Protein AF-0000000066313277 (afdb_homodimer)

Foldseek 3Di:
DPPVPDPPVVDDDDDDPDDQAKFFWWWKWFADPVLAIDTAIDGAWDDDDQKIKGKFWPQAPRVVRCVVFFKIKTFFAALVLVQLSVLCNQETCDPDHDPVSVVVRHDYDNPSCVSSVWDWAPDDPGSTTYTPNGQKMWIWGWDDWAQDPVDRGIIITMIGTDDIHGHPQQDPDPPDGNPVRDWTFMQRVNDTDTDDDDDDDDPPDPD/DPPVPDPPVVDDDDDDPDDQAKFFWWWKWFADPVLAIDTAIDGAWDDDDQKIKGKFWPQAPRVVRCVVFFKIKTFFAALVLVQLSVLCNQETCDPDHDPVSVVVRHYYDNPSCVSSVWDWAPDDPGSTTYTPNGQKMWIWGWDDWAQDPVDRGIIITMIGTDDIHGDPQQDPDDPDGNPVRDWTFMQHPNDTDTDDDDDDDDPPDPD

Radius of gyration: 20.66 Å; Cα contacts (8 Å, |Δi|>4): 1061; chains: 2; bounding box: 46×63×42 Å

Organism: Bacillus subtilis (strain 168) (NCBI:txid224308)

pLDDT: mean 95.47, std 8.84, range [40.12, 99.0]

Nearest PDB structures (foldseek):
  3fge-assembly1_A-2  TM=8.305E-01  e=4.692E-11  Shewanella frigidimarina NCIMB 400
  2ptf-assembly1_B  TM=7.060E-01  e=1.222E-06  Methanothermobacter thermautotrophicus str. Delta H
  2ptf-assembly1_A  TM=6.626E-01  e=2.671E-06  Methanothermobacter thermautotrophicus str. Delta H
  8qyt-assembly1_A-2  TM=3.561E-01  e=7.447E-03  Homo sapiens
  1nrg-assembly1_A-2  TM=3.003E-01  e=7.042E-03  Homo sapiens

Sequence (414 aa):
MDIKKQDTRRFKEIKPKIMYYGTSTFLLTTLNEDGTTNISPMSSSWALGHYIILGVGLGGKAIDNLERHKECVINLPGPDLWENVERISSYSGKKSIPPLKKQIGFTYKKEKYEAAGLTPLQSKTVSPTRIKECPIQIEAEVKHIRLPEYESSFAIVETQALHFHAEESIILDENHINPSKWSPLIYNFRHYFGLGREVGKTFRSETMDIKKQDTRRFKEIKPKIMYYGTSTFLLTTLNEDGTTNISPMSSSWALGHYIILGVGLGGKAIDNLERHKECVINLPGPDLWENVERISSYSGKKSIPPLKKQIGFTYKKEKYEAAGLTPLQSKTVSPTRIKECPIQIEAEVKHIRLPEYESSFAIVETQALHFHAEESIILDENHINPSKWSPLIYNFRHYFGLGREVGKTFRSET

Structure (mmCIF, N/CA/C/O backbone):
data_AF-0000000066313277-model_v1
#
loop_
_entity.id
_entity.type
_entity.pdbx_description
1 polymer 'Uncharacterized protein YdfE'
#
loop_
_atom_site.group_PDB
_atom_site.id
_atom_site.type_symbol
_atom_site.label_atom_id
_atom_site.label_alt_id
_atom_site.label_comp_id
_atom_site.label_asym_id
_atom_site.label_entity_id
_atom_site.label_seq_id
_atom_site.pdbx_PDB_ins_code
_atom_site.Cartn_x
_atom_site.Cartn_y
_atom_site.Cartn_z
_atom_site.occupancy
_atom_site.B_iso_or_equiv
_atom_site.auth_seq_id
_atom_site.auth_comp_id
_atom_site.auth_asym_id
_atom_site.auth_atom_id
_atom_site.pdbx_PDB_model_num
ATOM 1 N N . MET A 1 1 ? -8.742 31.562 9.281 1 40.12 1 MET A N 1
ATOM 2 C CA . MET A 1 1 ? -9.883 31.484 8.367 1 40.12 1 MET A CA 1
ATOM 3 C C . MET A 1 1 ? -10.969 30.578 8.914 1 40.12 1 MET A C 1
ATOM 5 O O . MET A 1 1 ? -10.672 29.547 9.523 1 40.12 1 MET A O 1
ATOM 9 N N . ASP A 1 2 ? -12.141 30.969 9.195 1 48.38 2 ASP A N 1
ATOM 10 C CA . ASP A 1 2 ? -13.297 30.25 9.734 1 48.38 2 ASP A CA 1
ATOM 11 C C . ASP A 1 2 ? -13.516 28.938 9 1 48.38 2 ASP A C 1
ATOM 13 O O . ASP A 1 2 ? -13.914 28.938 7.832 1 48.38 2 ASP A O 1
ATOM 17 N N . ILE A 1 3 ? -12.828 27.891 9.367 1 54.59 3 ILE A N 1
ATOM 18 C CA . ILE A 1 3 ? -12.859 26.562 8.75 1 54.59 3 ILE A CA 1
ATOM 19 C C . ILE A 1 3 ? -14.305 26.156 8.461 1 54.59 3 ILE A C 1
ATOM 21 O O . ILE A 1 3 ? -14.586 25.5 7.465 1 54.59 3 ILE A O 1
ATOM 25 N N . LYS A 1 4 ? -15.297 26.531 9.305 1 51.84 4 LYS A N 1
ATOM 26 C CA . LYS A 1 4 ? -16.703 26.125 9.227 1 51.84 4 LYS A CA 1
ATOM 27 C C . LYS A 1 4 ? -17.359 26.672 7.961 1 51.84 4 LYS A C 1
ATOM 29 O O . LYS A 1 4 ? -18.438 26.234 7.574 1 51.84 4 LYS A O 1
ATOM 34 N N . LYS A 1 5 ? -16.875 27.75 7.375 1 54.09 5 LYS A N 1
ATOM 35 C CA . LYS A 1 5 ? -17.562 28.438 6.285 1 54.09 5 LYS A CA 1
ATOM 36 C C . LYS A 1 5 ? -16.969 28.047 4.93 1 54.09 5 LYS A C 1
ATOM 38 O O . LYS A 1 5 ? -17.219 28.719 3.926 1 54.09 5 LYS A O 1
ATOM 43 N N . GLN A 1 6 ? -16.062 26.953 4.961 1 61.44 6 GLN A N 1
ATOM 44 C CA . GLN A 1 6 ? -15.367 26.703 3.703 1 61.44 6 GLN A CA 1
ATOM 45 C C . GLN A 1 6 ? -16.219 25.891 2.742 1 61.44 6 GLN A C 1
ATOM 47 O O . GLN A 1 6 ? -17.047 25.078 3.174 1 61.44 6 GLN A O 1
ATOM 52 N N . ASP A 1 7 ? -16.188 26.344 1.505 1 59.69 7 ASP A N 1
ATOM 53 C CA . ASP A 1 7 ? -16.891 25.766 0.357 1 59.69 7 ASP A CA 1
ATOM 54 C C . ASP A 1 7 ? -16.516 24.297 0.166 1 59.69 7 ASP A C 1
ATOM 56 O O . ASP A 1 7 ? -15.438 23.984 -0.349 1 59.69 7 ASP A O 1
ATOM 60 N N . THR A 1 8 ? -17.203 23.406 0.904 1 69.31 8 THR A N 1
ATOM 61 C CA . THR A 1 8 ? -17.031 21.953 0.754 1 69.31 8 THR A CA 1
ATOM 62 C C . THR A 1 8 ? -17.797 21.453 -0.471 1 69.31 8 THR A C 1
ATOM 64 O O . THR A 1 8 ? -17.906 20.234 -0.673 1 69.31 8 THR A O 1
ATOM 67 N N . ARG A 1 9 ? -18.312 22.453 -1.232 1 70.25 9 ARG A N 1
ATOM 68 C CA . ARG A 1 9 ? -19.188 22.109 -2.342 1 70.25 9 ARG A CA 1
ATOM 69 C C . ARG A 1 9 ? -18.438 21.344 -3.426 1 70.25 9 ARG A C 1
ATOM 71 O O . ARG A 1 9 ? -19.047 20.625 -4.223 1 70.25 9 ARG A O 1
ATOM 78 N N . ARG A 1 10 ? -17.125 21.375 -3.311 1 90.75 10 ARG A N 1
ATOM 79 C CA . ARG A 1 10 ? -16.312 20.719 -4.32 1 90.75 10 ARG A CA 1
ATOM 80 C C . ARG A 1 10 ? -16.203 19.219 -4.059 1 90.75 10 ARG A C 1
ATOM 82 O O . ARG A 1 10 ? -15.859 18.453 -4.953 1 90.75 10 ARG A O 1
ATOM 89 N N . PHE A 1 11 ? -16.703 18.766 -2.881 1 96.75 11 PHE A N 1
ATOM 90 C CA . PHE A 1 11 ? -16.562 17.359 -2.512 1 96.75 11 PHE A CA 1
ATOM 91 C C . PHE A 1 11 ? -17.922 16.719 -2.311 1 96.75 11 PHE A C 1
ATOM 93 O O . PHE A 1 11 ? -18.859 17.359 -1.863 1 96.75 11 PHE A O 1
ATOM 100 N N . LYS A 1 12 ? -18.062 15.531 -2.646 1 97.06 12 LYS A N 1
ATOM 101 C CA . LYS A 1 12 ? -19.203 14.68 -2.322 1 97.06 12 LYS A CA 1
ATOM 102 C C . LYS A 1 12 ? -18.766 13.469 -1.496 1 97.06 12 LYS A C 1
ATOM 104 O O . LYS A 1 12 ? -17.672 12.945 -1.688 1 97.06 12 LYS A O 1
ATOM 109 N N . GLU A 1 13 ? -19.594 13.125 -0.545 1 96.94 13 GLU A N 1
ATOM 110 C CA . GLU A 1 13 ? -19.391 11.859 0.154 1 96.94 13 GLU A CA 1
ATOM 111 C C . GLU A 1 13 ? -19.938 10.688 -0.656 1 96.94 13 GLU A C 1
ATOM 113 O O . GLU A 1 13 ? -21.078 10.719 -1.107 1 96.94 13 GLU A O 1
ATOM 118 N N . ILE A 1 14 ? -19.109 9.742 -0.894 1 97.12 14 ILE A N 1
ATOM 119 C CA . ILE A 1 14 ? -19.562 8.539 -1.579 1 97.12 14 ILE A CA 1
ATOM 120 C C . ILE A 1 14 ? -19.219 7.309 -0.74 1 97.12 14 ILE A C 1
ATOM 122 O O . ILE A 1 14 ? -18.547 7.414 0.289 1 97.12 14 ILE A O 1
ATOM 126 N N . LYS A 1 15 ? -19.812 6.145 -1.142 1 95.56 15 LYS A N 1
ATOM 127 C CA . LYS A 1 15 ? -19.609 4.883 -0.437 1 95.56 15 LYS A CA 1
ATOM 128 C C . LYS A 1 15 ? -19.031 3.82 -1.366 1 95.56 15 LYS A C 1
ATOM 130 O O . LYS A 1 15 ? -19.719 2.859 -1.724 1 95.56 15 LYS A O 1
ATOM 135 N N . PRO A 1 16 ? -17.734 4.035 -1.618 1 95.5 16 PRO A N 1
ATOM 136 C CA . PRO A 1 16 ? -17.156 3.045 -2.525 1 95.5 16 PRO A CA 1
ATOM 137 C C . PRO A 1 16 ? -17.141 1.635 -1.938 1 95.5 16 PRO A C 1
ATOM 139 O O . PRO A 1 16 ? -16.922 1.465 -0.735 1 95.5 16 PRO A O 1
ATOM 142 N N . LYS A 1 17 ? -17.328 0.607 -2.838 1 89.19 17 LYS A N 1
ATOM 143 C CA . LYS A 1 17 ? -17.281 -0.791 -2.422 1 89.19 17 LYS A CA 1
ATOM 144 C C . LYS A 1 17 ? -15.844 -1.213 -2.104 1 89.19 17 LYS A C 1
ATOM 146 O O . LYS A 1 17 ? -15.625 -2.152 -1.335 1 89.19 17 LYS A O 1
ATOM 151 N N . ILE A 1 18 ? -14.953 -0.555 -2.77 1 90.69 18 ILE A N 1
ATOM 152 C CA . ILE A 1 18 ? -13.523 -0.822 -2.584 1 90.69 18 ILE A CA 1
ATOM 153 C C . ILE A 1 18 ? -12.758 0.497 -2.508 1 90.69 18 ILE A C 1
ATOM 155 O O . ILE A 1 18 ? -13.234 1.526 -2.996 1 90.69 18 ILE A O 1
ATOM 159 N N . MET A 1 19 ? -11.57 0.51 -1.877 1 96.44 19 MET A N 1
ATOM 160 C CA . MET A 1 19 ? -10.75 1.707 -1.74 1 96.44 19 MET A CA 1
ATOM 161 C C . MET A 1 19 ? -9.344 1.465 -2.283 1 96.44 19 MET A C 1
ATOM 163 O O . MET A 1 19 ? -8.359 1.784 -1.623 1 96.44 19 MET A O 1
ATOM 167 N N . TYR A 1 20 ? -9.281 0.792 -3.502 1 97.31 20 TYR A N 1
ATOM 168 C CA . TYR A 1 20 ? -8.008 0.559 -4.168 1 97.31 20 TYR A CA 1
ATOM 169 C C . TYR A 1 20 ? -7.496 1.832 -4.836 1 97.31 20 TYR A C 1
ATOM 171 O O . TYR A 1 20 ? -7.508 1.944 -6.062 1 97.31 20 TYR A O 1
ATOM 179 N N . TYR A 1 21 ? -6.977 2.74 -4.07 1 98.5 21 TYR A N 1
ATOM 180 C CA . TYR A 1 21 ? -6.691 4.086 -4.555 1 98.5 21 TYR A CA 1
ATOM 181 C C . TYR A 1 21 ? -5.266 4.188 -5.082 1 98.5 21 TYR A C 1
ATOM 183 O O . TYR A 1 21 ? -4.676 5.27 -5.094 1 98.5 21 TYR A O 1
ATOM 191 N N . GLY A 1 22 ? -4.602 3.094 -5.465 1 97.88 22 GLY A N 1
ATOM 192 C CA . GLY A 1 22 ? -3.307 3.115 -6.125 1 97.88 22 GLY A CA 1
ATOM 193 C C . GLY A 1 22 ? -2.236 2.359 -5.359 1 97.88 22 GLY A C 1
ATOM 194 O O . GLY A 1 22 ? -1.544 2.934 -4.52 1 97.88 22 GLY A O 1
ATOM 195 N N . THR A 1 23 ? -2.059 1.084 -5.625 1 98.31 23 THR A N 1
ATOM 196 C CA . THR A 1 23 ? -1.042 0.239 -5.008 1 98.31 23 THR A CA 1
ATOM 197 C C . THR A 1 23 ? -0.37 -0.649 -6.051 1 98.31 23 THR A C 1
ATOM 199 O O . THR A 1 23 ? -0.937 -0.902 -7.117 1 98.31 23 THR A O 1
ATOM 202 N N . SER A 1 24 ? 0.824 -1.087 -5.758 1 98.81 24 SER A N 1
ATOM 203 C CA . SER A 1 24 ? 1.496 -2.045 -6.629 1 98.81 24 SER A CA 1
ATOM 204 C C . SER A 1 24 ? 0.797 -3.398 -6.609 1 98.81 24 SER A C 1
ATOM 206 O O . SER A 1 24 ? 0.445 -3.904 -5.539 1 98.81 24 SER A O 1
ATOM 208 N N . THR A 1 25 ? 0.586 -3.932 -7.812 1 98.88 25 THR A N 1
ATOM 209 C CA . THR A 1 25 ? 0.182 -5.328 -7.945 1 98.88 25 THR A CA 1
ATOM 210 C C . THR A 1 25 ? 1.358 -6.258 -7.676 1 98.88 25 THR A C 1
ATOM 212 O O . THR A 1 25 ? 2.496 -5.953 -8.039 1 98.88 25 THR A O 1
ATOM 215 N N . PHE A 1 26 ? 1.075 -7.359 -7.051 1 98.94 26 PHE A N 1
ATOM 216 C CA . PHE A 1 26 ? 2.104 -8.383 -6.895 1 98.94 26 PHE A CA 1
ATOM 217 C C . PHE A 1 26 ? 1.505 -9.773 -7.023 1 98.94 26 PHE A C 1
ATOM 219 O O . PHE A 1 26 ? 0.297 -9.953 -6.855 1 98.94 26 PHE A O 1
ATOM 226 N N . LEU A 1 27 ? 2.316 -10.688 -7.453 1 98.94 27 LEU A N 1
ATOM 227 C CA . LEU A 1 27 ? 2 -12.117 -7.473 1 98.94 27 LEU A CA 1
ATOM 228 C C . LEU A 1 27 ? 2.645 -12.828 -6.289 1 98.94 27 LEU A C 1
ATOM 230 O O . LEU A 1 27 ? 3.871 -12.945 -6.223 1 98.94 27 LEU A O 1
ATOM 234 N N . LEU A 1 28 ? 1.786 -13.242 -5.363 1 99 28 LEU A N 1
ATOM 235 C CA . LEU A 1 28 ? 2.273 -13.953 -4.188 1 99 28 LEU A CA 1
ATOM 236 C C . LEU A 1 28 ? 2.395 -15.445 -4.465 1 99 28 LEU A C 1
ATOM 238 O O . LEU A 1 28 ? 1.399 -16.109 -4.77 1 99 28 LEU A O 1
ATOM 242 N N . THR A 1 29 ? 3.607 -15.945 -4.395 1 98.94 29 THR A N 1
ATOM 243 C CA . THR A 1 29 ? 3.783 -17.391 -4.523 1 98.94 29 THR A CA 1
ATOM 244 C C . THR A 1 29 ? 3.904 -18.047 -3.15 1 98.94 29 THR A C 1
ATOM 246 O O . THR A 1 29 ? 4.602 -17.531 -2.271 1 98.94 29 THR A O 1
ATOM 249 N N . THR A 1 30 ? 3.205 -19.047 -2.914 1 98.94 30 THR A N 1
ATOM 250 C CA . THR A 1 30 ? 3.162 -19.812 -1.672 1 98.94 30 THR A CA 1
ATOM 251 C C . THR A 1 30 ? 3.219 -21.312 -1.957 1 98.94 30 THR A C 1
ATOM 253 O O . THR A 1 30 ? 3.041 -21.734 -3.1 1 98.94 30 THR A O 1
ATOM 256 N N . LEU A 1 31 ? 3.496 -22.109 -0.929 1 98.81 31 LEU A N 1
ATOM 257 C CA . LEU A 1 31 ? 3.742 -23.547 -1.119 1 98.81 31 LEU A CA 1
ATOM 258 C C . LEU A 1 31 ? 2.477 -24.344 -0.865 1 98.81 31 LEU A C 1
ATOM 260 O O . LEU A 1 31 ? 1.87 -24.25 0.204 1 98.81 31 LEU A O 1
ATOM 264 N N . ASN A 1 32 ? 2.111 -25.188 -1.86 1 98.25 32 ASN A N 1
ATOM 265 C CA . ASN A 1 32 ? 1.007 -26.125 -1.701 1 98.25 32 ASN A CA 1
ATOM 266 C C . ASN A 1 32 ? 1.418 -27.344 -0.869 1 98.25 32 ASN A C 1
ATOM 268 O O . ASN A 1 32 ? 2.609 -27.594 -0.673 1 98.25 32 ASN A O 1
ATOM 272 N N . GLU A 1 33 ? 0.415 -28.109 -0.455 1 97.56 33 GLU A N 1
ATOM 273 C CA . GLU A 1 33 ? 0.639 -29.297 0.368 1 97.56 33 GLU A CA 1
ATOM 274 C C . GLU A 1 33 ? 1.508 -30.312 -0.36 1 97.56 33 GLU A C 1
ATOM 276 O O . GLU A 1 33 ? 2.281 -31.031 0.268 1 97.56 33 GLU A O 1
ATOM 281 N N . ASP A 1 34 ? 1.431 -30.344 -1.672 1 97.56 34 ASP A N 1
ATOM 282 C CA . ASP A 1 34 ? 2.141 -31.344 -2.447 1 97.56 34 ASP A CA 1
ATOM 283 C C . ASP A 1 34 ? 3.512 -30.844 -2.889 1 97.56 34 ASP A C 1
ATOM 285 O O . ASP A 1 34 ? 4.176 -31.469 -3.717 1 97.56 34 ASP A O 1
ATOM 289 N N . GLY A 1 35 ? 3.875 -29.656 -2.443 1 97.62 35 GLY A N 1
ATOM 290 C CA . GLY A 1 35 ? 5.199 -29.141 -2.736 1 97.62 35 GLY A CA 1
ATOM 291 C C . GLY A 1 35 ? 5.223 -28.234 -3.953 1 97.62 35 GLY A C 1
ATOM 292 O O . GLY A 1 35 ? 6.242 -27.609 -4.246 1 97.62 35 GLY A O 1
ATOM 293 N N . THR A 1 36 ? 4.121 -28.172 -4.656 1 97.88 36 THR A N 1
ATOM 294 C CA . THR A 1 36 ? 4.062 -27.25 -5.781 1 97.88 36 THR A CA 1
ATOM 295 C C . THR A 1 36 ? 3.766 -25.828 -5.301 1 97.88 36 THR A C 1
ATOM 297 O O . THR A 1 36 ? 3.445 -25.609 -4.129 1 97.88 36 THR A O 1
ATOM 300 N N . THR A 1 37 ? 3.943 -24.859 -6.199 1 98.5 37 THR A N 1
ATOM 301 C CA . THR A 1 37 ? 3.768 -23.453 -5.867 1 98.5 37 THR A CA 1
ATOM 302 C C . THR A 1 37 ? 2.41 -22.953 -6.348 1 98.5 37 THR A C 1
ATOM 304 O O . THR A 1 37 ? 1.981 -23.281 -7.457 1 98.5 37 THR A O 1
ATOM 307 N N . ASN A 1 38 ? 1.656 -22.281 -5.496 1 98.75 38 ASN A N 1
ATOM 308 C CA . ASN A 1 38 ? 0.465 -21.516 -5.848 1 98.75 38 ASN A CA 1
ATOM 309 C C . ASN A 1 38 ? 0.803 -20.062 -6.137 1 98.75 38 ASN A C 1
ATOM 311 O O . ASN A 1 38 ? 1.728 -19.5 -5.543 1 98.75 38 ASN A O 1
ATOM 315 N N . ILE A 1 39 ? 0.091 -19.406 -7.113 1 98.94 39 ILE A N 1
ATOM 316 C CA . ILE A 1 39 ? 0.236 -17.984 -7.398 1 98.94 39 ILE A CA 1
ATOM 317 C C . ILE A 1 39 ? -1.061 -17.266 -7.055 1 98.94 39 ILE A C 1
ATOM 319 O O . ILE A 1 39 ? -2.143 -17.672 -7.48 1 98.94 39 ILE A O 1
ATOM 323 N N . SER A 1 40 ? -1.01 -16.219 -6.297 1 98.81 40 SER A N 1
ATOM 324 C CA . SER A 1 40 ? -2.158 -15.383 -5.965 1 98.81 40 SER A CA 1
ATOM 325 C C . SER A 1 40 ? -1.923 -13.93 -6.379 1 98.81 40 SER A C 1
ATOM 327 O O . SER A 1 40 ? -1.056 -13.258 -5.82 1 98.81 40 SER A O 1
ATOM 329 N N . PRO A 1 41 ? -2.629 -13.414 -7.402 1 98.62 41 PRO A N 1
ATOM 330 C CA . PRO A 1 41 ? -2.568 -11.977 -7.695 1 98.62 41 PRO A CA 1
ATOM 331 C C . PRO A 1 41 ? -3.164 -11.125 -6.578 1 98.62 41 PRO A C 1
ATOM 333 O O . PRO A 1 41 ? -4.273 -11.398 -6.109 1 98.62 41 PRO A O 1
ATOM 336 N N . MET A 1 42 ? -2.412 -10.078 -6.125 1 98.44 42 MET A N 1
ATOM 337 C CA . MET A 1 42 ? -2.803 -9.227 -5.008 1 98.44 42 MET A CA 1
ATOM 338 C C . MET A 1 42 ? -2.295 -7.801 -5.203 1 98.44 42 MET A C 1
ATOM 340 O O . MET A 1 42 ? -1.5 -7.539 -6.109 1 98.44 42 MET A O 1
ATOM 344 N N . SER A 1 43 ? -2.775 -6.852 -4.336 1 98.69 43 SER A N 1
ATOM 345 C CA . SER A 1 43 ? -2.289 -5.477 -4.434 1 98.69 43 SER A CA 1
ATOM 346 C C . SER A 1 43 ? -2.223 -4.816 -3.061 1 98.69 43 SER A C 1
ATOM 348 O O . SER A 1 43 ? -2.049 -3.602 -2.959 1 98.69 43 SER A O 1
ATOM 350 N N . SER A 1 44 ? -2.447 -5.555 -1.981 1 98.81 44 SER A N 1
ATOM 351 C CA . SER A 1 44 ? -2.447 -5.008 -0.628 1 98.81 44 SER A CA 1
ATOM 352 C C . SER A 1 44 ? -1.116 -5.262 0.07 1 98.81 44 SER A C 1
ATOM 354 O O . SER A 1 44 ? -0.978 -6.227 0.823 1 98.81 44 SER A O 1
ATOM 356 N N . SER A 1 45 ? -0.215 -4.332 -0.165 1 98.88 45 SER A N 1
ATOM 357 C CA . SER A 1 45 ? 1.098 -4.461 0.46 1 98.88 45 SER A CA 1
ATOM 358 C C . SER A 1 45 ? 1.724 -3.094 0.714 1 98.88 45 SER A C 1
ATOM 360 O O . SER A 1 45 ? 1.487 -2.148 -0.039 1 98.88 45 SER A O 1
ATOM 362 N N . TRP A 1 46 ? 2.438 -2.936 1.762 1 98.81 46 TRP A N 1
ATOM 363 C CA . TRP A 1 46 ? 3.404 -1.859 1.948 1 98.81 46 TRP A CA 1
ATOM 364 C C . TRP A 1 46 ? 4.637 -2.357 2.697 1 98.81 46 TRP A C 1
ATOM 366 O O . TRP A 1 46 ? 4.598 -3.412 3.336 1 98.81 46 TRP A O 1
ATOM 376 N N . ALA A 1 47 ? 5.73 -1.61 2.553 1 98.44 47 ALA A N 1
ATOM 377 C CA . ALA A 1 47 ? 6.996 -1.999 3.168 1 98.44 47 ALA A CA 1
ATOM 378 C C . ALA A 1 47 ? 7.535 -0.886 4.062 1 98.44 47 ALA A C 1
ATOM 380 O O . ALA A 1 47 ? 7.43 0.295 3.725 1 98.44 47 ALA A O 1
ATOM 381 N N . LEU A 1 48 ? 8.062 -1.225 5.191 1 97.31 48 LEU A N 1
ATOM 382 C CA . LEU A 1 48 ? 8.914 -0.414 6.062 1 97.31 48 LEU A CA 1
ATOM 383 C C . LEU A 1 48 ? 10.156 -1.186 6.48 1 97.31 48 LEU A C 1
ATOM 385 O O . LEU A 1 48 ? 10.055 -2.291 7.016 1 97.31 48 LEU A O 1
ATOM 389 N N . GLY A 1 49 ? 11.32 -0.623 6.156 1 93.38 49 GLY A N 1
ATOM 390 C CA . GLY A 1 49 ? 12.539 -1.388 6.348 1 93.38 49 GLY A CA 1
ATOM 391 C C . GLY A 1 49 ? 12.578 -2.666 5.531 1 93.38 49 GLY A C 1
ATOM 392 O O . GLY A 1 49 ? 12.367 -2.641 4.32 1 93.38 49 GLY A O 1
ATOM 393 N N . HIS A 1 50 ? 12.805 -3.791 6.23 1 95.94 50 HIS A N 1
ATOM 394 C CA . HIS A 1 50 ? 12.883 -5.086 5.562 1 95.94 50 HIS A CA 1
ATOM 395 C C . HIS A 1 50 ? 11.602 -5.891 5.773 1 95.94 50 HIS A C 1
ATOM 397 O O . HIS A 1 50 ? 11.602 -7.113 5.598 1 95.94 50 HIS A O 1
ATOM 403 N N . TYR A 1 51 ? 10.602 -5.184 6.184 1 98.5 51 TYR A N 1
ATOM 404 C CA . TYR A 1 51 ? 9.352 -5.879 6.457 1 98.5 51 TYR A CA 1
ATOM 405 C C . TYR A 1 51 ? 8.258 -5.453 5.48 1 98.5 51 TYR A C 1
ATOM 407 O O . TYR A 1 51 ? 8.172 -4.277 5.113 1 98.5 51 TYR A O 1
ATOM 415 N N . ILE A 1 52 ? 7.543 -6.41 5.008 1 98.88 52 ILE A N 1
ATOM 416 C CA . ILE A 1 52 ? 6.418 -6.184 4.105 1 98.88 52 ILE A CA 1
ATOM 417 C C . ILE A 1 52 ? 5.129 -6.691 4.75 1 98.88 52 ILE A C 1
ATOM 419 O O . ILE A 1 52 ? 5.031 -7.863 5.121 1 98.88 52 ILE A O 1
ATOM 423 N N . ILE A 1 53 ? 4.16 -5.781 4.941 1 98.94 53 ILE A N 1
ATOM 424 C CA . ILE A 1 53 ? 2.865 -6.105 5.531 1 98.94 53 ILE A CA 1
ATOM 425 C C . ILE A 1 53 ? 1.826 -6.293 4.43 1 98.94 53 ILE A C 1
ATOM 427 O O . ILE A 1 53 ? 1.644 -5.41 3.584 1 98.94 53 ILE A O 1
ATOM 431 N N . LEU A 1 54 ? 1.228 -7.496 4.434 1 98.94 54 LEU A N 1
ATOM 432 C CA . LEU A 1 54 ? 0.319 -7.902 3.367 1 98.94 54 LEU A CA 1
ATOM 433 C C . LEU A 1 54 ? -1.116 -7.98 3.875 1 98.94 54 LEU A C 1
ATOM 435 O O . LEU A 1 54 ? -1.353 -8.344 5.027 1 98.94 54 LEU A O 1
ATOM 439 N N . GLY A 1 55 ? -2.064 -7.574 3.055 1 98.88 55 GLY A N 1
ATOM 440 C CA . GLY A 1 55 ? -3.461 -7.938 3.227 1 98.88 55 GLY A CA 1
ATOM 441 C C . GLY A 1 55 ? -3.867 -9.148 2.41 1 98.88 55 GLY A C 1
ATOM 442 O O . GLY A 1 55 ? -3.748 -9.148 1.184 1 98.88 55 GLY A O 1
ATOM 443 N N . VAL A 1 56 ? -4.301 -10.18 3.08 1 98.75 56 VAL A N 1
ATOM 444 C CA . VAL A 1 56 ? -4.617 -11.43 2.398 1 98.75 56 VAL A CA 1
ATOM 445 C C . VAL A 1 56 ? -6.062 -11.828 2.699 1 98.75 56 VAL A C 1
ATOM 447 O O . VAL A 1 56 ? -6.441 -11.984 3.861 1 98.75 56 VAL A O 1
ATOM 450 N N . GLY A 1 57 ? -6.848 -11.945 1.632 1 95.75 57 GLY A N 1
ATOM 451 C CA . GLY A 1 57 ? -8.219 -12.391 1.823 1 95.75 57 GLY A CA 1
ATOM 452 C C . GLY A 1 57 ? -8.32 -13.773 2.445 1 95.75 57 GLY A C 1
ATOM 453 O O . GLY A 1 57 ? -7.555 -14.672 2.098 1 95.75 57 GLY A O 1
ATOM 454 N N . LEU A 1 58 ? -9.266 -13.875 3.375 1 94.88 58 LEU A N 1
ATOM 455 C CA . LEU A 1 58 ? -9.531 -15.188 3.953 1 94.88 58 LEU A CA 1
ATOM 456 C C . LEU A 1 58 ? -10.359 -16.047 3 1 94.88 58 LEU A C 1
ATOM 458 O O . LEU A 1 58 ? -11.07 -15.516 2.141 1 94.88 58 LEU A O 1
ATOM 462 N N . GLY A 1 59 ? -10.242 -17.297 3.078 1 91.75 59 GLY A N 1
ATOM 463 C CA . GLY A 1 59 ? -10.977 -18.203 2.209 1 91.75 59 GLY A CA 1
ATOM 464 C C . GLY A 1 59 ? -10.234 -18.547 0.934 1 91.75 59 GLY A C 1
ATOM 465 O O . GLY A 1 59 ? -10.727 -19.312 0.106 1 91.75 59 GLY A O 1
ATOM 466 N N . GLY A 1 60 ? -9.023 -17.984 0.726 1 94.25 60 GLY A N 1
ATOM 467 C CA . GLY A 1 60 ? -8.219 -18.297 -0.445 1 94.25 60 GLY A CA 1
ATOM 468 C C . GLY A 1 60 ? -7.09 -19.266 -0.147 1 94.25 60 GLY A C 1
ATOM 469 O O . GLY A 1 60 ? -6.809 -19.562 1.016 1 94.25 60 GLY A O 1
ATOM 470 N N . LYS A 1 61 ? -6.484 -19.719 -1.185 1 97.56 61 LYS A N 1
ATOM 471 C CA . LYS A 1 61 ? -5.414 -20.703 -1.067 1 97.56 61 LYS A CA 1
ATOM 472 C C . LYS A 1 61 ? -4.176 -20.094 -0.419 1 97.56 61 LYS A C 1
ATOM 474 O O . LYS A 1 61 ? -3.463 -20.766 0.327 1 97.56 61 LYS A O 1
ATOM 479 N N . ALA A 1 62 ? -3.938 -18.812 -0.686 1 98.38 62 ALA A N 1
ATOM 480 C CA . ALA A 1 62 ? -2.736 -18.141 -0.18 1 98.38 62 ALA A CA 1
ATOM 481 C C . ALA A 1 62 ? -2.682 -18.203 1.344 1 98.38 62 ALA A C 1
ATOM 483 O O . ALA A 1 62 ? -1.659 -18.578 1.922 1 98.38 62 ALA A O 1
ATOM 484 N N . ILE A 1 63 ? -3.812 -17.828 2.002 1 98.31 63 ILE A N 1
ATOM 485 C CA . ILE A 1 63 ? -3.801 -17.781 3.459 1 98.31 63 ILE A CA 1
ATOM 486 C C . ILE A 1 63 ? -3.678 -19.188 4.023 1 98.31 63 ILE A C 1
ATOM 488 O O . ILE A 1 63 ? -2.975 -19.406 5.012 1 98.31 63 ILE A O 1
ATOM 492 N N . ASP A 1 64 ? -4.336 -20.188 3.43 1 97.94 64 ASP A N 1
ATOM 493 C CA . ASP A 1 64 ? -4.18 -21.578 3.85 1 97.94 64 ASP A CA 1
ATOM 494 C C . ASP A 1 64 ? -2.713 -22 3.799 1 97.94 64 ASP A C 1
ATOM 496 O O . ASP A 1 64 ? -2.203 -22.594 4.75 1 97.94 64 ASP A O 1
ATOM 500 N N . ASN A 1 65 ? -2.098 -21.688 2.68 1 98.81 65 ASN A N 1
ATOM 501 C CA . ASN A 1 65 ? -0.698 -22.047 2.488 1 98.81 65 ASN A CA 1
ATOM 502 C C . ASN A 1 65 ? 0.208 -21.359 3.496 1 98.81 65 ASN A C 1
ATOM 504 O O . ASN A 1 65 ? 1.086 -21.984 4.09 1 98.81 65 ASN A O 1
ATOM 508 N N . LEU A 1 66 ? 0.004 -20.062 3.711 1 98.94 66 LEU A N 1
ATOM 509 C CA . LEU A 1 66 ? 0.863 -19.266 4.59 1 98.94 66 LEU A CA 1
ATOM 510 C C . LEU A 1 66 ? 0.737 -19.75 6.035 1 98.94 66 LEU A C 1
ATOM 512 O O . LEU A 1 66 ? 1.71 -19.703 6.793 1 98.94 66 LEU A O 1
ATOM 516 N N . GLU A 1 67 ? -0.474 -20.109 6.41 1 98.56 67 GLU A N 1
ATOM 517 C CA . GLU A 1 67 ? -0.674 -20.656 7.754 1 98.56 67 GLU A CA 1
ATOM 518 C C . GLU A 1 67 ? 0.07 -21.969 7.941 1 98.56 67 GLU A C 1
ATOM 520 O O . GLU A 1 67 ? 0.619 -22.234 9.016 1 98.56 67 GLU A O 1
ATOM 525 N N . ARG A 1 68 ? 0.086 -22.781 6.898 1 98.56 68 ARG A N 1
ATOM 526 C CA . ARG A 1 68 ? 0.714 -24.094 6.969 1 98.56 68 ARG A CA 1
ATOM 527 C C . ARG A 1 68 ? 2.225 -23.984 6.789 1 98.56 68 ARG A C 1
ATOM 529 O O . ARG A 1 68 ? 2.986 -24.641 7.504 1 98.56 68 ARG A O 1
ATOM 536 N N . HIS A 1 69 ? 2.645 -23.266 5.797 1 98.81 69 HIS A N 1
ATOM 537 C CA . HIS A 1 69 ? 4.047 -23.078 5.441 1 98.81 69 HIS A CA 1
ATOM 538 C C . HIS A 1 69 ? 4.406 -21.594 5.379 1 98.81 69 HIS A C 1
ATOM 540 O O . HIS A 1 69 ? 4.074 -20.906 4.406 1 98.81 69 HIS A O 1
ATOM 546 N N . LYS A 1 70 ? 5.145 -21.031 6.27 1 98.81 70 LYS A N 1
ATOM 547 C CA . LYS A 1 70 ? 5.309 -19.609 6.562 1 98.81 70 LYS A CA 1
ATOM 548 C C . LYS A 1 70 ? 6.406 -19 5.699 1 98.81 70 LYS A C 1
ATOM 550 O O . LYS A 1 70 ? 7.273 -18.281 6.207 1 98.81 70 LYS A O 1
ATOM 555 N N . GLU A 1 71 ? 6.41 -19.359 4.426 1 98.94 71 GLU A N 1
ATOM 556 C CA . GLU A 1 71 ? 7.301 -18.812 3.41 1 98.94 71 GLU A CA 1
ATOM 557 C C . GLU A 1 71 ? 6.516 -18.328 2.188 1 98.94 71 GLU A C 1
ATOM 559 O O . GLU A 1 71 ? 5.477 -18.906 1.851 1 98.94 71 GLU A O 1
ATOM 564 N N . CYS A 1 72 ? 7.023 -17.328 1.521 1 99 72 CYS A N 1
ATOM 565 C CA . CYS A 1 72 ? 6.418 -16.844 0.281 1 99 72 CYS A CA 1
ATOM 566 C C . CYS A 1 72 ? 7.426 -16.062 -0.547 1 99 72 CYS A C 1
ATOM 568 O O . CYS A 1 72 ? 8.547 -15.805 -0.098 1 99 72 CYS A O 1
ATOM 570 N N . VAL A 1 73 ? 7.113 -15.828 -1.729 1 99 73 VAL A N 1
ATOM 571 C CA . VAL A 1 73 ? 7.82 -14.867 -2.57 1 99 73 VAL A CA 1
ATOM 572 C C . VAL A 1 73 ? 6.844 -13.805 -3.066 1 99 73 VAL A C 1
ATOM 574 O O . VAL A 1 73 ? 5.746 -14.125 -3.529 1 99 73 VAL A O 1
ATOM 577 N N . ILE A 1 74 ? 7.203 -12.555 -2.873 1 98.94 74 ILE A N 1
ATOM 578 C CA . ILE A 1 74 ? 6.477 -11.406 -3.412 1 98.94 74 ILE A CA 1
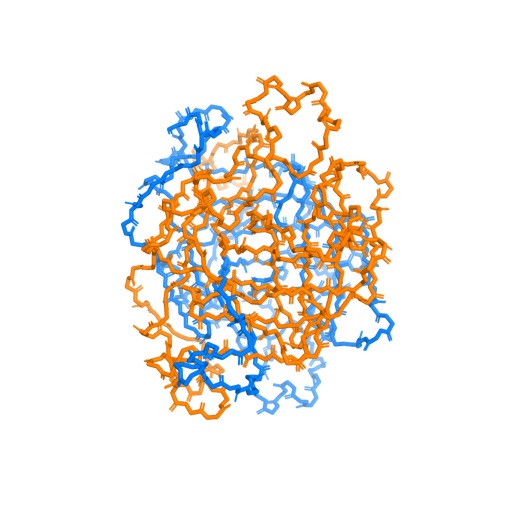ATOM 579 C C . ILE A 1 74 ? 7.09 -10.992 -4.75 1 98.94 74 ILE A C 1
ATOM 581 O O . ILE A 1 74 ? 8.164 -10.391 -4.785 1 98.94 74 ILE A O 1
ATOM 585 N N . ASN A 1 75 ? 6.402 -11.367 -5.879 1 98.94 75 ASN A N 1
ATOM 586 C CA . ASN A 1 75 ? 6.863 -11.055 -7.23 1 98.94 75 ASN A CA 1
ATOM 587 C C . ASN A 1 75 ? 6.176 -9.805 -7.781 1 98.94 75 ASN A C 1
ATOM 589 O O . ASN A 1 75 ? 4.945 -9.75 -7.84 1 98.94 75 ASN A O 1
ATOM 593 N N . LEU A 1 76 ? 6.969 -8.797 -8.141 1 98.94 76 LEU A N 1
ATOM 594 C CA . LEU A 1 76 ? 6.406 -7.535 -8.602 1 98.94 76 LEU A CA 1
ATOM 595 C C . LEU A 1 76 ? 6.445 -7.445 -10.125 1 98.94 76 LEU A C 1
ATOM 597 O O . LEU A 1 76 ? 7.52 -7.277 -10.711 1 98.94 76 LEU A O 1
ATOM 601 N N . PRO A 1 77 ? 5.27 -7.516 -10.766 1 98.94 77 PRO A N 1
ATOM 602 C CA . PRO A 1 77 ? 5.223 -7.391 -12.219 1 98.94 77 PRO A CA 1
ATOM 603 C C . PRO A 1 77 ? 5.266 -5.938 -12.688 1 98.94 77 PRO A C 1
ATOM 605 O O . PRO A 1 77 ? 4.832 -5.039 -11.969 1 98.94 77 PRO A O 1
ATOM 608 N N . GLY A 1 78 ? 5.832 -5.715 -13.883 1 98.62 78 GLY A N 1
ATOM 609 C CA . GLY A 1 78 ? 5.645 -4.457 -14.586 1 98.62 78 GLY A CA 1
ATOM 610 C C . GLY A 1 78 ? 4.344 -4.402 -15.367 1 98.62 78 GLY A C 1
ATOM 611 O O . GLY A 1 78 ? 3.611 -5.395 -15.438 1 98.62 78 GLY A O 1
ATOM 612 N N . PRO A 1 79 ? 4.082 -3.225 -15.93 1 98.69 79 PRO A N 1
ATOM 613 C CA . PRO A 1 79 ? 2.811 -3.029 -16.625 1 98.69 79 PRO A CA 1
ATOM 614 C C . PRO A 1 79 ? 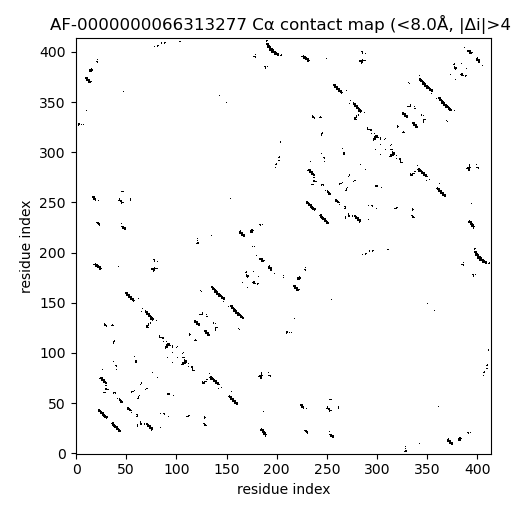2.637 -3.98 -17.812 1 98.69 79 PRO A C 1
ATOM 616 O O . PRO A 1 79 ? 1.506 -4.309 -18.188 1 98.69 79 PRO A O 1
ATOM 619 N N . ASP A 1 80 ? 3.672 -4.473 -18.391 1 98.25 80 ASP A N 1
ATOM 620 C CA . ASP A 1 80 ? 3.605 -5.352 -19.562 1 98.25 80 ASP A CA 1
ATOM 621 C C . ASP A 1 80 ? 3.066 -6.727 -19.172 1 98.25 80 ASP A C 1
ATOM 623 O O . ASP A 1 80 ? 2.695 -7.52 -20.047 1 98.25 80 ASP A O 1
ATOM 627 N N . LEU A 1 81 ? 2.953 -6.98 -17.906 1 98.81 81 LEU A N 1
ATOM 628 C CA . LEU A 1 81 ? 2.535 -8.305 -17.453 1 98.81 81 LEU A CA 1
ATOM 629 C C . LEU A 1 81 ? 1.075 -8.289 -17.016 1 98.81 81 LEU A C 1
ATOM 631 O O . LEU A 1 81 ? 0.582 -9.273 -16.453 1 98.81 81 LEU A O 1
ATOM 635 N N . TRP A 1 82 ? 0.348 -7.195 -17.312 1 98.81 82 TRP A N 1
ATOM 636 C CA . TRP A 1 82 ? -1.016 -7.074 -16.812 1 98.81 82 TRP A CA 1
ATOM 637 C C . TRP A 1 82 ? -1.888 -8.219 -17.312 1 98.81 82 TRP A C 1
ATOM 639 O O . TRP A 1 82 ? -2.729 -8.742 -16.578 1 98.81 82 TRP A O 1
ATOM 649 N N . GLU A 1 83 ? -1.67 -8.664 -18.531 1 98.81 83 GLU A N 1
ATOM 650 C CA . GLU A 1 83 ? -2.494 -9.742 -19.078 1 98.81 83 GLU A CA 1
ATOM 651 C C . GLU A 1 83 ? -2.174 -11.07 -18.406 1 98.81 83 GLU A C 1
ATOM 653 O O . GLU A 1 83 ? -3.068 -11.883 -18.172 1 98.81 83 GLU A O 1
ATOM 658 N N . ASN A 1 84 ? -0.892 -11.305 -18.156 1 98.94 84 ASN A N 1
ATOM 659 C CA . ASN A 1 84 ? -0.504 -12.5 -17.422 1 98.94 84 ASN A CA 1
ATOM 660 C C . ASN A 1 84 ? -1.181 -12.562 -16.062 1 98.94 84 ASN A C 1
ATOM 662 O O . ASN A 1 84 ? -1.683 -13.609 -15.648 1 98.94 84 ASN A O 1
ATOM 666 N N . VAL A 1 85 ? -1.195 -11.406 -15.367 1 98.88 85 VAL A N 1
ATOM 667 C CA . VAL A 1 85 ? -1.843 -11.297 -14.062 1 98.88 85 VAL A CA 1
ATOM 668 C C . VAL A 1 85 ? -3.334 -11.594 -14.203 1 98.88 85 VAL A C 1
ATOM 670 O O . VAL A 1 85 ? -3.887 -12.406 -13.453 1 98.88 85 VAL A O 1
ATOM 673 N N . GLU A 1 86 ? -3.945 -11.016 -15.211 1 98.56 86 GLU A N 1
ATOM 674 C CA . GLU A 1 86 ? -5.395 -11.125 -15.367 1 98.56 86 GLU A CA 1
ATOM 675 C C . GLU A 1 86 ? -5.801 -12.539 -15.773 1 98.56 86 GLU A C 1
ATOM 677 O O . GLU A 1 86 ? -6.891 -13 -15.43 1 98.56 86 GLU A O 1
ATOM 682 N N . ARG A 1 87 ? -4.914 -13.258 -16.422 1 98.56 87 ARG A N 1
ATOM 683 C CA . ARG A 1 87 ? -5.195 -14.625 -16.859 1 98.56 87 ARG A CA 1
ATOM 684 C C . ARG A 1 87 ? -5.5 -15.523 -15.664 1 98.56 87 ARG A C 1
ATOM 686 O O . ARG A 1 87 ? -6.219 -16.516 -15.797 1 98.56 87 ARG A O 1
ATOM 693 N N . ILE A 1 88 ? -5.074 -15.141 -14.492 1 98.5 88 ILE A N 1
ATOM 694 C CA . ILE A 1 88 ? -5.281 -16.031 -13.359 1 98.5 88 ILE A CA 1
ATOM 695 C C . ILE A 1 88 ? -6.02 -15.305 -12.242 1 98.5 88 ILE A C 1
ATOM 697 O O . ILE A 1 88 ? -6.145 -15.812 -11.133 1 98.5 88 ILE A O 1
ATOM 701 N N . SER A 1 89 ? -6.492 -14.102 -12.5 1 97.69 89 SER A N 1
ATOM 702 C CA . SER A 1 89 ? -7.145 -13.297 -11.469 1 97.69 89 SER A CA 1
ATOM 703 C C . SER A 1 89 ? -8.469 -13.922 -11.039 1 97.69 89 SER A C 1
ATOM 705 O O . SER A 1 89 ? -8.93 -13.688 -9.922 1 97.69 89 SER A O 1
ATOM 707 N N . SER A 1 90 ? -9.07 -14.75 -11.852 1 97.31 90 SER A N 1
ATOM 708 C CA . SER A 1 90 ? -10.344 -15.383 -11.523 1 97.31 90 SER A CA 1
ATOM 709 C C . SER A 1 90 ? -10.148 -16.844 -11.109 1 97.31 90 SER A C 1
ATOM 711 O O . SER A 1 90 ? -11.117 -17.578 -10.977 1 97.31 90 SER A O 1
ATOM 713 N N . TYR A 1 91 ? -8.938 -17.266 -10.938 1 97.62 91 TYR A N 1
ATOM 714 C CA . TYR A 1 91 ? -8.664 -18.641 -10.555 1 97.62 91 TYR A CA 1
ATOM 715 C C . TYR A 1 91 ? -8.391 -18.75 -9.062 1 97.62 91 TYR A C 1
ATOM 717 O O . TYR A 1 91 ? -7.77 -17.859 -8.469 1 97.62 91 TYR A O 1
ATOM 725 N N . SER A 1 92 ? -8.844 -19.828 -8.484 1 96.69 92 SER A N 1
ATOM 726 C CA . SER A 1 92 ? -8.523 -20.203 -7.113 1 96.69 92 SER A CA 1
ATOM 727 C C . SER A 1 92 ? -7.766 -21.531 -7.07 1 96.69 92 SER A C 1
ATOM 729 O O . SER A 1 92 ? -8.055 -22.453 -7.848 1 96.69 92 SER A O 1
ATOM 731 N N . GLY A 1 93 ? -6.762 -21.578 -6.188 1 96.69 93 GLY A N 1
ATOM 732 C CA . GLY A 1 93 ? -6.082 -22.844 -5.949 1 96.69 93 GLY A CA 1
ATOM 733 C C . GLY A 1 93 ? -6.836 -23.766 -5.008 1 96.69 93 GLY A C 1
ATOM 734 O O . GLY A 1 93 ? -6.387 -24.875 -4.723 1 96.69 93 GLY A O 1
ATOM 735 N N . LYS A 1 94 ? -7.98 -23.344 -4.555 1 95 94 LYS A N 1
ATOM 736 C CA . LYS A 1 94 ? -8.82 -24.156 -3.676 1 95 94 LYS A CA 1
ATOM 737 C C . LYS A 1 94 ? -9.836 -24.953 -4.477 1 95 94 LYS A C 1
ATOM 739 O O . LYS A 1 94 ? -10.578 -24.391 -5.289 1 95 94 LYS A O 1
ATOM 744 N N . LYS A 1 95 ? -9.867 -26.172 -4.125 1 92.44 95 LYS A N 1
ATOM 745 C CA . LYS A 1 95 ? -10.844 -27.016 -4.801 1 92.44 95 LYS A CA 1
ATOM 746 C C . LYS A 1 95 ? -12.266 -26.672 -4.379 1 92.44 95 LYS A C 1
ATOM 748 O O . LYS A 1 95 ? -13.172 -26.625 -5.211 1 92.44 95 LYS A O 1
ATOM 753 N N . SER A 1 96 ? -12.406 -26.453 -3.1 1 92.69 96 SER A N 1
ATOM 754 C CA . SER A 1 96 ? -13.703 -26.031 -2.574 1 92.69 96 SER A CA 1
ATOM 755 C C . SER A 1 96 ? -13.805 -24.516 -2.518 1 92.69 96 SER A C 1
ATOM 757 O O . SER A 1 96 ? -13.492 -23.906 -1.494 1 92.69 96 SER A O 1
ATOM 759 N N . ILE A 1 97 ? -14.32 -23.938 -3.582 1 89.81 97 ILE A N 1
ATOM 760 C CA . ILE A 1 97 ? -14.422 -22.5 -3.682 1 89.81 97 ILE A CA 1
ATOM 761 C C . ILE A 1 97 ? -15.672 -22.016 -2.943 1 89.81 97 ILE A C 1
ATOM 763 O O . ILE A 1 97 ? -16.766 -22.531 -3.15 1 89.81 97 ILE A O 1
ATOM 767 N N . PRO A 1 98 ? -15.531 -21.031 -2.125 1 86.69 98 PRO A N 1
ATOM 768 C CA . PRO A 1 98 ? -16.703 -20.453 -1.454 1 86.69 98 PRO A CA 1
ATOM 769 C C . PRO A 1 98 ? -17.766 -19.969 -2.438 1 86.69 98 PRO A C 1
ATOM 771 O O . PRO A 1 98 ? -17.438 -19.438 -3.498 1 86.69 98 PRO A O 1
ATOM 774 N N . PRO A 1 99 ? -19.078 -20.156 -2.082 1 87.81 99 PRO A N 1
ATOM 775 C CA . PRO A 1 99 ? -20.172 -19.844 -2.998 1 87.81 99 PRO A CA 1
ATOM 776 C C . PRO A 1 99 ? -20.109 -18.406 -3.521 1 87.81 99 PRO A C 1
ATOM 778 O O . PRO A 1 99 ? -20.297 -18.172 -4.719 1 87.81 99 PRO A O 1
ATOM 781 N N . LEU A 1 100 ? -19.781 -17.469 -2.66 1 84.75 100 LEU A N 1
ATOM 782 C CA . LEU A 1 100 ? -19.734 -16.078 -3.062 1 84.75 100 LEU A CA 1
ATOM 783 C C . LEU A 1 100 ? -18.656 -15.852 -4.117 1 84.75 100 LEU A C 1
ATOM 785 O O . LEU A 1 100 ? -18.859 -15.094 -5.07 1 84.75 100 LEU A O 1
ATOM 789 N N . LYS A 1 101 ? -17.547 -16.469 -4 1 87.56 101 LYS A N 1
ATOM 790 C CA . LYS A 1 101 ? -16.453 -16.359 -4.965 1 87.56 101 LYS A CA 1
ATOM 791 C C . LYS A 1 101 ? -16.844 -17 -6.301 1 87.56 101 LYS A C 1
ATOM 793 O O . LYS A 1 101 ? -16.5 -16.484 -7.363 1 87.56 101 LYS A O 1
ATOM 798 N N . LYS A 1 102 ? -17.547 -18.094 -6.168 1 90.56 102 LYS A N 1
ATOM 799 C CA . LYS A 1 102 ? -18.031 -18.75 -7.387 1 90.56 102 LYS A CA 1
ATOM 800 C C . LYS A 1 102 ? -18.969 -17.828 -8.164 1 90.56 102 LYS A C 1
ATOM 802 O O . LYS A 1 102 ? -18.891 -17.734 -9.391 1 90.56 102 LYS A O 1
ATOM 807 N N . GLN A 1 103 ? -19.766 -17.203 -7.426 1 92.06 103 GLN A N 1
ATOM 808 C CA . GLN A 1 103 ? -20.766 -16.312 -8.031 1 92.06 103 GLN A CA 1
ATOM 809 C C . GLN A 1 103 ? -20.094 -15.141 -8.742 1 92.06 103 GLN A C 1
ATOM 811 O O . GLN A 1 103 ? -20.594 -14.656 -9.758 1 92.06 103 GLN A O 1
ATOM 816 N N . ILE A 1 104 ? -18.938 -14.805 -8.25 1 91.5 104 ILE A N 1
ATOM 817 C CA . ILE A 1 104 ? -18.266 -13.641 -8.82 1 91.5 104 ILE A CA 1
ATOM 818 C C . ILE A 1 104 ? -17.406 -14.078 -10 1 91.5 104 ILE A C 1
ATOM 820 O O . ILE A 1 104 ? -16.875 -13.234 -10.734 1 91.5 104 ILE A O 1
ATOM 824 N N . GLY A 1 105 ? -17.203 -15.438 -10.117 1 93.06 105 GLY A N 1
ATOM 825 C CA . GLY A 1 105 ? -16.547 -15.883 -11.336 1 93.06 105 GLY A CA 1
ATOM 826 C C . GLY A 1 105 ? -15.281 -16.672 -11.086 1 93.06 105 GLY A C 1
ATOM 827 O O . GLY A 1 105 ? -14.555 -17 -12.023 1 93.06 105 GLY A O 1
ATOM 828 N N . PHE A 1 106 ? -15.039 -17 -9.844 1 95.94 106 PHE A N 1
ATOM 829 C CA . PHE A 1 106 ? -13.836 -17.766 -9.539 1 95.94 106 PHE A CA 1
ATOM 830 C C . PHE A 1 106 ? -14.023 -19.219 -9.914 1 95.94 106 PHE A C 1
ATOM 832 O O . PHE A 1 106 ? -15.094 -19.797 -9.711 1 95.94 106 PHE A O 1
ATOM 839 N N . THR A 1 107 ? -13 -19.828 -10.516 1 96.94 107 THR A N 1
ATOM 840 C CA . THR A 1 107 ? -12.938 -21.25 -10.844 1 96.94 107 THR A CA 1
ATOM 841 C C . THR A 1 107 ? -11.617 -21.844 -10.391 1 96.94 107 THR A C 1
ATOM 843 O O . THR A 1 107 ? -10.633 -21.141 -10.195 1 96.94 107 THR A O 1
ATOM 846 N N . TYR A 1 108 ? -11.719 -23.125 -10.195 1 97.44 108 TYR A N 1
ATOM 847 C CA . TYR A 1 108 ? -10.547 -23.812 -9.688 1 97.44 108 TYR A CA 1
ATOM 848 C C . TYR A 1 108 ? -9.477 -23.953 -10.766 1 97.44 108 TYR A C 1
ATOM 850 O O . TYR A 1 108 ? -9.781 -24.297 -11.914 1 97.44 108 TYR A O 1
ATOM 858 N N . LYS A 1 109 ? -8.227 -23.625 -10.422 1 97.62 109 LYS A N 1
ATOM 859 C CA . LYS A 1 109 ? -7.043 -23.875 -11.234 1 97.62 109 LYS A CA 1
ATOM 860 C C . LYS A 1 109 ? -5.805 -24.062 -10.359 1 97.62 109 LYS A C 1
ATOM 862 O O . LYS A 1 109 ? -5.383 -23.125 -9.672 1 97.62 109 LYS A O 1
ATOM 867 N N . LYS A 1 110 ? -5.219 -25.172 -10.469 1 96.44 110 LYS A N 1
ATOM 868 C CA . LYS A 1 110 ? -4.02 -25.453 -9.68 1 96.44 110 LYS A CA 1
ATOM 869 C C . LYS A 1 110 ? -2.764 -24.984 -10.406 1 96.44 110 LYS A C 1
ATOM 871 O O . LYS A 1 110 ? -1.891 -24.359 -9.797 1 96.44 110 LYS A O 1
ATOM 876 N N . GLU A 1 111 ? -2.688 -25.266 -11.766 1 96.94 111 GLU A N 1
ATOM 877 C CA . GLU A 1 111 ? -1.5 -24.984 -12.57 1 96.94 111 GLU A CA 1
ATOM 878 C C . GLU A 1 111 ? -1.482 -23.531 -13.039 1 96.94 111 GLU A C 1
ATOM 880 O O . GLU A 1 111 ? -1.539 -23.266 -14.242 1 96.94 111 GLU A O 1
ATOM 885 N N . LYS A 1 112 ? -1.204 -22.641 -12.148 1 98.31 112 LYS A N 1
ATOM 886 C CA . LYS A 1 112 ? -1.373 -21.219 -12.453 1 98.31 112 LYS A CA 1
ATOM 887 C C . LYS A 1 112 ? -0.173 -20.688 -13.227 1 98.31 112 LYS A C 1
ATOM 889 O O . LYS A 1 112 ? -0.293 -19.688 -13.953 1 98.31 112 LYS A O 1
ATOM 894 N N . TYR A 1 113 ? 1 -21.328 -13.102 1 98.56 113 TYR A N 1
ATOM 895 C CA . TYR A 1 113 ? 2.109 -20.938 -13.969 1 98.56 113 TYR A CA 1
ATOM 896 C C . TYR A 1 113 ? 1.743 -21.094 -15.438 1 98.56 113 TYR A C 1
ATOM 898 O O . TYR A 1 113 ? 1.911 -20.172 -16.234 1 98.56 113 TYR A O 1
ATOM 906 N N . GLU A 1 114 ? 1.256 -22.266 -15.719 1 98.31 114 GLU A N 1
ATOM 907 C CA . GLU A 1 114 ? 0.85 -22.547 -17.094 1 98.31 114 GLU A CA 1
ATOM 908 C C . GLU A 1 114 ? -0.259 -21.594 -17.547 1 98.31 114 GLU A C 1
ATOM 910 O O . GLU A 1 114 ? -0.18 -21 -18.625 1 98.31 114 GLU A O 1
ATOM 915 N N . ALA A 1 115 ? -1.266 -21.422 -16.734 1 98.62 115 ALA A N 1
ATOM 916 C CA . ALA A 1 115 ? -2.418 -20.594 -17.078 1 98.62 115 ALA A CA 1
ATOM 917 C C . ALA A 1 115 ? -2.002 -19.141 -17.297 1 98.62 115 ALA A C 1
ATOM 919 O O . ALA A 1 115 ? -2.541 -18.469 -18.188 1 98.62 115 ALA A O 1
ATOM 920 N N . ALA A 1 116 ? -1.043 -18.672 -16.516 1 98.81 116 ALA A N 1
ATOM 921 C CA . ALA A 1 116 ? -0.62 -17.281 -16.578 1 98.81 116 ALA A CA 1
ATOM 922 C C . ALA A 1 116 ? 0.421 -17.062 -17.672 1 98.81 116 ALA A C 1
ATOM 924 O O . ALA A 1 116 ? 0.684 -15.922 -18.062 1 98.81 116 ALA A O 1
ATOM 925 N N . GLY A 1 117 ? 1.001 -18.094 -18.172 1 98.69 117 GLY A N 1
ATOM 926 C CA . GLY A 1 117 ? 2.127 -17.953 -19.094 1 98.69 117 GLY A CA 1
ATOM 927 C C . GLY A 1 117 ? 3.379 -17.438 -18.406 1 98.69 117 GLY A C 1
ATOM 928 O O . GLY A 1 117 ? 4.078 -16.578 -18.953 1 98.69 117 GLY A O 1
ATOM 929 N N . LEU A 1 118 ? 3.59 -17.891 -17.234 1 98.69 118 LEU A N 1
ATOM 930 C CA . LEU A 1 118 ? 4.746 -17.469 -16.438 1 98.69 118 LEU A CA 1
ATOM 931 C C . LEU A 1 118 ? 5.688 -18.656 -16.188 1 98.69 118 LEU A C 1
ATOM 933 O O . LEU A 1 118 ? 5.312 -19.812 -16.391 1 98.69 118 LEU A O 1
ATOM 937 N N . THR A 1 119 ? 6.949 -18.328 -15.805 1 98.31 119 THR A N 1
ATOM 938 C CA . THR A 1 119 ? 7.98 -19.344 -15.648 1 98.31 119 THR A CA 1
ATOM 939 C C . THR A 1 119 ? 8.523 -19.359 -14.227 1 98.31 119 THR A C 1
ATOM 941 O O . THR A 1 119 ? 8.945 -18.312 -13.711 1 98.31 119 THR A O 1
ATOM 944 N N . PRO A 1 120 ? 8.523 -20.531 -13.625 1 98.25 120 PRO A N 1
ATOM 945 C CA . PRO A 1 120 ? 9.086 -20.594 -12.273 1 98.25 120 PRO A CA 1
ATOM 946 C C . PRO A 1 120 ? 10.609 -20.547 -12.266 1 98.25 120 PRO A C 1
ATOM 948 O O . PRO A 1 120 ? 11.258 -21.094 -13.164 1 98.25 120 PRO A O 1
ATOM 951 N N . LEU A 1 121 ? 11.156 -19.859 -11.289 1 97.88 121 LEU A N 1
ATOM 952 C CA . LEU A 1 121 ? 12.57 -19.875 -10.922 1 97.88 121 LEU A CA 1
ATOM 953 C C . LEU A 1 121 ? 12.758 -20.391 -9.5 1 97.88 121 LEU A C 1
ATOM 955 O O . LEU A 1 121 ? 11.992 -20.031 -8.602 1 97.88 121 LEU A O 1
ATOM 959 N N . GLN A 1 122 ? 13.75 -21.203 -9.312 1 97.31 122 GLN A N 1
ATOM 960 C CA . GLN A 1 122 ? 14.047 -21.641 -7.953 1 97.31 122 GLN A CA 1
ATOM 961 C C . GLN A 1 122 ? 14.43 -20.469 -7.055 1 97.31 122 GLN A C 1
ATOM 963 O O . GLN A 1 122 ? 15.172 -19.578 -7.473 1 97.31 122 GLN A O 1
ATOM 968 N N . SER A 1 123 ? 13.898 -20.453 -5.828 1 98 123 SER A N 1
ATOM 969 C CA . SER A 1 123 ? 14.281 -19.469 -4.828 1 98 123 SER A CA 1
ATOM 970 C C . SER A 1 123 ? 15.609 -19.828 -4.168 1 98 123 SER A C 1
ATOM 972 O O . SER A 1 123 ? 16.062 -20.969 -4.262 1 98 123 SER A O 1
ATOM 974 N N . LYS A 1 124 ? 16.219 -18.812 -3.619 1 97.88 124 LYS A N 1
ATOM 975 C CA . LYS A 1 124 ? 17.5 -19.047 -2.945 1 97.88 124 LYS A CA 1
ATOM 976 C C . LYS A 1 124 ? 17.297 -19.797 -1.63 1 97.88 124 LYS A C 1
ATOM 978 O O . LYS A 1 124 ? 18.047 -20.719 -1.319 1 97.88 124 LYS A O 1
ATOM 983 N N . THR A 1 125 ? 16.266 -19.359 -0.745 1 98.44 125 THR A N 1
ATOM 984 C CA . THR A 1 125 ? 16.156 -19.922 0.591 1 98.44 125 THR A CA 1
ATOM 985 C C . THR A 1 125 ? 14.758 -20.5 0.811 1 98.44 125 THR A C 1
ATOM 987 O O . THR A 1 125 ? 14.609 -21.562 1.433 1 98.44 125 THR A O 1
ATOM 990 N N . VAL A 1 126 ? 13.727 -19.875 0.343 1 98.81 126 VAL A N 1
ATOM 991 C CA . VAL A 1 126 ? 12.367 -20.328 0.625 1 98.81 126 VAL A CA 1
ATOM 992 C C . VAL A 1 126 ? 11.953 -21.391 -0.391 1 98.81 126 VAL A C 1
ATOM 994 O O . VAL A 1 126 ? 12.555 -21.5 -1.462 1 98.81 126 VAL A O 1
ATOM 997 N N . SER A 1 127 ? 10.914 -22.125 -0.089 1 98.81 127 SER A N 1
ATOM 998 C CA . SER A 1 127 ? 10.461 -23.234 -0.917 1 98.81 127 SER A CA 1
ATOM 999 C C . SER A 1 127 ? 9.648 -22.734 -2.109 1 98.81 127 SER A C 1
ATOM 1001 O O . SER A 1 127 ? 9.82 -23.234 -3.229 1 98.81 127 SER A O 1
ATOM 1003 N N . PRO A 1 128 ? 8.695 -21.781 -1.926 1 98.88 128 PRO A N 1
ATOM 1004 C CA . PRO A 1 128 ? 7.969 -21.312 -3.104 1 98.88 128 PRO A CA 1
ATOM 1005 C C . PRO A 1 128 ? 8.898 -20.719 -4.168 1 98.88 128 PRO A C 1
ATOM 1007 O O . PRO A 1 128 ? 9.898 -20.078 -3.832 1 98.88 128 PRO A O 1
ATOM 1010 N N . THR A 1 129 ? 8.555 -20.875 -5.418 1 98.75 129 THR A N 1
ATOM 1011 C CA . THR A 1 129 ? 9.391 -20.438 -6.531 1 98.75 129 THR A CA 1
ATOM 1012 C C . THR A 1 129 ? 9.18 -18.953 -6.816 1 98.75 129 THR A C 1
ATOM 1014 O O . THR A 1 129 ? 8.141 -18.391 -6.457 1 98.75 129 THR A O 1
ATOM 1017 N N . ARG A 1 130 ? 10.211 -18.328 -7.41 1 98.75 130 ARG A N 1
ATOM 1018 C CA . ARG A 1 130 ? 10.117 -16.984 -7.961 1 98.75 130 ARG A CA 1
ATOM 1019 C C . ARG A 1 130 ? 9.547 -17.016 -9.375 1 98.75 130 ARG A C 1
ATOM 1021 O O . ARG A 1 130 ? 9.406 -18.078 -9.977 1 98.75 130 ARG A O 1
ATOM 1028 N N . ILE A 1 131 ? 9.133 -15.883 -9.836 1 98.81 131 ILE A N 1
ATOM 1029 C CA . ILE A 1 131 ? 8.562 -15.781 -11.172 1 98.81 131 ILE A CA 1
ATOM 1030 C C . ILE A 1 131 ? 9.531 -15.047 -12.094 1 98.81 131 ILE A C 1
ATOM 1032 O O . ILE A 1 131 ? 9.797 -13.859 -11.914 1 98.81 131 ILE A O 1
ATOM 1036 N N . LYS A 1 132 ? 9.938 -15.633 -13.141 1 98.44 132 LYS A N 1
ATOM 1037 C CA . LYS A 1 132 ? 11 -15.18 -14.031 1 98.44 132 LYS A CA 1
ATOM 1038 C C . LYS A 1 132 ? 10.648 -13.852 -14.688 1 98.44 132 LYS A C 1
ATOM 1040 O O . LYS A 1 132 ? 11.516 -12.992 -14.867 1 98.44 132 LYS A O 1
ATOM 1045 N N . GLU A 1 133 ? 9.406 -13.672 -15.094 1 98.5 133 GLU A N 1
ATOM 1046 C CA . GLU A 1 133 ? 8.992 -12.516 -15.883 1 98.5 133 GLU A CA 1
ATOM 1047 C C . GLU A 1 133 ? 8.875 -11.266 -15.016 1 98.5 133 GLU A C 1
ATOM 1049 O O . GLU A 1 133 ? 8.797 -10.148 -15.523 1 98.5 133 GLU A O 1
ATOM 1054 N N . CYS A 1 134 ? 8.828 -11.43 -13.664 1 98.75 134 CYS A N 1
ATOM 1055 C CA . CYS A 1 134 ? 8.719 -10.281 -12.773 1 98.75 134 CYS A CA 1
ATOM 1056 C C . CYS A 1 134 ? 10.086 -9.672 -12.492 1 98.75 134 CYS A C 1
ATOM 1058 O O . CYS A 1 134 ? 10.977 -10.344 -11.977 1 98.75 134 CYS A O 1
ATOM 1060 N N . PRO A 1 135 ? 10.258 -8.414 -12.711 1 98.62 135 PRO A N 1
ATOM 1061 C CA . PRO A 1 135 ? 11.562 -7.777 -12.578 1 98.62 135 PRO A CA 1
ATOM 1062 C C . PRO A 1 135 ? 12.07 -7.77 -11.133 1 98.62 135 PRO A C 1
ATOM 1064 O O . PRO A 1 135 ? 13.281 -7.703 -10.898 1 98.62 135 PRO A O 1
ATOM 1067 N N . ILE A 1 136 ? 11.195 -7.738 -10.195 1 98.81 136 ILE A N 1
ATOM 1068 C CA . ILE A 1 136 ? 11.562 -7.77 -8.789 1 98.81 136 ILE A CA 1
ATOM 1069 C C . ILE A 1 136 ? 10.898 -8.969 -8.109 1 98.81 136 ILE A C 1
ATOM 1071 O O . ILE A 1 136 ? 9.711 -9.219 -8.297 1 98.81 136 ILE A O 1
ATOM 1075 N N . GLN A 1 137 ? 11.656 -9.727 -7.402 1 98.88 137 GLN A N 1
ATOM 1076 C CA . GLN A 1 137 ? 11.227 -10.914 -6.668 1 98.88 137 GLN A CA 1
ATOM 1077 C C . GLN A 1 137 ? 11.773 -10.906 -5.242 1 98.88 137 GLN A C 1
ATOM 1079 O O . GLN A 1 137 ? 12.992 -10.945 -5.043 1 98.88 137 GLN A O 1
ATOM 1084 N N . ILE A 1 138 ? 10.922 -10.93 -4.238 1 98.94 138 ILE A N 1
ATOM 1085 C CA . ILE A 1 138 ? 11.344 -10.812 -2.85 1 98.94 138 ILE A CA 1
ATOM 1086 C C . ILE A 1 138 ? 10.992 -12.094 -2.092 1 98.94 138 ILE A C 1
ATOM 1088 O O . ILE A 1 138 ? 9.812 -12.391 -1.878 1 98.94 138 ILE A O 1
ATOM 1092 N N . GLU A 1 139 ? 11.992 -12.875 -1.739 1 98.94 139 GLU A N 1
ATOM 1093 C CA . GLU A 1 139 ? 11.773 -14.008 -0.849 1 98.94 139 GLU A CA 1
ATOM 1094 C C . GLU A 1 139 ? 11.492 -13.539 0.578 1 98.94 139 GLU A C 1
ATOM 1096 O O . GLU A 1 139 ? 12.188 -12.664 1.099 1 98.94 139 GLU A O 1
ATOM 1101 N N . ALA A 1 140 ? 10.5 -14.18 1.213 1 98.94 140 ALA A N 1
ATOM 1102 C CA . ALA A 1 140 ? 10.141 -13.672 2.533 1 98.94 140 ALA A CA 1
ATOM 1103 C C . ALA A 1 140 ? 9.672 -14.797 3.445 1 98.94 140 ALA A C 1
ATOM 1105 O O . ALA A 1 140 ? 9.211 -15.836 2.971 1 98.94 140 ALA A O 1
ATOM 1106 N N . GLU A 1 141 ? 9.844 -14.57 4.695 1 98.88 141 GLU A N 1
ATOM 1107 C CA . GLU A 1 141 ? 9.281 -15.422 5.738 1 98.88 141 GLU A CA 1
ATOM 1108 C C . GLU A 1 141 ? 8.172 -14.703 6.496 1 98.88 141 GLU A C 1
ATOM 1110 O O . GLU A 1 141 ? 8.258 -13.5 6.75 1 98.88 141 GLU A O 1
ATOM 1115 N N . VAL A 1 142 ? 7.141 -15.461 6.863 1 98.88 142 VAL A N 1
ATOM 1116 C CA . VAL A 1 142 ? 6.031 -14.906 7.637 1 98.88 142 VAL A CA 1
ATOM 1117 C C . VAL A 1 142 ? 6.418 -14.828 9.109 1 98.88 142 VAL A C 1
ATOM 1119 O O . VAL A 1 142 ? 6.801 -15.836 9.711 1 98.88 142 VAL A O 1
ATOM 1122 N N . LYS A 1 143 ? 6.262 -13.602 9.672 1 98.88 143 LYS A N 1
ATOM 1123 C CA . LYS A 1 143 ? 6.586 -13.383 11.078 1 98.88 143 LYS A CA 1
ATOM 1124 C C . LYS A 1 143 ? 5.344 -13.492 11.953 1 98.88 143 LYS A C 1
ATOM 1126 O O . LYS A 1 143 ? 5.426 -13.898 13.117 1 98.88 143 LYS A O 1
ATOM 1131 N N . HIS A 1 144 ? 4.262 -13.07 11.383 1 98.75 144 HIS A N 1
ATOM 1132 C CA . HIS A 1 144 ? 3.018 -13.023 12.141 1 98.75 144 HIS A CA 1
ATOM 1133 C C . HIS A 1 144 ? 1.808 -12.961 11.211 1 98.75 144 HIS A C 1
ATOM 1135 O O . HIS A 1 144 ? 1.861 -12.32 10.156 1 98.75 144 HIS A O 1
ATOM 1141 N N . ILE A 1 145 ? 0.792 -13.695 11.516 1 98.75 145 ILE A N 1
ATOM 1142 C CA . ILE A 1 145 ? -0.505 -13.586 10.859 1 98.75 145 ILE A CA 1
ATOM 1143 C C . ILE A 1 145 ? -1.559 -13.125 11.859 1 98.75 145 ILE A C 1
ATOM 1145 O O . ILE A 1 145 ? -1.823 -13.805 12.852 1 98.75 145 ILE A O 1
ATOM 1149 N N . ARG A 1 146 ? -2.137 -11.961 11.555 1 98.5 146 ARG A N 1
ATOM 1150 C CA . ARG A 1 146 ? -3.16 -11.375 12.414 1 98.5 146 ARG A CA 1
ATOM 1151 C C . ARG A 1 146 ? -4.531 -11.438 11.75 1 98.5 146 ARG A C 1
ATOM 1153 O O . ARG A 1 146 ? -4.699 -11.016 10.609 1 98.5 146 ARG A O 1
ATOM 1160 N N . LEU A 1 147 ? -5.441 -12.062 12.531 1 98.06 147 LEU A N 1
ATOM 1161 C CA . LEU A 1 147 ? -6.848 -12.016 12.156 1 98.06 147 LEU A CA 1
ATOM 1162 C C . LEU A 1 147 ? -7.578 -10.93 12.938 1 98.06 147 LEU A C 1
ATOM 1164 O O . LEU A 1 147 ? -7.828 -11.086 14.141 1 98.06 147 LEU A O 1
ATOM 1168 N N . PRO A 1 148 ? -7.902 -9.805 12.227 1 98.12 148 PRO A N 1
ATOM 1169 C CA . PRO A 1 148 ? -8.578 -8.742 12.984 1 98.12 148 PRO A CA 1
ATOM 1170 C C . PRO A 1 148 ? -9.898 -9.211 13.602 1 98.12 148 PRO A C 1
ATOM 1172 O O . PRO A 1 148 ? -10.656 -9.945 12.961 1 98.12 148 PRO A O 1
ATOM 1175 N N . GLU A 1 149 ? -10.211 -8.805 14.844 1 97.5 149 GLU A N 1
ATOM 1176 C CA . GLU A 1 149 ? -11.445 -9.18 15.523 1 97.5 149 GLU A CA 1
ATOM 1177 C C . GLU A 1 149 ? -12.648 -8.461 14.914 1 97.5 149 GLU A C 1
ATOM 1179 O O . GLU A 1 149 ? -13.773 -8.953 14.977 1 97.5 149 GLU A O 1
ATOM 1184 N N . TYR A 1 150 ? -12.406 -7.359 14.281 1 97.12 150 TYR A N 1
ATOM 1185 C CA . TYR A 1 150 ? -13.484 -6.5 13.797 1 97.12 150 TYR A CA 1
ATOM 1186 C C . TYR A 1 150 ? -13.898 -6.891 12.383 1 97.12 150 TYR A C 1
ATOM 1188 O O . TYR A 1 150 ? -14.906 -6.398 11.867 1 97.12 150 TYR A O 1
ATOM 1196 N N . GLU A 1 151 ? -13.141 -7.734 11.727 1 95.19 151 GLU A N 1
ATOM 1197 C CA . GLU A 1 151 ? -13.391 -8.133 10.344 1 95.19 151 GLU A CA 1
ATOM 1198 C C . GLU A 1 151 ? -12.875 -9.539 10.07 1 95.19 151 GLU A C 1
ATOM 1200 O O . GLU A 1 151 ? -11.758 -9.883 1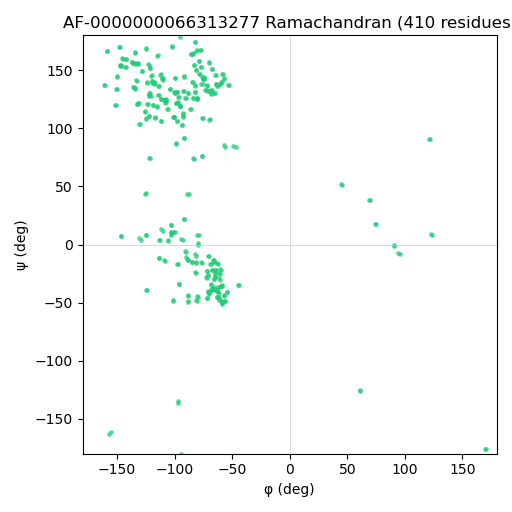0.461 1 95.19 151 GLU A O 1
ATOM 1205 N N . SER A 1 152 ? -13.672 -10.383 9.406 1 95.31 152 SER A N 1
ATOM 1206 C CA . SER A 1 152 ? -13.32 -11.781 9.227 1 95.31 152 SER A CA 1
ATOM 1207 C C . SER A 1 152 ? -13.008 -12.094 7.762 1 95.31 152 SER A C 1
ATOM 1209 O O . SER A 1 152 ? -12.906 -13.258 7.375 1 95.31 152 SER A O 1
ATOM 1211 N N . SER A 1 153 ? -12.844 -11.062 6.977 1 94.81 153 SER A N 1
ATOM 1212 C CA . SER A 1 153 ? -12.703 -11.32 5.547 1 94.81 153 SER A CA 1
ATOM 1213 C C . SER A 1 153 ? -11.234 -11.336 5.133 1 94.81 153 SER A C 1
ATOM 1215 O O . SER A 1 153 ? -10.898 -11.773 4.035 1 94.81 153 SER A O 1
ATOM 1217 N N . PHE A 1 154 ? -10.383 -10.773 6.02 1 97.81 154 PHE A N 1
ATOM 1218 C CA . PHE A 1 154 ? -8.977 -1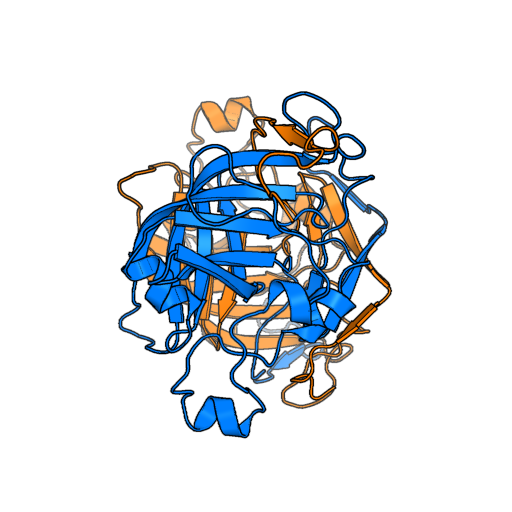0.734 5.613 1 97.81 154 PHE A CA 1
ATOM 1219 C C . PHE A 1 154 ? -8.062 -10.922 6.816 1 97.81 154 PHE A C 1
ATOM 1221 O O . PHE A 1 154 ? -8.5 -10.812 7.965 1 97.81 154 PHE A O 1
ATOM 1228 N N . ALA A 1 155 ? -6.816 -11.32 6.516 1 98.69 155 ALA A N 1
ATOM 1229 C CA . ALA A 1 155 ? -5.727 -11.375 7.48 1 98.69 155 ALA A CA 1
ATOM 1230 C C . ALA A 1 155 ? -4.66 -10.328 7.172 1 98.69 155 ALA A C 1
ATOM 1232 O O . ALA A 1 155 ? -4.512 -9.906 6.023 1 98.69 155 ALA A O 1
ATOM 1233 N N . ILE A 1 156 ? -4.055 -9.812 8.195 1 98.94 156 ILE A N 1
ATOM 1234 C CA . ILE A 1 156 ? -2.83 -9.023 8.086 1 98.94 156 ILE A CA 1
ATOM 1235 C C . ILE A 1 156 ? -1.615 -9.93 8.266 1 98.94 156 ILE A C 1
ATOM 1237 O O . ILE A 1 156 ? -1.405 -10.492 9.344 1 98.94 156 ILE A O 1
ATOM 1241 N N . VAL A 1 157 ? -0.826 -10.109 7.18 1 98.94 157 VAL A N 1
ATOM 1242 C CA . VAL A 1 157 ? 0.324 -11.008 7.188 1 98.94 157 VAL A CA 1
ATOM 1243 C C . VAL A 1 157 ? 1.616 -10.195 7.215 1 98.94 157 VAL A C 1
ATOM 1245 O O . VAL A 1 157 ? 1.885 -9.414 6.297 1 98.94 157 VAL A O 1
ATOM 1248 N N . GLU A 1 158 ? 2.355 -10.344 8.266 1 98.94 158 GLU A N 1
ATOM 1249 C CA . GLU A 1 158 ? 3.617 -9.641 8.469 1 98.94 158 GLU A CA 1
ATOM 1250 C C . GLU A 1 158 ? 4.805 -10.492 8.023 1 98.94 158 GLU A C 1
ATOM 1252 O O . GLU A 1 158 ? 5.004 -11.594 8.531 1 98.94 158 GLU A O 1
ATOM 1257 N N . THR A 1 159 ? 5.543 -9.961 7.027 1 98.94 159 THR A N 1
ATOM 1258 C CA . THR A 1 159 ? 6.633 -10.766 6.492 1 98.94 159 THR A CA 1
ATOM 1259 C C . THR A 1 159 ? 7.965 -10.031 6.613 1 98.94 159 THR A C 1
ATOM 1261 O O . THR A 1 159 ? 7.988 -8.797 6.711 1 98.94 159 THR A O 1
ATOM 1264 N N . GLN A 1 160 ? 9.039 -10.781 6.664 1 98.75 160 GLN A N 1
ATOM 1265 C CA . GLN A 1 160 ? 10.406 -10.258 6.605 1 98.75 160 GLN A CA 1
ATOM 1266 C C . GLN A 1 160 ? 11.094 -10.672 5.305 1 98.75 160 GLN A C 1
ATOM 1268 O O . GLN A 1 160 ? 11.133 -11.859 4.965 1 98.75 160 GLN A O 1
ATOM 1273 N N . ALA A 1 161 ? 11.594 -9.68 4.59 1 98.81 161 ALA A N 1
ATOM 1274 C CA . ALA A 1 161 ? 12.344 -9.953 3.371 1 98.81 161 ALA A CA 1
ATOM 1275 C C . ALA A 1 161 ? 13.672 -10.633 3.691 1 98.81 161 ALA A C 1
ATOM 1277 O O . ALA A 1 161 ? 14.414 -10.188 4.566 1 98.81 161 ALA A O 1
ATOM 1278 N N . LEU A 1 162 ? 13.914 -11.695 3.002 1 98.69 162 LEU A N 1
ATOM 1279 C CA . LEU A 1 162 ? 15.164 -12.422 3.15 1 98.69 162 LEU A CA 1
ATOM 1280 C C . LEU A 1 162 ? 16.125 -12.109 2 1 98.69 162 LEU A C 1
ATOM 1282 O O . LEU A 1 162 ? 17.312 -11.898 2.219 1 98.69 162 LEU A O 1
ATOM 1286 N N . HIS A 1 163 ? 15.625 -12.172 0.804 1 98.56 163 HIS A N 1
ATOM 1287 C CA . HIS A 1 163 ? 16.375 -11.891 -0.417 1 98.56 163 HIS A CA 1
ATOM 1288 C C . HIS A 1 163 ? 15.57 -10.992 -1.354 1 98.56 163 HIS A C 1
ATOM 1290 O O . HIS A 1 163 ? 14.359 -11.18 -1.521 1 98.56 163 HIS A O 1
ATOM 1296 N N . PHE A 1 164 ? 16.234 -10.016 -1.856 1 98.75 164 PHE A N 1
ATOM 1297 C CA . PHE A 1 164 ? 15.695 -9.117 -2.861 1 98.75 164 PHE A CA 1
ATOM 1298 C C . PHE A 1 164 ? 16.391 -9.305 -4.199 1 98.75 164 PHE A C 1
ATOM 1300 O O . PHE A 1 164 ? 17.547 -8.891 -4.371 1 98.75 164 PHE A O 1
ATOM 1307 N N . HIS A 1 165 ? 15.68 -9.945 -5.16 1 98.5 165 HIS A N 1
ATOM 1308 C CA . HIS A 1 165 ? 16.203 -10.164 -6.508 1 98.5 165 HIS A CA 1
ATOM 1309 C C . HIS A 1 165 ? 15.641 -9.125 -7.484 1 98.5 165 HIS A C 1
ATOM 1311 O O . HIS A 1 165 ? 14.438 -8.867 -7.504 1 98.5 165 HIS A O 1
ATOM 1317 N N . ALA A 1 166 ? 16.5 -8.516 -8.258 1 98.56 166 ALA A N 1
ATOM 1318 C CA . ALA A 1 166 ? 16.062 -7.555 -9.266 1 98.56 166 ALA A CA 1
ATOM 1319 C C . ALA A 1 166 ? 16.75 -7.82 -10.602 1 98.56 166 ALA A C 1
ATOM 1321 O O . ALA A 1 166 ? 17.906 -8.242 -10.641 1 98.56 166 ALA A O 1
ATOM 1322 N N . GLU A 1 167 ? 15.961 -7.645 -11.672 1 97.88 167 GLU A N 1
ATOM 1323 C CA . GLU A 1 167 ? 16.594 -7.652 -12.992 1 97.88 167 GLU A CA 1
ATOM 1324 C C . GLU A 1 167 ? 17.734 -6.652 -13.062 1 97.88 167 GLU A C 1
ATOM 1326 O O . GLU A 1 167 ? 17.609 -5.512 -12.609 1 97.88 167 GLU A O 1
ATOM 1331 N N . GLU A 1 168 ? 18.797 -7.035 -13.641 1 97.12 168 GLU A N 1
ATOM 1332 C CA . GLU A 1 168 ? 19.984 -6.203 -13.688 1 97.12 168 GLU A CA 1
ATOM 1333 C C . GLU A 1 168 ? 19.703 -4.859 -14.359 1 97.12 168 GLU A C 1
ATOM 1335 O O . GLU A 1 168 ? 20.266 -3.834 -13.969 1 97.12 168 GLU A O 1
ATOM 1340 N N . SER A 1 169 ? 18.875 -4.801 -15.312 1 97.06 169 SER A N 1
ATOM 1341 C CA . SER A 1 169 ? 18.609 -3.627 -16.141 1 97.06 169 SER A CA 1
ATOM 1342 C C . SER A 1 169 ? 17.969 -2.508 -15.32 1 97.06 169 SER A C 1
ATOM 1344 O O . SER A 1 169 ? 17.953 -1.354 -15.758 1 97.06 169 SER A O 1
ATOM 1346 N N . ILE A 1 170 ? 17.453 -2.783 -14.102 1 97.94 170 ILE A N 1
ATOM 1347 C CA . ILE A 1 170 ? 16.766 -1.743 -13.344 1 97.94 170 ILE A CA 1
ATOM 1348 C C . ILE A 1 170 ? 17.562 -1.399 -12.094 1 97.94 170 ILE A C 1
ATOM 1350 O O . ILE A 1 170 ? 17.109 -0.612 -11.258 1 97.94 170 ILE A O 1
ATOM 1354 N N . ILE A 1 171 ? 18.688 -1.986 -11.945 1 97.69 171 ILE A N 1
ATOM 1355 C CA . ILE A 1 171 ? 19.531 -1.771 -10.773 1 97.69 171 ILE A CA 1
ATOM 1356 C C . ILE A 1 171 ? 20.453 -0.579 -11.008 1 97.69 171 ILE A C 1
ATOM 1358 O O . I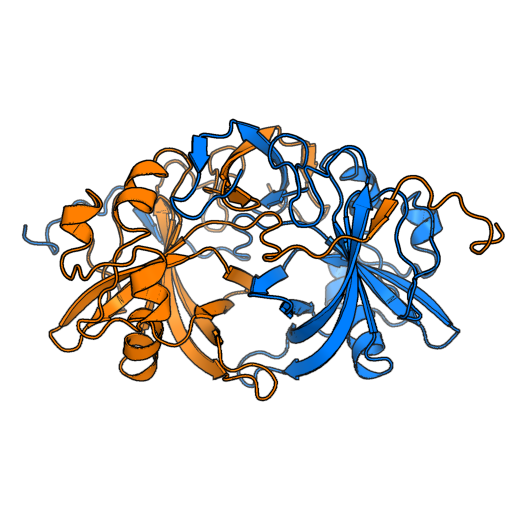LE A 1 171 ? 21.047 -0.452 -12.07 1 97.69 171 ILE A O 1
ATOM 1362 N N . LEU A 1 172 ? 20.516 0.354 -10.078 1 96.81 172 LEU A N 1
ATOM 1363 C CA . LEU A 1 172 ? 21.438 1.481 -10.125 1 96.81 172 LEU A CA 1
ATOM 1364 C C . LEU A 1 172 ? 22.766 1.125 -9.469 1 96.81 172 LEU A C 1
ATOM 1366 O O . LEU A 1 172 ? 23.828 1.434 -10.008 1 96.81 172 LEU A O 1
ATOM 1370 N N . ASP A 1 173 ? 22.734 0.545 -8.25 1 94.75 173 ASP A N 1
ATOM 1371 C CA . ASP A 1 173 ? 23.891 0.08 -7.496 1 94.75 173 ASP A CA 1
ATOM 1372 C C . ASP A 1 173 ? 23.484 -0.983 -6.477 1 94.75 173 ASP A C 1
ATOM 1374 O O . ASP A 1 173 ? 22.422 -1.597 -6.598 1 94.75 173 ASP A O 1
ATOM 1378 N N . GLU A 1 174 ? 24.266 -1.265 -5.523 1 92.81 174 GLU A N 1
ATOM 1379 C CA . GLU A 1 174 ? 24.078 -2.391 -4.617 1 92.81 174 GLU A CA 1
ATOM 1380 C C . GLU A 1 174 ? 22.859 -2.172 -3.715 1 92.81 174 GLU A C 1
ATOM 1382 O O . GLU A 1 174 ? 22.297 -3.129 -3.182 1 92.81 174 GLU A O 1
ATOM 1387 N N . ASN A 1 175 ? 22.391 -0.943 -3.635 1 93.81 175 ASN A N 1
ATOM 1388 C CA . ASN A 1 175 ? 21.359 -0.651 -2.652 1 93.81 175 ASN A CA 1
ATOM 1389 C C . ASN A 1 175 ? 20.172 0.078 -3.287 1 93.81 175 ASN A C 1
ATOM 1391 O O . ASN A 1 175 ? 19.219 0.458 -2.594 1 93.81 175 ASN A O 1
ATOM 1395 N N . HIS A 1 176 ? 20.266 0.232 -4.66 1 97 176 HIS A N 1
ATOM 1396 C CA . HIS A 1 176 ? 19.234 1.089 -5.23 1 97 176 HIS A CA 1
ATOM 1397 C C . HIS A 1 176 ? 18.656 0.484 -6.508 1 97 176 HIS A C 1
ATOM 1399 O O . HIS A 1 176 ? 19.406 -0.065 -7.328 1 97 176 HIS A O 1
ATOM 1405 N N . ILE A 1 177 ? 17.391 0.524 -6.617 1 97.88 177 ILE A N 1
ATOM 1406 C CA . ILE A 1 177 ? 16.672 0.364 -7.879 1 97.88 177 ILE A CA 1
ATOM 1407 C C . ILE A 1 177 ? 16.594 1.707 -8.602 1 97.88 177 ILE A C 1
ATOM 1409 O O . ILE A 1 177 ? 16.406 2.748 -7.965 1 97.88 177 ILE A O 1
ATOM 1413 N N . ASN A 1 178 ? 16.766 1.704 -9.922 1 96.88 178 ASN A N 1
ATOM 1414 C CA . ASN A 1 178 ? 16.594 2.906 -10.734 1 96.88 178 ASN A CA 1
ATOM 1415 C C . ASN A 1 178 ? 15.133 3.26 -10.938 1 96.88 178 ASN A C 1
ATOM 1417 O O . ASN A 1 178 ? 14.414 2.576 -11.672 1 96.88 178 ASN A O 1
ATOM 1421 N N . PRO A 1 179 ? 14.625 4.34 -10.305 1 95.56 179 PRO A N 1
ATOM 1422 C CA . PRO A 1 179 ? 13.203 4.656 -10.383 1 95.56 179 PRO A CA 1
ATOM 1423 C C . PRO A 1 179 ? 12.75 5.004 -11.797 1 95.56 179 PRO A C 1
ATOM 1425 O O . PRO A 1 179 ? 11.555 4.926 -12.109 1 95.56 179 PRO A O 1
ATOM 1428 N N . SER A 1 180 ? 13.641 5.395 -12.609 1 94.94 180 SER A N 1
ATOM 1429 C CA . SER A 1 180 ? 13.305 5.738 -13.984 1 94.94 180 SER A CA 1
ATOM 1430 C C . SER A 1 180 ? 13.195 4.492 -14.859 1 94.94 180 SER A C 1
ATOM 1432 O O . SER A 1 180 ? 12.648 4.547 -15.961 1 94.94 180 SER A O 1
ATOM 1434 N N . LYS A 1 181 ? 13.719 3.363 -14.344 1 96.69 181 LYS A N 1
ATOM 1435 C CA . LYS A 1 181 ? 13.727 2.141 -15.141 1 96.69 181 LYS A CA 1
ATOM 1436 C C . LYS A 1 181 ? 12.734 1.119 -14.594 1 96.69 181 LYS A C 1
ATOM 1438 O O . LYS A 1 181 ? 12.414 0.139 -15.266 1 96.69 181 LYS A O 1
ATOM 1443 N N . TRP A 1 182 ? 12.25 1.332 -13.422 1 97.25 182 TRP A N 1
ATOM 1444 C CA . TRP A 1 182 ? 11.266 0.442 -12.805 1 97.25 182 TRP A CA 1
ATOM 1445 C C . TRP A 1 182 ? 9.883 1.094 -12.773 1 97.25 182 TRP A C 1
ATOM 1447 O O . TRP A 1 182 ? 9.734 2.203 -12.258 1 97.25 182 TRP A O 1
ATOM 1457 N N . SER A 1 183 ? 8.93 0.454 -13.312 1 98.12 183 SER A N 1
ATOM 1458 C CA . SER A 1 183 ? 7.523 0.813 -13.172 1 98.12 183 SER A CA 1
ATOM 1459 C C . SER A 1 183 ? 6.699 -0.366 -12.664 1 98.12 183 SER A C 1
ATOM 1461 O O . SER A 1 183 ? 6.609 -1.4 -13.328 1 98.12 183 SER A O 1
ATOM 1463 N N . PRO A 1 184 ? 6.148 -0.24 -11.445 1 98.69 184 PRO A N 1
ATOM 1464 C CA . PRO A 1 184 ? 5.219 -1.276 -10.992 1 98.69 184 PRO A CA 1
ATOM 1465 C C . PRO A 1 184 ? 3.92 -1.294 -11.789 1 98.69 184 PRO A C 1
ATOM 1467 O O . PRO A 1 184 ? 3.562 -0.292 -12.414 1 98.69 184 PRO A O 1
ATOM 1470 N N . LEU A 1 185 ? 3.303 -2.459 -11.906 1 98.88 185 LEU A N 1
ATOM 1471 C CA . LEU A 1 185 ? 1.897 -2.537 -12.289 1 98.88 185 LEU A CA 1
ATOM 1472 C C . LEU A 1 185 ? 0.998 -2.004 -11.18 1 98.88 185 LEU A C 1
ATOM 1474 O O . LEU A 1 185 ? 0.842 -2.648 -10.141 1 98.88 185 LEU A O 1
ATOM 1478 N N . ILE A 1 186 ? 0.421 -0.815 -11.406 1 98.81 186 ILE A N 1
ATOM 1479 C CA . ILE A 1 186 ? -0.365 -0.156 -10.375 1 98.81 186 ILE A CA 1
ATOM 1480 C C . ILE A 1 186 ? -1.832 -0.562 -10.5 1 98.81 186 ILE A C 1
ATOM 1482 O O . ILE A 1 186 ? -2.396 -0.537 -11.594 1 98.81 186 ILE A O 1
ATOM 1486 N N . TYR A 1 187 ? -2.393 -1.048 -9.445 1 98.75 187 TYR A N 1
ATOM 1487 C CA . TYR A 1 187 ? -3.816 -1.34 -9.336 1 98.75 187 TYR A CA 1
ATOM 1488 C C . TYR A 1 187 ? -4.574 -0.152 -8.75 1 98.75 187 TYR A C 1
ATOM 1490 O O . TYR A 1 187 ? -4.336 0.245 -7.609 1 98.75 187 TYR A O 1
ATOM 1498 N N . ASN A 1 188 ? -5.383 0.5 -9.531 1 98.31 188 ASN A N 1
ATOM 1499 C CA . ASN A 1 188 ? -6.094 1.739 -9.234 1 98.31 188 ASN A CA 1
ATOM 1500 C C . ASN A 1 188 ? -7.578 1.634 -9.586 1 98.31 188 ASN A C 1
ATOM 1502 O O . ASN A 1 188 ? -7.949 1.71 -10.758 1 98.31 188 ASN A O 1
ATOM 1506 N N . PHE A 1 189 ? -8.398 1.461 -8.477 1 97.44 189 PHE A N 1
ATOM 1507 C CA . PHE A 1 189 ? -9.836 1.254 -8.609 1 97.44 189 PHE A CA 1
ATOM 1508 C C . PHE A 1 189 ? -10.141 0.236 -9.703 1 97.44 189 PHE A C 1
ATOM 1510 O O . PHE A 1 189 ? -10.922 0.509 -10.609 1 97.44 189 PHE A O 1
ATOM 1517 N N . ARG A 1 190 ? -9.547 -0.89 -9.688 1 97.5 190 ARG A N 1
ATOM 1518 C CA . ARG A 1 190 ? -9.773 -2.123 -10.43 1 97.5 190 ARG A CA 1
ATOM 1519 C C . ARG A 1 190 ? -9.289 -1.984 -11.875 1 97.5 190 ARG A C 1
ATOM 1521 O O . ARG A 1 190 ? -9.688 -2.764 -12.742 1 97.5 190 ARG A O 1
ATOM 1528 N N . HIS A 1 191 ? -8.469 -0.995 -12.062 1 98.5 191 HIS A N 1
ATOM 1529 C CA . HIS A 1 191 ? -7.793 -0.812 -13.336 1 98.5 191 HIS A CA 1
ATOM 1530 C C . HIS A 1 191 ? -6.277 -0.827 -13.164 1 98.5 191 HIS A C 1
ATOM 1532 O O . HIS A 1 191 ? -5.77 -0.52 -12.086 1 98.5 191 HIS A O 1
ATOM 1538 N N . TYR A 1 192 ? -5.613 -1.245 -14.242 1 98.75 192 TYR A N 1
ATOM 1539 C CA . TYR A 1 192 ? -4.16 -1.371 -14.219 1 98.75 192 TYR A CA 1
ATOM 1540 C C . TYR A 1 192 ? -3.498 -0.222 -14.969 1 98.75 192 TYR A C 1
ATOM 1542 O O . TYR A 1 192 ? -3.939 0.151 -16.062 1 98.75 192 TYR A O 1
ATOM 1550 N N . PHE A 1 193 ? -2.498 0.325 -14.344 1 98.81 193 PHE A N 1
ATOM 1551 C CA . PHE A 1 193 ? -1.73 1.423 -14.922 1 98.81 193 PHE A CA 1
ATOM 1552 C C . PHE A 1 193 ? -0.235 1.182 -14.766 1 98.81 193 PHE A C 1
ATOM 1554 O O . PHE A 1 193 ? 0.184 0.404 -13.898 1 98.81 193 PHE A O 1
ATOM 1561 N N . GLY A 1 194 ? 0.549 1.778 -15.609 1 98.38 194 GLY A N 1
ATOM 1562 C CA . GLY A 1 194 ? 1.954 2.02 -15.32 1 98.38 194 GLY A CA 1
ATOM 1563 C C . GLY A 1 194 ? 2.219 3.402 -14.758 1 98.38 194 GLY A C 1
ATOM 1564 O O . GLY A 1 194 ? 1.288 4.188 -14.555 1 98.38 194 GLY A O 1
ATOM 1565 N N . LEU A 1 195 ? 3.469 3.621 -14.469 1 98.25 195 LEU A N 1
ATOM 1566 C CA . LEU A 1 195 ? 3.848 4.957 -14.023 1 98.25 195 LEU A CA 1
ATOM 1567 C C . LEU A 1 195 ? 3.941 5.918 -15.203 1 98.25 195 LEU A C 1
ATOM 1569 O O . LEU A 1 195 ? 4.266 5.504 -16.328 1 98.25 195 LEU A O 1
ATOM 1573 N N . GLY A 1 196 ? 3.592 7.145 -14.922 1 97.19 196 GLY A N 1
ATOM 1574 C CA . GLY A 1 196 ? 3.83 8.227 -15.867 1 97.19 196 GLY A CA 1
ATOM 1575 C C . GLY A 1 196 ? 5.102 9 -15.578 1 97.19 196 GLY A C 1
ATOM 1576 O O . GLY A 1 196 ? 6.148 8.406 -15.297 1 97.19 196 GLY A O 1
ATOM 1577 N N . ARG A 1 197 ? 5.008 10.258 -15.656 1 93.75 197 ARG A N 1
ATOM 1578 C CA . ARG A 1 197 ? 6.168 11.133 -15.477 1 93.75 197 ARG A CA 1
ATOM 1579 C C . ARG A 1 197 ? 6.566 11.219 -14.008 1 93.75 197 ARG A C 1
ATOM 1581 O O . ARG A 1 197 ? 5.703 11.281 -13.133 1 93.75 197 ARG A O 1
ATOM 1588 N N . GLU A 1 198 ? 7.875 11.297 -13.836 1 97.88 198 GLU A N 1
ATOM 1589 C CA . GLU A 1 198 ? 8.391 11.68 -12.531 1 97.88 198 GLU A CA 1
ATOM 1590 C C . GLU A 1 198 ? 8.133 13.156 -12.242 1 97.88 198 GLU A C 1
ATOM 1592 O O . GLU A 1 198 ? 8.391 14.008 -13.094 1 97.88 198 GLU A O 1
ATOM 1597 N N . VAL A 1 199 ? 7.625 13.438 -11.07 1 98.56 199 VAL A N 1
ATOM 1598 C CA . VAL A 1 199 ? 7.285 14.836 -10.82 1 98.56 199 VAL A CA 1
ATOM 1599 C C . VAL A 1 199 ? 8.195 15.398 -9.734 1 98.56 199 VAL A C 1
ATOM 1601 O O . VAL A 1 199 ? 8.25 16.609 -9.523 1 98.56 199 VAL A O 1
ATOM 1604 N N . GLY A 1 200 ? 8.922 14.547 -9.062 1 98.19 200 GLY A N 1
ATOM 1605 C CA . GLY A 1 200 ? 9.828 14.984 -8.008 1 98.19 200 GLY A CA 1
ATOM 1606 C C . GLY A 1 200 ? 10.398 13.844 -7.195 1 98.19 200 GLY A C 1
ATOM 1607 O O . GLY A 1 200 ? 10.258 12.672 -7.57 1 98.19 200 GLY A O 1
ATOM 1608 N N . LYS A 1 201 ? 11.141 14.172 -6.188 1 97.69 201 LYS A N 1
ATOM 1609 C CA . LYS A 1 201 ? 11.703 13.18 -5.277 1 97.69 201 LYS A CA 1
ATOM 1610 C C . LYS A 1 201 ? 11.812 13.734 -3.861 1 97.69 201 LYS A C 1
ATOM 1612 O O . LYS A 1 201 ? 11.797 14.945 -3.66 1 97.69 201 LYS A O 1
ATOM 1617 N N . THR A 1 202 ? 11.789 12.875 -2.896 1 97.12 202 THR A N 1
ATOM 1618 C CA . THR A 1 202 ? 11.891 13.297 -1.502 1 97.12 202 THR A CA 1
ATOM 1619 C C . THR A 1 202 ? 13.289 13.797 -1.187 1 97.12 202 THR A C 1
ATOM 1621 O O . THR A 1 202 ? 14.258 13.406 -1.838 1 97.12 202 THR A O 1
ATOM 1624 N N . PHE A 1 203 ? 13.453 14.656 -0.138 1 95.12 203 PHE A N 1
ATOM 1625 C CA . PHE A 1 203 ? 14.734 15.211 0.28 1 95.12 203 PHE A CA 1
ATOM 1626 C C . PHE A 1 203 ? 15.688 14.109 0.72 1 95.12 203 PHE A C 1
ATOM 1628 O O . PHE A 1 203 ? 16.906 14.305 0.753 1 95.12 203 PHE A O 1
ATOM 1635 N N . ARG A 1 204 ? 15.133 12.906 0.985 1 92.62 204 ARG A N 1
ATOM 1636 C CA . ARG A 1 204 ? 15.922 11.789 1.488 1 92.62 204 ARG A CA 1
ATOM 1637 C C . ARG A 1 204 ? 16.469 10.945 0.341 1 92.62 204 ARG A C 1
ATOM 1639 O O . ARG A 1 204 ? 17.203 9.977 0.569 1 92.62 204 ARG A O 1
ATOM 1646 N N . SER A 1 205 ? 16.062 11.258 -0.899 1 94.38 205 SER A N 1
ATOM 1647 C CA . SER A 1 205 ? 16.484 10.438 -2.033 1 94.38 205 SER A CA 1
ATOM 1648 C C . SER A 1 205 ? 18 10.492 -2.227 1 94.38 205 SER A C 1
ATOM 1650 O O . SER A 1 205 ? 18.594 11.562 -2.129 1 94.38 205 SER A O 1
ATOM 1652 N N . GLU A 1 206 ? 18.578 9.352 -2.508 1 92.06 206 GLU A N 1
ATOM 1653 C CA . GLU A 1 206 ? 20 9.258 -2.766 1 92.06 206 GLU A CA 1
ATOM 1654 C C . GLU A 1 206 ? 20.281 9.062 -4.25 1 92.06 206 GLU A C 1
ATOM 1656 O O . GLU A 1 206 ? 21.422 8.797 -4.645 1 92.06 206 GLU A O 1
ATOM 1661 N N . THR A 1 207 ? 19.203 9.094 -5 1 91.75 207 THR A N 1
ATOM 1662 C CA . THR A 1 207 ? 19.328 8.844 -6.43 1 91.75 207 THR A CA 1
ATOM 1663 C C . THR A 1 207 ? 18.656 9.961 -7.234 1 91.75 207 THR A C 1
ATOM 1665 O O . THR A 1 207 ? 17.781 10.656 -6.727 1 91.75 207 THR A O 1
ATOM 1668 N N . MET B 1 1 ? 10.172 -28.5 -17.109 1 40.53 1 MET B N 1
ATOM 1669 C CA . MET B 1 1 ? 11.453 -27.859 -17.375 1 40.53 1 MET B CA 1
ATOM 1670 C C . MET B 1 1 ? 12.312 -27.812 -16.109 1 40.53 1 MET B C 1
ATOM 1672 O O . MET B 1 1 ? 11.789 -27.594 -15.016 1 40.53 1 MET B O 1
ATOM 1676 N N . ASP B 1 2 ? 13.438 -28.359 -16.016 1 48.59 2 ASP B N 1
ATOM 1677 C CA . ASP B 1 2 ? 14.375 -28.438 -14.898 1 48.59 2 ASP B CA 1
ATOM 1678 C C . ASP B 1 2 ? 14.617 -27.062 -14.281 1 48.59 2 ASP B C 1
ATOM 1680 O O . ASP B 1 2 ? 15.242 -26.203 -14.898 1 48.59 2 ASP B O 1
ATOM 1684 N N . ILE B 1 3 ? 13.781 -26.625 -13.383 1 54.34 3 ILE B N 1
ATOM 1685 C CA . ILE B 1 3 ? 13.812 -25.312 -12.727 1 54.34 3 ILE B CA 1
ATOM 1686 C C . ILE B 1 3 ? 15.242 -24.984 -12.305 1 54.34 3 ILE B C 1
ATOM 1688 O O . ILE B 1 3 ? 15.648 -23.828 -12.336 1 54.34 3 ILE B O 1
ATOM 1692 N N . LYS B 1 4 ? 16.062 -25.953 -11.891 1 51.72 4 LYS B N 1
ATOM 1693 C CA . LYS B 1 4 ? 17.406 -25.797 -11.344 1 51.72 4 LYS B CA 1
ATOM 1694 C C . LYS B 1 4 ? 18.344 -25.234 -12.398 1 51.72 4 LYS B C 1
ATOM 1696 O O . LYS B 1 4 ? 19.453 -24.766 -12.07 1 51.72 4 LYS B O 1
ATOM 1701 N N . LYS B 1 5 ? 18.109 -25.406 -13.672 1 54.5 5 LYS B N 1
ATOM 1702 C CA . LYS B 1 5 ? 19.062 -25.062 -14.719 1 54.5 5 LYS B CA 1
ATOM 1703 C C . LYS B 1 5 ? 18.719 -23.719 -15.375 1 54.5 5 LYS B C 1
ATOM 1705 O O . LYS B 1 5 ? 19.234 -23.391 -16.438 1 54.5 5 LYS B O 1
ATOM 1710 N N . GLN B 1 6 ? 17.719 -22.969 -14.695 1 61.72 6 GLN B N 1
ATOM 1711 C CA . GLN B 1 6 ? 17.25 -21.781 -15.414 1 61.72 6 GLN B CA 1
ATOM 1712 C C . GLN B 1 6 ? 18.203 -20.609 -15.195 1 61.72 6 GLN B C 1
ATOM 1714 O O . GLN B 1 6 ? 18.844 -20.5 -14.156 1 61.72 6 GLN B O 1
ATOM 1719 N N . ASP B 1 7 ? 18.438 -19.938 -16.297 1 59.47 7 ASP B N 1
ATOM 1720 C CA . ASP B 1 7 ? 19.281 -18.75 -16.422 1 59.47 7 ASP B CA 1
ATOM 1721 C C . ASP B 1 7 ? 18.812 -17.641 -15.484 1 59.47 7 ASP B C 1
ATOM 1723 O O . ASP B 1 7 ? 17.828 -16.969 -15.766 1 59.47 7 ASP B O 1
ATOM 1727 N N . THR B 1 8 ? 19.297 -17.703 -14.219 1 69.88 8 THR B N 1
ATOM 1728 C CA . THR B 1 8 ? 19.016 -16.656 -13.234 1 69.88 8 THR B CA 1
ATOM 1729 C C . THR B 1 8 ? 19.953 -15.469 -13.445 1 69.88 8 THR B C 1
ATOM 1731 O O . THR B 1 8 ? 20 -14.562 -12.609 1 69.88 8 THR B O 1
ATOM 1734 N N . ARG B 1 9 ? 20.703 -15.57 -14.578 1 70.81 9 ARG B N 1
ATOM 1735 C CA . ARG B 1 9 ? 21.75 -14.578 -14.812 1 70.81 9 ARG B CA 1
ATOM 1736 C C . ARG B 1 9 ? 21.141 -13.195 -15.039 1 70.81 9 ARG B C 1
ATOM 1738 O O . ARG B 1 9 ? 21.828 -12.18 -14.844 1 70.81 9 ARG B O 1
ATOM 1745 N N . ARG B 1 10 ? 19.859 -13.172 -15.258 1 90.94 10 ARG B N 1
ATOM 1746 C CA . ARG B 1 10 ? 19.188 -11.906 -15.531 1 90.94 10 ARG B CA 1
ATOM 1747 C C . ARG B 1 10 ? 18.891 -11.148 -14.242 1 90.94 10 ARG B C 1
ATOM 1749 O O . ARG B 1 10 ? 18.656 -9.945 -14.266 1 90.94 10 ARG B O 1
ATOM 1756 N N . PHE B 1 11 ? 19.094 -11.82 -13.094 1 96.88 11 PHE B N 1
ATOM 1757 C CA . PHE B 1 11 ? 18.75 -11.195 -11.82 1 96.88 11 PHE B CA 1
ATOM 1758 C C . PHE B 1 11 ? 19.984 -11.062 -10.93 1 96.88 11 PHE B C 1
ATOM 1760 O O . PHE B 1 11 ? 20.875 -11.906 -10.969 1 96.88 11 PHE B O 1
ATOM 1767 N N . LYS B 1 12 ? 20.062 -10.07 -10.195 1 97.25 12 LYS B N 1
ATOM 1768 C CA . LYS B 1 12 ? 21.031 -9.883 -9.117 1 97.25 12 LYS B CA 1
ATOM 1769 C C . LYS B 1 12 ? 20.328 -9.711 -7.773 1 97.25 12 LYS B C 1
ATOM 1771 O O . LYS B 1 12 ? 19.25 -9.133 -7.703 1 97.25 12 LYS B O 1
ATOM 1776 N N . GLU B 1 13 ? 20.922 -10.305 -6.773 1 97.19 13 GLU B N 1
ATOM 1777 C CA . GLU B 1 13 ? 20.469 -10.016 -5.418 1 97.19 13 GLU B CA 1
ATOM 1778 C C . GLU B 1 13 ? 21.047 -8.695 -4.906 1 97.19 13 GLU B C 1
ATOM 1780 O O . GLU B 1 13 ? 22.266 -8.477 -4.977 1 97.19 13 GLU B O 1
ATOM 1785 N N . ILE B 1 14 ? 20.203 -7.828 -4.488 1 97.38 14 ILE B N 1
ATOM 1786 C CA . ILE B 1 14 ? 20.688 -6.582 -3.896 1 97.38 14 ILE B CA 1
ATOM 1787 C C . ILE B 1 14 ? 20.078 -6.414 -2.504 1 97.38 14 ILE B C 1
ATOM 1789 O O . ILE B 1 14 ? 19.234 -7.215 -2.082 1 97.38 14 ILE B O 1
ATOM 1793 N N . LYS B 1 15 ? 20.625 -5.422 -1.744 1 96.12 15 LYS B N 1
ATOM 1794 C CA . LYS B 1 15 ? 20.172 -5.145 -0.382 1 96.12 15 LYS B CA 1
ATOM 1795 C C . LYS B 1 15 ? 19.688 -3.709 -0.247 1 96.12 15 LYS B C 1
ATOM 1797 O O . LYS B 1 15 ? 20.328 -2.885 0.407 1 96.12 15 LYS B O 1
ATOM 1802 N N . PRO B 1 16 ? 18.469 -3.521 -0.822 1 95.69 16 PRO B N 1
ATOM 1803 C CA . PRO B 1 16 ? 17.984 -2.146 -0.727 1 95.69 16 PRO B CA 1
ATOM 1804 C C . PRO B 1 16 ? 17.734 -1.708 0.714 1 95.69 16 PRO B C 1
ATOM 1806 O O . PRO B 1 16 ? 17.281 -2.508 1.536 1 95.69 16 PRO B O 1
ATOM 1809 N N . LYS B 1 17 ? 17.984 -0.392 1.006 1 89.44 17 LYS B N 1
ATOM 1810 C CA . LYS B 1 17 ? 17.719 0.172 2.326 1 89.44 17 LYS B CA 1
ATOM 1811 C C . LYS B 1 17 ? 16.219 0.338 2.561 1 89.44 17 LYS B C 1
ATOM 1813 O O . LYS B 1 17 ? 15.766 0.364 3.705 1 89.44 17 LYS B O 1
ATOM 1818 N N . ILE B 1 18 ? 15.547 0.516 1.475 1 90.94 18 ILE B N 1
ATOM 1819 C CA . ILE B 1 18 ? 14.102 0.679 1.507 1 90.94 18 ILE B CA 1
ATOM 1820 C C . ILE B 1 18 ? 13.461 -0.147 0.392 1 90.94 18 ILE B C 1
ATOM 1822 O O . ILE B 1 18 ? 14.117 -0.47 -0.602 1 90.94 18 ILE B O 1
ATOM 1826 N N . MET B 1 19 ? 12.172 -0.524 0.523 1 96.5 19 MET B N 1
ATOM 1827 C CA . MET B 1 19 ? 11.461 -1.316 -0.473 1 96.5 19 MET B CA 1
ATOM 1828 C C . MET B 1 19 ? 10.172 -0.618 -0.9 1 96.5 19 MET B C 1
ATOM 1830 O O . MET B 1 19 ? 9.109 -1.239 -0.944 1 96.5 19 MET B O 1
ATOM 1834 N N . TYR B 1 20 ? 10.273 0.748 -1.131 1 97.31 20 TYR B N 1
ATOM 1835 C CA . TYR B 1 20 ? 9.141 1.526 -1.608 1 97.31 20 TYR B CA 1
ATOM 1836 C C . TYR B 1 20 ? 8.898 1.282 -3.092 1 97.31 20 TYR B C 1
ATOM 1838 O O . TYR B 1 20 ? 9.156 2.156 -3.922 1 97.31 20 TYR B O 1
ATOM 1846 N N . TYR B 1 21 ? 8.328 0.176 -3.43 1 98.44 21 TYR B N 1
ATOM 1847 C CA . TYR B 1 21 ? 8.266 -0.272 -4.816 1 98.44 21 TYR B CA 1
ATOM 1848 C C . TYR B 1 21 ? 6.984 0.197 -5.492 1 98.44 21 TYR B C 1
ATOM 1850 O O . TYR B 1 21 ? 6.504 -0.435 -6.434 1 98.44 21 TYR B O 1
ATOM 1858 N N . GLY B 1 22 ? 6.305 1.243 -5.012 1 97.88 22 GLY B N 1
ATOM 1859 C CA . GLY B 1 22 ? 5.168 1.852 -5.684 1 97.88 22 GLY B CA 1
ATOM 1860 C C . GLY B 1 22 ? 3.906 1.846 -4.84 1 97.88 22 GLY B C 1
ATOM 1861 O O . GLY B 1 22 ? 3.121 0.897 -4.895 1 97.88 22 GLY B O 1
ATOM 1862 N N . THR B 1 23 ? 3.666 2.873 -4.059 1 98.31 23 THR B N 1
ATOM 1863 C CA . THR B 1 23 ? 2.477 3.033 -3.229 1 98.31 23 THR B CA 1
ATOM 1864 C C . THR B 1 23 ? 1.944 4.461 -3.318 1 98.31 23 THR B C 1
ATOM 1866 O O . THR B 1 23 ? 2.682 5.383 -3.67 1 98.31 23 THR B O 1
ATOM 1869 N N . SER B 1 24 ? 0.688 4.637 -3.033 1 98.81 24 SER B N 1
ATOM 1870 C CA . SER B 1 24 ? 0.113 5.977 -2.967 1 98.81 24 SER B CA 1
ATOM 1871 C C . SER B 1 24 ? 0.667 6.758 -1.779 1 98.81 24 SER B C 1
ATOM 1873 O O . SER B 1 24 ? 0.756 6.23 -0.669 1 98.81 24 SER B O 1
ATOM 1875 N N . THR B 1 25 ? 1.059 7.988 -2.072 1 98.88 25 THR B N 1
ATOM 1876 C CA . THR B 1 25 ? 1.353 8.938 -1.008 1 98.88 25 THR B CA 1
ATOM 1877 C C . THR B 1 25 ? 0.065 9.438 -0.356 1 98.88 25 THR B C 1
ATOM 1879 O O . THR B 1 25 ? -0.944 9.633 -1.035 1 98.88 25 THR B O 1
ATOM 1882 N N . PHE B 1 26 ? 0.118 9.625 0.93 1 98.94 26 PHE B N 1
ATOM 1883 C CA . PHE B 1 26 ? -1.011 10.25 1.609 1 98.94 26 PHE B CA 1
ATOM 1884 C C . PHE B 1 26 ? -0.531 11.18 2.719 1 98.94 26 PHE B C 1
ATOM 1886 O O . PHE B 1 26 ? 0.601 11.055 3.193 1 98.94 26 PHE B O 1
ATOM 1893 N N . LEU B 1 27 ? -1.33 12.156 2.994 1 98.94 27 LEU B N 1
ATOM 1894 C CA . LEU B 1 27 ? -1.15 13.047 4.137 1 98.94 27 LEU B CA 1
ATOM 1895 C C . LEU B 1 27 ? -2.078 12.656 5.281 1 98.94 27 LEU B C 1
ATOM 1897 O O . LEU B 1 27 ? -3.299 12.789 5.168 1 98.94 27 LEU B O 1
ATOM 1901 N N . LEU B 1 28 ? -1.455 12.125 6.328 1 99 28 LEU B N 1
ATOM 1902 C CA . LEU B 1 28 ? -2.229 11.727 7.496 1 99 28 LEU B CA 1
ATOM 1903 C C . LEU B 1 28 ? -2.436 12.898 8.445 1 99 28 LEU B C 1
ATOM 1905 O O . LEU B 1 28 ? -1.467 13.461 8.961 1 99 28 LEU B O 1
ATOM 1909 N N . THR B 1 29 ? -3.68 13.281 8.633 1 98.94 29 THR B N 1
ATOM 1910 C CA . THR B 1 29 ? -3.963 14.305 9.633 1 98.94 29 THR B CA 1
ATOM 1911 C C . THR B 1 29 ? -4.41 13.68 10.945 1 98.94 29 THR B C 1
ATOM 1913 O O . THR B 1 29 ? -5.215 12.742 10.953 1 98.94 29 THR B O 1
ATOM 1916 N N . THR B 1 30 ? -3.867 14.07 12.008 1 98.94 30 THR B N 1
A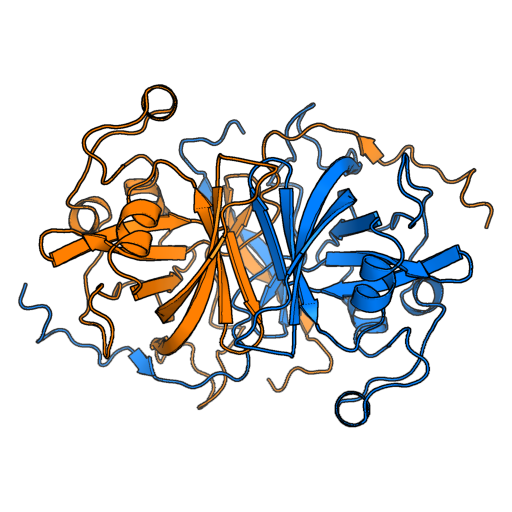TOM 1917 C CA . THR B 1 30 ? -4.141 13.602 13.359 1 98.94 30 THR B CA 1
ATOM 1918 C C . THR B 1 30 ? -4.281 14.773 14.32 1 98.94 30 THR B C 1
ATOM 1920 O O . THR B 1 30 ? -3.941 15.906 13.984 1 98.94 30 THR B O 1
ATOM 1923 N N . LEU B 1 31 ? -4.82 14.508 15.508 1 98.81 31 LEU B N 1
ATOM 1924 C CA . LEU B 1 31 ? -5.16 15.586 16.438 1 98.81 31 LEU B CA 1
ATOM 1925 C C . LEU B 1 31 ? -4.051 15.781 17.469 1 98.81 31 LEU B C 1
ATOM 1927 O O . LEU B 1 31 ? -3.66 14.844 18.156 1 98.81 31 LEU B O 1
ATOM 1931 N N . ASN B 1 32 ? -3.58 17.047 17.578 1 98.19 32 ASN B N 1
ATOM 1932 C CA . ASN B 1 32 ? -2.625 17.422 18.609 1 98.19 32 ASN B CA 1
ATOM 1933 C C . ASN B 1 32 ? -3.303 17.578 19.969 1 98.19 32 ASN B C 1
ATOM 1935 O O . ASN B 1 32 ? -4.527 17.703 20.047 1 98.19 32 ASN B O 1
ATOM 1939 N N . GLU B 1 33 ? -2.475 17.656 21.016 1 97.5 33 GLU B N 1
ATOM 1940 C CA . GLU B 1 33 ? -2.967 17.797 22.375 1 97.5 33 GLU B CA 1
ATOM 1941 C C . GLU B 1 33 ? -3.768 19.094 22.547 1 97.5 33 GLU B C 1
ATOM 1943 O O . GLU B 1 33 ? -4.715 19.141 23.328 1 97.5 33 GLU B O 1
ATOM 1948 N N . ASP B 1 34 ? -3.436 20.094 21.766 1 97.5 34 ASP B N 1
ATOM 1949 C CA . ASP B 1 34 ? -4.07 21.406 21.938 1 97.5 34 ASP B CA 1
ATOM 1950 C C . ASP B 1 34 ? -5.273 21.547 21 1 97.5 34 ASP B C 1
ATOM 1952 O O . ASP B 1 34 ? -5.816 22.641 20.844 1 97.5 34 ASP B O 1
ATOM 1956 N N . GLY B 1 35 ? -5.605 20.484 20.297 1 97.56 35 GLY B N 1
ATOM 1957 C CA . GLY B 1 35 ? -6.793 20.5 19.453 1 97.56 35 GLY B CA 1
ATOM 1958 C C . GLY B 1 35 ? -6.5 20.875 18.016 1 97.56 35 GLY B C 1
ATOM 1959 O O . GLY B 1 35 ? -7.383 20.797 17.156 1 97.56 35 GLY B O 1
ATOM 1960 N N . THR B 1 36 ? -5.285 21.266 17.75 1 97.81 36 THR B N 1
ATOM 1961 C CA . THR B 1 36 ? -4.922 21.547 16.375 1 97.81 36 THR B CA 1
ATOM 1962 C C . THR B 1 36 ? -4.59 20.25 15.633 1 97.81 36 THR B C 1
ATOM 1964 O O . THR B 1 36 ? -4.48 19.188 16.25 1 97.81 36 THR B O 1
ATOM 1967 N N . THR B 1 37 ? -4.508 20.344 14.312 1 98.5 37 THR B N 1
ATOM 1968 C CA . THR B 1 37 ? -4.262 19.188 13.469 1 98.5 37 THR B CA 1
ATOM 1969 C C . THR B 1 37 ? -2.795 19.109 13.055 1 98.5 37 THR B C 1
ATOM 1971 O O . THR B 1 37 ? -2.191 20.141 12.711 1 98.5 37 THR B O 1
ATOM 1974 N N . ASN B 1 38 ? -2.158 17.969 13.211 1 98.75 38 ASN B N 1
ATOM 1975 C CA . ASN B 1 38 ? -0.855 17.641 12.641 1 98.75 38 ASN B CA 1
ATOM 1976 C C . ASN B 1 38 ? -0.99 16.969 11.281 1 98.75 38 ASN B C 1
ATOM 1978 O O . ASN B 1 38 ? -1.956 16.25 11.031 1 98.75 38 ASN B O 1
ATOM 1982 N N . ILE B 1 39 ? -0.048 17.25 10.328 1 98.94 39 ILE B N 1
ATOM 1983 C CA . ILE B 1 39 ? -0 16.578 9.031 1 98.94 39 ILE B CA 1
ATOM 1984 C C . ILE B 1 39 ? 1.267 15.727 8.938 1 98.94 39 ILE B C 1
ATOM 1986 O O . ILE B 1 39 ? 2.367 16.203 9.203 1 98.94 39 ILE B O 1
ATOM 1990 N N . SER B 1 40 ? 1.166 14.484 8.594 1 98.81 40 SER B N 1
ATOM 1991 C CA . SER B 1 40 ? 2.301 13.586 8.383 1 98.81 40 SER B CA 1
ATOM 1992 C C . SER B 1 40 ? 2.289 13.008 6.969 1 98.81 40 SER B C 1
ATOM 1994 O O . SER B 1 40 ? 1.399 12.227 6.621 1 98.81 40 SER B O 1
ATOM 1996 N N . PRO B 1 41 ? 3.23 13.398 6.082 1 98.62 41 PRO B N 1
ATOM 1997 C CA . PRO B 1 41 ? 3.365 12.719 4.793 1 98.62 41 PRO B CA 1
ATOM 1998 C C . PRO B 1 41 ? 3.809 11.258 4.938 1 98.62 41 PRO B C 1
ATOM 2000 O O . PRO B 1 41 ? 4.77 10.977 5.652 1 98.62 41 PRO B O 1
ATOM 2003 N N . MET B 1 42 ? 3.084 10.312 4.258 1 98.44 42 MET B N 1
ATOM 2004 C CA . MET B 1 42 ? 3.33 8.883 4.363 1 98.44 42 MET B CA 1
ATOM 2005 C C . MET B 1 42 ? 3.002 8.172 3.051 1 98.44 42 MET B C 1
ATOM 2007 O O . MET B 1 42 ? 2.43 8.773 2.143 1 98.44 42 MET B O 1
ATOM 2011 N N . SER B 1 43 ? 3.395 6.863 2.955 1 98.62 43 SER B N 1
ATOM 2012 C CA . SER B 1 43 ? 3.064 6.109 1.748 1 98.62 43 SER B CA 1
ATOM 2013 C C . SER B 1 43 ? 2.793 4.645 2.068 1 98.62 43 SER B C 1
ATOM 2015 O O . SER B 1 43 ? 2.723 3.809 1.166 1 98.62 43 SER B O 1
ATOM 2017 N N . SER B 1 44 ? 2.729 4.266 3.33 1 98.81 44 SER B N 1
ATOM 2018 C CA . SER B 1 44 ? 2.512 2.879 3.738 1 98.81 44 SER B CA 1
ATOM 2019 C C . SER B 1 44 ? 1.05 2.631 4.094 1 98.81 44 SER B C 1
ATOM 2021 O O . SER B 1 44 ? 0.676 2.672 5.266 1 98.81 44 SER B O 1
ATOM 2023 N N . SER B 1 45 ? 0.296 2.314 3.072 1 98.88 45 SER B N 1
ATOM 2024 C CA . SER B 1 45 ? -1.121 2.043 3.291 1 98.88 45 SER B CA 1
ATOM 2025 C C . SER B 1 45 ? -1.656 1.042 2.273 1 98.88 45 SER B C 1
ATOM 2027 O O . SER B 1 45 ? -1.194 1.003 1.13 1 98.88 45 SER B O 1
ATOM 2029 N N . TRP B 1 46 ? -2.541 0.196 2.654 1 98.81 46 TRP B N 1
ATOM 2030 C CA . TRP B 1 46 ? -3.422 -0.538 1.752 1 98.81 46 TRP B CA 1
ATOM 2031 C C . TRP B 1 46 ? -4.816 -0.686 2.354 1 98.81 46 TRP B C 1
ATOM 2033 O O . TRP B 1 46 ? -5 -0.519 3.561 1 98.81 46 TRP B O 1
ATOM 2043 N N . ALA B 1 47 ? -5.785 -0.94 1.471 1 98.44 47 ALA B N 1
ATOM 2044 C CA . ALA B 1 47 ? -7.176 -1.053 1.896 1 98.44 47 ALA B CA 1
ATOM 2045 C C . ALA B 1 47 ? -7.77 -2.396 1.479 1 98.44 47 ALA B C 1
ATOM 2047 O O . ALA B 1 47 ? -7.492 -2.893 0.386 1 98.44 47 ALA B O 1
ATOM 2048 N N . LEU B 1 48 ? -8.539 -2.994 2.322 1 97.25 48 LEU B N 1
ATOM 2049 C CA . LEU B 1 48 ? -9.453 -4.098 2.061 1 97.25 48 LEU B CA 1
ATOM 2050 C C . LEU B 1 48 ? -10.828 -3.818 2.664 1 97.25 48 LEU B C 1
ATOM 2052 O O . LEU B 1 48 ? -10.938 -3.543 3.861 1 97.25 48 LEU B O 1
ATOM 2056 N N . GLY B 1 49 ? -11.844 -3.824 1.809 1 93.25 49 GLY B N 1
ATOM 2057 C CA . GLY B 1 49 ? -13.148 -3.373 2.273 1 93.25 49 GLY B CA 1
ATOM 2058 C C . GLY B 1 49 ? -13.141 -1.933 2.746 1 93.25 49 GLY B C 1
ATOM 2059 O O . GLY B 1 49 ? -12.695 -1.038 2.025 1 93.25 49 GLY B O 1
ATOM 2060 N N . HIS B 1 50 ? -13.609 -1.726 3.992 1 95.81 50 HIS B N 1
ATOM 2061 C CA . HIS B 1 50 ? -13.672 -0.386 4.562 1 95.81 50 HIS B CA 1
ATOM 2062 C C . HIS B 1 50 ? -12.547 -0.158 5.562 1 95.81 50 HIS B C 1
ATOM 2064 O O . HIS B 1 50 ? -12.617 0.753 6.391 1 95.81 50 HIS B O 1
ATOM 2070 N N . TYR B 1 51 ? -11.578 -1.013 5.477 1 98.5 51 TYR B N 1
ATOM 2071 C CA . TYR B 1 51 ? -10.477 -0.902 6.426 1 98.5 51 TYR B CA 1
ATOM 2072 C C . TYR B 1 51 ? -9.18 -0.527 5.715 1 98.5 51 TYR B C 1
ATOM 2074 O O . TYR B 1 51 ? -8.906 -1.004 4.609 1 98.5 51 TYR B O 1
ATOM 2082 N N . ILE B 1 52 ? -8.477 0.374 6.297 1 98.88 52 ILE B N 1
ATOM 2083 C CA . ILE B 1 52 ? -7.18 0.816 5.793 1 98.88 52 ILE B CA 1
ATOM 2084 C C . ILE B 1 52 ? -6.094 0.52 6.828 1 98.88 52 ILE B C 1
ATOM 2086 O O . ILE B 1 52 ? -6.184 0.965 7.973 1 98.88 52 ILE B O 1
ATOM 2090 N N . ILE B 1 53 ? -5.102 -0.287 6.441 1 98.94 53 ILE B N 1
ATOM 2091 C CA . ILE B 1 53 ? -3.982 -0.659 7.301 1 98.94 53 ILE B CA 1
ATOM 2092 C C . ILE B 1 53 ? -2.77 0.208 6.973 1 98.94 53 ILE B C 1
ATOM 2094 O O . ILE B 1 53 ? -2.346 0.281 5.816 1 98.94 53 ILE B O 1
ATOM 2098 N N . LEU B 1 54 ? -2.297 0.911 8.016 1 98.94 54 LEU B N 1
ATOM 2099 C CA . LEU B 1 54 ? -1.24 1.903 7.852 1 98.94 54 LEU B CA 1
ATOM 2100 C C . LEU B 1 54 ? 0.055 1.431 8.508 1 98.94 54 LEU B C 1
ATOM 2102 O O . LEU B 1 54 ? 0.025 0.75 9.531 1 98.94 54 LEU B O 1
ATOM 2106 N N . GLY B 1 55 ? 1.181 1.72 7.887 1 98.88 55 GLY B N 1
ATOM 2107 C CA . GL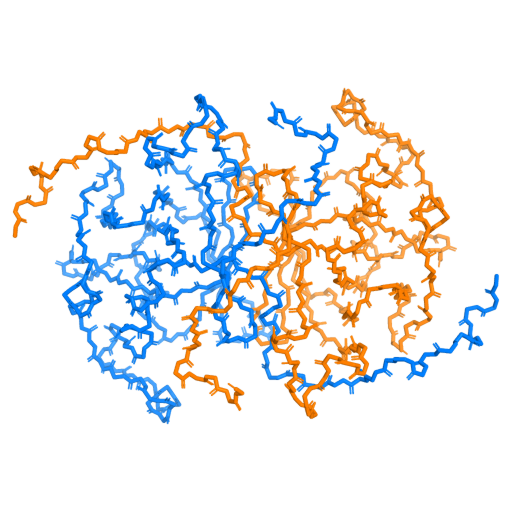Y B 1 55 ? 2.477 1.688 8.547 1 98.88 55 GLY B CA 1
ATOM 2108 C C . GLY B 1 55 ? 2.918 3.045 9.062 1 98.88 55 GLY B C 1
ATOM 2109 O O . GLY B 1 55 ? 3.043 3.996 8.289 1 98.88 55 GLY B O 1
ATOM 2110 N N . VAL B 1 56 ? 3.107 3.146 10.336 1 98.75 56 VAL B N 1
ATOM 2111 C CA . VAL B 1 56 ? 3.436 4.43 10.945 1 98.75 56 VAL B CA 1
ATOM 2112 C C . VAL B 1 56 ? 4.746 4.316 11.719 1 98.75 56 VAL B C 1
ATOM 2114 O O . VAL B 1 56 ? 4.867 3.492 12.625 1 98.75 56 VAL B O 1
ATOM 2117 N N . GLY B 1 57 ? 5.723 5.137 11.312 1 95.88 57 GLY B N 1
ATOM 2118 C CA . GLY B 1 57 ? 6.98 5.141 12.039 1 95.88 57 GLY B CA 1
ATOM 2119 C C . GLY B 1 57 ? 6.828 5.535 13.5 1 95.88 57 GLY B C 1
ATOM 2120 O O . GLY B 1 57 ? 6.062 6.445 13.82 1 95.88 57 GLY B O 1
ATOM 2121 N N . LEU B 1 58 ? 7.559 4.793 14.336 1 94.94 58 LEU B N 1
ATOM 2122 C CA . LEU B 1 58 ? 7.578 5.16 15.742 1 94.94 58 LEU B CA 1
ATOM 2123 C C . LEU B 1 58 ? 8.492 6.359 15.977 1 94.94 58 LEU B C 1
ATOM 2125 O O . LEU B 1 58 ? 9.398 6.621 15.188 1 94.94 58 LEU B O 1
ATOM 2129 N N . GLY B 1 59 ? 8.242 7.113 16.969 1 91.88 59 GLY B N 1
ATOM 2130 C CA . GLY B 1 59 ? 9.047 8.281 17.281 1 91.88 59 GLY B CA 1
ATOM 2131 C C . GLY B 1 59 ? 8.539 9.547 16.609 1 91.88 59 GLY B C 1
ATOM 2132 O O . GLY B 1 59 ? 9.117 10.625 16.797 1 91.88 59 GLY B O 1
ATOM 2133 N N . GLY B 1 60 ? 7.441 9.453 15.812 1 94.31 60 GLY B N 1
ATOM 2134 C CA . GLY B 1 60 ? 6.859 10.625 15.18 1 94.31 60 GLY B CA 1
ATOM 2135 C C . GLY B 1 60 ? 5.609 11.125 15.883 1 94.31 60 GLY B C 1
ATOM 2136 O O . GLY B 1 60 ? 5.074 10.445 16.766 1 94.31 60 GLY B O 1
ATOM 2137 N N . LYS B 1 61 ? 5.188 12.258 15.469 1 97.62 61 LYS B N 1
ATOM 2138 C CA . LYS B 1 61 ? 4.027 12.898 16.078 1 97.62 61 LYS B CA 1
ATOM 2139 C C . LYS B 1 61 ? 2.744 12.125 15.766 1 97.62 61 LYS B C 1
ATOM 2141 O O . LYS B 1 61 ? 1.839 12.055 16.594 1 97.62 61 LYS B O 1
ATOM 2146 N N . ALA B 1 62 ? 2.686 11.547 14.578 1 98.38 62 ALA B N 1
ATOM 2147 C CA . ALA B 1 62 ? 1.476 10.852 14.148 1 98.38 62 ALA B CA 1
ATOM 2148 C C . ALA B 1 62 ? 1.118 9.719 15.102 1 98.38 62 ALA B C 1
ATOM 2150 O O . ALA B 1 62 ? -0.029 9.609 15.547 1 98.38 62 ALA B O 1
ATOM 2151 N N . ILE B 1 63 ? 2.129 8.867 15.445 1 98.38 63 ILE B N 1
ATOM 2152 C CA . ILE B 1 63 ? 1.835 7.719 16.297 1 98.38 63 ILE B CA 1
ATOM 2153 C C . ILE B 1 63 ? 1.475 8.195 17.703 1 98.38 63 ILE B C 1
ATOM 2155 O O . ILE B 1 63 ? 0.57 7.645 18.328 1 98.38 63 ILE B O 1
ATOM 2159 N N . ASP B 1 64 ? 2.148 9.211 18.219 1 98 64 ASP B N 1
ATOM 2160 C CA . ASP B 1 64 ? 1.786 9.789 19.516 1 98 64 ASP B CA 1
ATOM 2161 C C . ASP B 1 64 ? 0.327 10.234 19.531 1 98 64 ASP B C 1
ATOM 2163 O O . ASP B 1 64 ? -0.413 9.938 20.469 1 98 64 ASP B O 1
ATOM 2167 N N . ASN B 1 65 ? -0.027 10.961 18.484 1 98.81 65 ASN B N 1
ATOM 2168 C CA . ASN B 1 65 ? -1.389 11.469 18.375 1 98.81 65 ASN B CA 1
ATOM 2169 C C . ASN B 1 65 ? -2.408 10.344 18.281 1 98.81 65 ASN B C 1
ATOM 2171 O O . ASN B 1 65 ? -3.438 10.367 18.953 1 98.81 65 ASN B O 1
ATOM 2175 N N . LEU B 1 66 ? -2.133 9.328 17.453 1 98.94 66 LEU B N 1
ATOM 2176 C CA . LEU B 1 66 ? -3.074 8.242 17.219 1 98.94 66 LEU B CA 1
ATOM 2177 C C . LEU B 1 66 ? -3.277 7.418 18.484 1 98.94 66 LEU B C 1
ATOM 2179 O O . LEU B 1 66 ? -4.371 6.906 18.734 1 98.94 66 LEU B O 1
ATOM 2183 N N . GLU B 1 67 ? -2.203 7.258 19.234 1 98.56 67 GLU B N 1
ATOM 2184 C CA . GLU B 1 67 ? -2.32 6.543 20.516 1 98.56 67 GLU B CA 1
ATOM 2185 C C . GLU B 1 67 ? -3.207 7.305 21.484 1 98.56 67 GLU B C 1
ATOM 2187 O O . GLU B 1 67 ? -3.973 6.699 22.234 1 98.56 67 GLU B O 1
ATOM 2192 N N . ARG B 1 68 ? -3.092 8.609 21.469 1 98.56 68 ARG B N 1
ATOM 2193 C CA . ARG B 1 68 ? -3.842 9.453 22.391 1 98.56 68 ARG B CA 1
ATOM 2194 C C . ARG B 1 68 ? -5.27 9.664 21.906 1 98.56 68 ARG B C 1
ATOM 2196 O O . ARG B 1 68 ? -6.219 9.594 22.688 1 98.56 68 ARG B O 1
ATOM 2203 N N . HIS B 1 69 ? -5.418 10.016 20.656 1 98.81 69 HIS B N 1
ATOM 2204 C CA . HIS B 1 69 ? -6.703 10.297 20.016 1 98.81 69 HIS B CA 1
ATOM 2205 C C . HIS B 1 69 ? -6.898 9.438 18.781 1 98.81 69 HIS B C 1
ATOM 2207 O O . HIS B 1 69 ? -6.312 9.719 17.734 1 98.81 69 HIS B O 1
ATOM 2213 N N . LYS B 1 70 ? -7.754 8.477 18.75 1 98.81 70 LYS B N 1
ATOM 2214 C CA . LYS B 1 70 ? -7.832 7.367 17.797 1 98.81 70 LYS B CA 1
ATOM 2215 C C . LYS B 1 70 ? -8.68 7.738 16.594 1 98.81 70 LYS B C 1
ATOM 2217 O O . LYS B 1 70 ? -9.555 6.977 16.172 1 98.81 70 LYS B O 1
ATOM 2222 N N . GLU B 1 71 ? -8.477 8.938 16.094 1 98.94 71 GLU B N 1
ATOM 2223 C CA . GLU B 1 71 ? -9.094 9.453 14.867 1 98.94 71 GLU B CA 1
ATOM 2224 C C . GLU B 1 71 ? -8.047 10.023 13.914 1 98.94 71 GLU B C 1
ATOM 2226 O O . GLU B 1 71 ? -7.02 10.547 14.352 1 98.94 71 GLU B O 1
ATOM 2231 N N . CYS B 1 72 ? -8.312 9.938 12.641 1 99 72 CYS B N 1
ATOM 2232 C CA . CYS B 1 72 ? -7.438 10.531 11.641 1 99 72 CYS B CA 1
ATOM 2233 C C . CYS B 1 72 ? -8.18 10.758 10.328 1 99 72 CYS B C 1
ATOM 2235 O O . CYS B 1 72 ? -9.336 10.359 10.188 1 99 72 CYS B O 1
ATOM 2237 N N . VAL B 1 73 ? -7.621 11.484 9.484 1 99 73 VAL B N 1
ATOM 2238 C CA . VAL B 1 73 ? -8.055 11.586 8.094 1 99 73 VAL B CA 1
ATOM 2239 C C . VAL B 1 73 ? -6.902 11.195 7.168 1 99 73 VAL B C 1
ATOM 2241 O O . VAL B 1 73 ? -5.77 11.648 7.348 1 99 73 VAL B O 1
ATOM 2244 N N . ILE B 1 74 ? -7.172 10.289 6.262 1 98.94 74 ILE B N 1
ATOM 2245 C CA . ILE B 1 74 ? -6.254 9.906 5.199 1 98.94 74 ILE B CA 1
ATOM 2246 C C . ILE B 1 74 ? -6.547 10.719 3.941 1 98.94 74 ILE B C 1
ATOM 2248 O O . ILE B 1 74 ? -7.531 10.461 3.244 1 98.94 74 ILE B O 1
ATOM 2252 N N . ASN B 1 75 ? -5.688 11.766 3.674 1 98.94 75 ASN B N 1
ATOM 2253 C CA . ASN B 1 75 ? -5.844 12.641 2.516 1 98.94 75 ASN B CA 1
ATOM 2254 C C . ASN B 1 75 ? -4.945 12.211 1.36 1 98.94 75 ASN B C 1
ATOM 2256 O O . ASN B 1 75 ? -3.73 12.094 1.522 1 98.94 75 ASN B O 1
ATOM 2260 N N . LEU B 1 76 ? -5.555 11.93 0.206 1 98.94 76 LEU B N 1
ATOM 2261 C CA . LEU B 1 76 ? -4.797 11.43 -0.935 1 98.94 76 LEU B CA 1
ATOM 2262 C C . LEU B 1 76 ? -4.531 12.539 -1.942 1 98.94 76 LEU B C 1
ATOM 2264 O O . LEU B 1 76 ? -5.441 12.977 -2.648 1 98.94 76 LEU B O 1
ATOM 2268 N N . PRO B 1 77 ? -3.262 12.969 -2.045 1 98.94 77 PRO B N 1
ATOM 2269 C CA . PRO B 1 77 ? -2.918 14.008 -3.023 1 98.94 77 PRO B CA 1
ATOM 2270 C C . PRO B 1 77 ? -2.732 13.445 -4.434 1 98.94 77 PRO B C 1
ATOM 2272 O O . PRO B 1 77 ? -2.363 12.281 -4.594 1 98.94 77 PRO B O 1
ATOM 2275 N N . GLY B 1 78 ? -3.035 14.266 -5.445 1 98.62 78 GLY B N 1
ATOM 2276 C CA . GLY B 1 78 ? -2.596 13.992 -6.805 1 98.62 78 GLY B CA 1
ATOM 2277 C C . GLY B 1 78 ? -1.167 14.438 -7.066 1 98.62 78 GLY B C 1
ATOM 2278 O O . GLY B 1 78 ? -0.532 15.047 -6.207 1 98.62 78 GLY B O 1
ATOM 2279 N N . PRO B 1 79 ? -0.69 14.102 -8.266 1 98.69 79 PRO B N 1
ATOM 2280 C CA . PRO B 1 79 ? 0.707 14.391 -8.594 1 98.69 79 PRO B CA 1
ATOM 2281 C C . PRO B 1 79 ? 1.025 15.883 -8.547 1 98.69 79 PRO B C 1
ATOM 2283 O O . PRO B 1 79 ? 2.172 16.266 -8.305 1 98.69 79 PRO B O 1
ATOM 2286 N N . ASP B 1 80 ? 0.082 16.734 -8.734 1 98.25 80 ASP B N 1
ATOM 2287 C CA . ASP B 1 80 ? 0.296 18.188 -8.75 1 98.25 80 ASP B CA 1
ATOM 2288 C C . ASP B 1 80 ? 0.621 18.719 -7.355 1 98.25 80 ASP B C 1
ATOM 2290 O O . ASP B 1 80 ? 1.08 19.844 -7.207 1 98.25 80 ASP B O 1
ATOM 2294 N N . LEU B 1 81 ? 0.462 17.891 -6.363 1 98.81 81 LEU B N 1
ATOM 2295 C CA . LEU B 1 81 ? 0.657 18.344 -4.988 1 98.81 81 LEU B CA 1
ATOM 2296 C C . LEU B 1 81 ? 1.996 17.859 -4.445 1 98.81 81 LEU B C 1
ATOM 2298 O O . LEU B 1 81 ? 2.275 18 -3.252 1 98.81 81 LEU B O 1
ATOM 2302 N N . TRP B 1 82 ? 2.863 17.312 -5.324 1 98.81 82 TRP B N 1
ATOM 2303 C CA . TRP B 1 82 ? 4.105 16.719 -4.84 1 98.81 82 TRP B CA 1
ATOM 2304 C C . TRP B 1 82 ? 4.953 17.75 -4.102 1 98.81 82 TRP B C 1
ATOM 2306 O O . TRP B 1 82 ? 5.578 17.438 -3.084 1 98.81 82 TRP B O 1
ATOM 2316 N N . GLU B 1 83 ? 4.941 18.984 -4.555 1 98.81 83 GLU B N 1
ATOM 2317 C CA . GLU B 1 83 ? 5.75 20.016 -3.898 1 98.81 83 GLU B CA 1
ATOM 2318 C C . GLU B 1 83 ? 5.18 20.375 -2.529 1 98.81 83 GLU B C 1
ATOM 2320 O O . GLU B 1 83 ? 5.934 20.625 -1.586 1 98.81 83 GLU B O 1
ATOM 2325 N N . ASN B 1 84 ? 3.857 20.469 -2.451 1 98.94 84 ASN B N 1
ATOM 2326 C CA . ASN B 1 84 ? 3.223 20.703 -1.159 1 98.94 84 ASN B CA 1
ATOM 2327 C C . ASN B 1 84 ? 3.605 19.625 -0.145 1 98.94 84 ASN B C 1
ATOM 2329 O O . ASN B 1 84 ? 3.918 19.938 1.006 1 98.94 84 ASN B O 1
ATOM 2333 N N . VAL B 1 85 ? 3.596 18.359 -0.607 1 98.88 85 VAL B N 1
ATOM 2334 C CA . VAL B 1 85 ? 3.979 17.234 0.238 1 98.88 85 VAL B CA 1
ATOM 2335 C C . VAL B 1 85 ? 5.434 17.391 0.673 1 98.88 85 VAL B C 1
ATOM 2337 O O . VAL B 1 85 ? 5.75 17.281 1.86 1 98.88 85 VAL B O 1
ATOM 2340 N N . GLU B 1 86 ? 6.281 17.734 -0.262 1 98.5 86 GLU B N 1
ATOM 2341 C CA . GLU B 1 86 ? 7.715 17.781 0.01 1 98.5 86 GLU B CA 1
ATOM 2342 C C . GLU B 1 86 ? 8.062 18.953 0.923 1 98.5 86 GLU B C 1
ATOM 2344 O O . GLU B 1 86 ? 9.016 18.891 1.701 1 98.5 86 GLU B O 1
ATOM 2349 N N . ARG B 1 87 ? 7.262 20 0.9 1 98.56 87 ARG B N 1
ATOM 2350 C CA . ARG B 1 87 ? 7.492 21.172 1.736 1 98.56 87 ARG B CA 1
ATOM 2351 C C . ARG B 1 87 ? 7.477 20.797 3.215 1 98.56 87 ARG B C 1
ATOM 2353 O O . ARG B 1 87 ? 8.109 21.469 4.035 1 98.56 87 ARG B O 1
ATOM 2360 N N . ILE B 1 88 ? 6.855 19.688 3.549 1 98.5 88 ILE B N 1
ATOM 2361 C CA . ILE B 1 88 ? 6.746 19.375 4.969 1 98.5 88 ILE B CA 1
ATOM 2362 C C . ILE B 1 88 ? 7.316 17.984 5.238 1 98.5 88 ILE B C 1
ATOM 2364 O O . ILE B 1 88 ? 7.168 17.453 6.34 1 98.5 88 ILE B O 1
ATOM 2368 N N . SER B 1 89 ? 7.941 17.375 4.254 1 97.69 89 SER B N 1
ATOM 2369 C CA . SER B 1 89 ? 8.453 16.016 4.402 1 97.69 89 SER B CA 1
ATOM 2370 C C . SER B 1 89 ? 9.602 15.961 5.398 1 97.69 89 SER B C 1
ATOM 2372 O O . SER B 1 89 ? 9.859 14.914 6 1 97.69 89 SER B O 1
ATOM 2374 N N . SER B 1 90 ? 10.273 17.062 5.656 1 97.31 90 SER B N 1
ATOM 2375 C CA . SER B 1 90 ? 11.391 17.094 6.59 1 97.31 90 SER B CA 1
ATOM 2376 C C . SER B 1 90 ? 10.984 17.719 7.918 1 97.31 90 SER B C 1
ATOM 2378 O O . SER B 1 90 ? 11.836 18 8.766 1 97.31 90 SER B O 1
ATOM 2380 N N . TYR B 1 91 ? 9.727 17.969 8.117 1 97.62 91 TYR B N 1
ATOM 2381 C CA . TYR B 1 91 ? 9.258 18.578 9.352 1 97.62 91 TYR B CA 1
ATOM 2382 C C . TYR B 1 91 ? 8.688 17.531 10.297 1 97.62 91 TYR B C 1
ATOM 2384 O O . TYR B 1 91 ? 8.047 16.562 9.859 1 97.62 91 TYR B O 1
ATOM 2392 N N . SER B 1 92 ? 8.914 17.719 11.562 1 96.75 92 SER B N 1
ATOM 2393 C CA . SER B 1 92 ? 8.297 16.938 12.633 1 96.75 92 SER B CA 1
ATOM 2394 C C . SER B 1 92 ? 7.422 17.812 13.523 1 96.75 92 SER B C 1
ATOM 2396 O O . SER B 1 92 ? 7.766 18.953 13.805 1 96.75 92 SER B O 1
ATOM 2398 N N . GLY B 1 93 ? 6.266 17.266 13.898 1 96.69 93 GLY B N 1
ATOM 2399 C CA . GLY B 1 93 ? 5.434 17.938 14.875 1 96.69 93 GLY B CA 1
ATOM 2400 C C . GLY B 1 93 ? 5.895 17.734 16.312 1 96.69 93 GLY B C 1
ATOM 2401 O O . GLY B 1 93 ? 5.293 18.266 17.25 1 96.69 93 GLY B O 1
ATOM 2402 N N . LYS B 1 94 ? 6.949 17 16.484 1 95 94 LYS B N 1
ATOM 2403 C CA . LYS B 1 94 ? 7.516 16.766 17.812 1 95 94 LYS B CA 1
ATOM 2404 C C . LYS B 1 94 ? 8.594 17.797 18.141 1 95 94 LYS B C 1
ATOM 2406 O O . LYS B 1 94 ? 9.531 17.984 17.359 1 95 94 LYS B O 1
ATOM 2411 N N . LYS B 1 95 ? 8.445 18.312 19.297 1 92.38 95 LYS B N 1
ATOM 2412 C CA . LYS B 1 95 ? 9.445 19.281 19.719 1 92.38 95 LYS B CA 1
ATOM 2413 C C . LYS B 1 95 ? 10.789 18.609 19.984 1 92.38 95 LYS B C 1
ATOM 2415 O O . LYS B 1 95 ? 11.844 19.125 19.609 1 92.38 95 LYS B O 1
ATOM 2420 N N . SER B 1 96 ? 10.703 17.469 20.641 1 92.75 96 SER B N 1
ATOM 2421 C CA . SER B 1 96 ? 11.898 16.688 20.891 1 92.75 96 SER B CA 1
ATOM 2422 C C . SER B 1 96 ? 12.141 15.672 19.781 1 92.75 96 SER B C 1
ATOM 2424 O O . SER B 1 96 ? 11.695 14.523 19.891 1 92.75 96 SER B O 1
ATOM 2426 N N . ILE B 1 97 ? 12.906 16.078 18.797 1 89.94 97 ILE B N 1
ATOM 2427 C CA . ILE B 1 97 ? 13.164 15.219 17.641 1 89.94 97 ILE B CA 1
ATOM 2428 C C . ILE B 1 97 ? 14.281 14.227 17.969 1 89.94 97 ILE B C 1
ATOM 2430 O O . ILE B 1 97 ? 15.344 14.625 18.469 1 89.94 97 ILE B O 1
ATOM 2434 N N . PRO B 1 98 ? 14.078 12.992 17.688 1 86.75 98 PRO B N 1
ATOM 2435 C CA . PRO B 1 98 ? 15.141 12.008 17.891 1 86.75 98 PRO B CA 1
ATOM 2436 C C . PRO B 1 98 ? 16.422 12.359 17.125 1 86.75 98 PRO B C 1
ATOM 2438 O O . PRO B 1 98 ? 16.359 12.867 16 1 86.75 98 PRO B O 1
ATOM 2441 N N . PRO B 1 99 ? 17.609 12.078 17.75 1 88 99 PRO B N 1
ATOM 2442 C CA . PRO B 1 99 ? 18.891 12.484 17.156 1 88 99 PRO B CA 1
ATOM 2443 C C . PRO B 1 99 ? 19.062 11.977 15.734 1 88 99 PRO B C 1
ATOM 2445 O O . PRO B 1 99 ? 19.516 12.727 14.859 1 88 99 PRO B O 1
ATOM 2448 N N . LEU B 1 100 ? 18.672 10.758 15.469 1 84.88 100 LEU B N 1
ATOM 2449 C CA . LEU B 1 100 ? 18.828 10.18 14.141 1 84.88 100 LEU B CA 1
ATOM 2450 C C . LEU B 1 100 ? 18.016 10.945 13.109 1 84.88 100 LEU B C 1
ATOM 2452 O O . LEU B 1 100 ? 18.469 11.172 11.984 1 84.88 100 LEU B O 1
ATOM 2456 N N . LYS B 1 101 ? 16.844 11.352 13.438 1 87.62 101 LYS B N 1
ATOM 2457 C CA . LYS B 1 101 ? 15.977 12.125 12.547 1 87.62 101 LYS B CA 1
ATOM 2458 C C . LYS B 1 101 ? 16.562 13.516 12.297 1 87.62 101 LYS B C 1
ATOM 2460 O O . LYS B 1 101 ? 16.484 14.031 11.18 1 87.62 101 LYS B O 1
ATOM 2465 N N . LYS B 1 102 ? 17.125 14.055 13.359 1 90.62 102 LYS B N 1
ATOM 2466 C CA . LYS B 1 102 ? 17.766 15.359 13.203 1 90.62 102 LYS B CA 1
ATOM 2467 C C . LYS B 1 102 ? 18.922 15.281 12.211 1 90.62 102 LYS B C 1
ATOM 2469 O O . LYS B 1 102 ? 19.094 16.172 11.383 1 90.62 102 LYS B O 1
ATOM 2474 N N . GLN B 1 103 ? 19.625 14.234 12.336 1 92 103 GLN B N 1
ATOM 2475 C CA . GLN B 1 103 ? 20.797 14.047 11.477 1 92 103 GLN B CA 1
ATOM 2476 C C . GLN B 1 103 ? 20.375 13.906 10.016 1 92 103 GLN B C 1
ATOM 2478 O O . GLN B 1 103 ? 21.109 14.328 9.117 1 92 103 GLN B O 1
ATOM 2483 N N . ILE B 1 104 ? 19.203 13.422 9.836 1 91.38 104 ILE B N 1
ATOM 2484 C CA . ILE B 1 104 ? 18.766 13.188 8.461 1 91.38 104 ILE B CA 1
ATOM 2485 C C . ILE B 1 104 ? 18.109 14.445 7.902 1 91.38 104 ILE B C 1
ATOM 2487 O O . ILE B 1 104 ? 17.828 14.531 6.703 1 91.38 104 ILE B O 1
ATOM 2491 N N . GLY B 1 105 ? 17.797 15.414 8.836 1 92.94 105 GLY B N 1
ATOM 2492 C CA . GLY B 1 105 ? 17.359 16.703 8.305 1 92.94 105 GLY B CA 1
ATOM 2493 C C . GLY B 1 105 ? 16 17.125 8.812 1 92.94 105 GLY B C 1
ATOM 2494 O O . GLY B 1 105 ? 15.453 18.125 8.359 1 92.94 105 GLY B O 1
ATOM 2495 N N . PHE B 1 106 ? 15.492 16.391 9.766 1 95.94 106 PHE B N 1
ATOM 2496 C CA . PHE B 1 106 ? 14.188 16.75 10.312 1 95.94 106 PHE B CA 1
A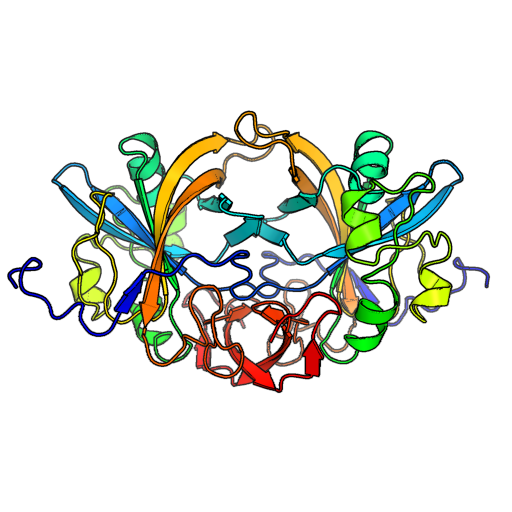TOM 2497 C C . PHE B 1 106 ? 14.305 17.969 11.234 1 95.94 106 PHE B C 1
ATOM 2499 O O . PHE B 1 106 ? 15.258 18.078 12.008 1 95.94 106 PHE B O 1
ATOM 2506 N N . THR B 1 107 ? 13.367 18.891 11.133 1 96.94 107 THR B N 1
ATOM 2507 C CA . THR B 1 107 ? 13.242 20.062 12.008 1 96.94 107 THR B CA 1
ATOM 2508 C C . THR B 1 107 ? 11.797 20.203 12.492 1 96.94 107 THR B C 1
ATOM 2510 O O . THR B 1 107 ? 10.867 19.688 11.867 1 96.94 107 THR B O 1
ATOM 2513 N N . TYR B 1 108 ? 11.742 20.859 13.594 1 97.44 108 TYR B N 1
ATOM 2514 C CA . TYR B 1 108 ? 10.43 21.031 14.211 1 97.44 108 TYR B CA 1
ATOM 2515 C C . TYR B 1 108 ? 9.586 22.031 13.445 1 97.44 108 TYR B C 1
ATOM 2517 O O . TYR B 1 108 ? 10.07 23.109 13.078 1 97.44 108 TYR B O 1
ATOM 2525 N N . LYS B 1 109 ? 8.336 21.672 13.172 1 97.56 109 LYS B N 1
ATOM 2526 C CA . LYS B 1 109 ? 7.312 22.562 12.633 1 97.56 109 LYS B CA 1
ATOM 2527 C C . LYS B 1 109 ? 5.914 22.125 13.062 1 97.56 109 LYS B C 1
ATOM 2529 O O . LYS B 1 109 ? 5.461 21.031 12.703 1 97.56 109 LYS B O 1
ATOM 2534 N N . LYS B 1 110 ? 5.258 22.984 13.727 1 96.31 110 LYS B N 1
ATOM 2535 C CA . LYS B 1 110 ? 3.908 22.672 14.195 1 96.31 110 LYS B CA 1
ATOM 2536 C C . LYS B 1 110 ? 2.865 23.031 13.148 1 96.31 110 LYS B C 1
ATOM 2538 O O . LYS B 1 110 ? 1.946 22.266 12.875 1 96.31 110 LYS B O 1
ATOM 2543 N N . GLU B 1 111 ? 3.037 24.266 12.516 1 96.88 111 GLU B N 1
ATOM 2544 C CA . GLU B 1 111 ? 2.064 24.812 11.586 1 96.88 111 GLU B CA 1
ATOM 2545 C C . GLU B 1 111 ? 2.271 24.266 10.18 1 96.88 111 GLU B C 1
ATOM 2547 O O . GLU B 1 111 ? 2.584 25 9.25 1 96.88 111 GLU B O 1
ATOM 2552 N N . LYS B 1 112 ? 1.9 23.031 9.984 1 98.31 112 LYS B N 1
ATOM 2553 C CA . LYS B 1 112 ? 2.258 22.344 8.742 1 98.31 112 LYS B CA 1
ATOM 2554 C C . LYS B 1 112 ? 1.289 22.703 7.621 1 98.31 112 LYS B C 1
ATOM 2556 O O . LYS B 1 112 ? 1.64 22.625 6.441 1 98.31 112 LYS B O 1
ATOM 2561 N N . TYR B 1 113 ? 0.064 23.125 7.957 1 98.56 113 TYR B N 1
ATOM 2562 C CA . TYR B 1 113 ? -0.814 23.641 6.91 1 98.56 113 TYR B CA 1
ATOM 2563 C C . TYR B 1 113 ? -0.184 24.844 6.207 1 98.56 113 TYR B C 1
ATOM 2565 O O . TYR B 1 113 ? -0.108 24.875 4.977 1 98.56 113 TYR B O 1
ATOM 2573 N N . GLU B 1 114 ? 0.237 25.75 7.023 1 98.31 114 GLU B N 1
ATOM 2574 C CA . GLU B 1 114 ? 0.875 26.953 6.473 1 98.31 114 GLU B CA 1
ATOM 2575 C C . GLU B 1 114 ? 2.135 26.578 5.691 1 98.31 114 GLU B C 1
ATOM 2577 O O . GLU B 1 114 ? 2.322 27.047 4.562 1 98.31 114 GLU B O 1
ATOM 2582 N N . ALA B 1 115 ? 2.979 25.766 6.258 1 98.62 115 ALA B N 1
ATOM 2583 C CA . ALA B 1 115 ? 4.25 25.406 5.645 1 98.62 115 ALA B CA 1
ATOM 2584 C C . ALA B 1 115 ? 4.023 24.688 4.312 1 98.62 115 ALA B C 1
ATOM 2586 O O . ALA B 1 115 ? 4.789 24.875 3.363 1 98.62 115 ALA B O 1
ATOM 2587 N N . ALA B 1 116 ? 2.986 23.875 4.234 1 98.81 116 ALA B N 1
ATOM 2588 C CA . ALA B 1 116 ? 2.715 23.062 3.049 1 98.81 116 ALA B CA 1
ATOM 2589 C C . ALA B 1 116 ? 1.935 23.859 2.006 1 98.81 116 ALA B C 1
ATOM 2591 O O . ALA B 1 116 ? 1.863 23.469 0.84 1 98.81 116 ALA B O 1
ATOM 2592 N N . GLY B 1 117 ? 1.364 24.969 2.375 1 98.69 117 GLY B N 1
ATOM 2593 C CA . GLY B 1 117 ? 0.456 25.672 1.488 1 98.69 117 GLY B CA 1
ATOM 2594 C C . GLY B 1 117 ? -0.851 24.938 1.26 1 98.69 117 GLY B C 1
ATOM 2595 O O . GLY B 1 117 ? -1.343 24.875 0.131 1 98.69 117 GLY B O 1
ATOM 2596 N N . LEU B 1 118 ? -1.328 24.344 2.295 1 98.69 118 LEU B N 1
ATOM 2597 C CA . LEU B 1 118 ? -2.57 23.578 2.232 1 98.69 118 LEU B CA 1
ATOM 2598 C C . LEU B 1 118 ? -3.648 24.234 3.096 1 98.69 118 LEU B C 1
ATOM 2600 O O . LEU B 1 118 ? -3.352 25.078 3.932 1 98.69 118 LEU B O 1
ATOM 2604 N N . THR B 1 119 ? -4.922 23.844 2.848 1 98.38 119 THR B N 1
ATOM 2605 C CA . THR B 1 119 ? -6.055 24.469 3.52 1 98.38 119 THR B CA 1
ATOM 2606 C C . THR B 1 119 ? -6.867 23.422 4.285 1 98.38 119 THR B C 1
ATOM 2608 O O . THR B 1 119 ? -7.281 22.406 3.721 1 98.38 119 THR B O 1
ATOM 2611 N N . PRO B 1 120 ? -7.094 23.719 5.555 1 98.25 120 PRO B N 1
ATOM 2612 C CA . PRO B 1 120 ? -7.918 22.781 6.32 1 98.25 120 PRO B CA 1
ATOM 2613 C C . PRO B 1 120 ? -9.406 22.891 5.98 1 98.25 120 PRO B C 1
ATOM 2615 O O . PRO B 1 120 ? -9.906 23.984 5.723 1 98.25 120 PRO B O 1
ATOM 2618 N N . LEU B 1 121 ? -10.055 21.75 5.957 1 97.81 121 LEU B N 1
ATOM 2619 C CA . LEU B 1 121 ? -11.508 21.609 5.906 1 97.81 121 LEU B CA 1
ATOM 2620 C C . LEU B 1 121 ? -12.023 20.859 7.129 1 97.81 121 LEU B C 1
ATOM 2622 O O . LEU B 1 121 ? -11.414 19.875 7.555 1 97.81 121 LEU B O 1
ATOM 2626 N N . GLN B 1 122 ? -13.117 21.328 7.66 1 97.38 122 GLN B N 1
ATOM 2627 C CA . GLN B 1 122 ? -13.711 20.609 8.781 1 97.38 122 GLN B CA 1
ATOM 2628 C C . GLN B 1 122 ? -14.148 19.203 8.352 1 97.38 122 GLN B C 1
ATOM 2630 O O . GLN B 1 122 ? -14.711 19.031 7.27 1 97.38 122 GLN B O 1
ATOM 2635 N N . SER B 1 123 ? -13.867 18.203 9.188 1 98 123 SER B N 1
ATOM 2636 C CA . SER B 1 123 ? -14.352 16.844 8.969 1 98 123 SER B CA 1
ATOM 2637 C C . SER B 1 123 ? -15.805 16.688 9.391 1 98 123 SER B C 1
ATOM 2639 O O . SER B 1 123 ? -16.328 17.531 10.117 1 98 123 SER B O 1
ATOM 2641 N N . LYS B 1 124 ? -16.422 15.688 8.836 1 97.88 124 LYS B N 1
ATOM 2642 C CA . LYS B 1 124 ? -17.812 15.438 9.172 1 97.88 124 LYS B CA 1
ATOM 2643 C C . LYS B 1 124 ? -17.953 14.883 10.586 1 97.88 124 LYS B C 1
ATOM 2645 O O . LYS B 1 124 ? -18.828 15.305 11.344 1 97.88 124 LYS B O 1
ATOM 2650 N N . THR B 1 125 ? -17.078 13.828 10.984 1 98.44 125 THR B N 1
ATOM 2651 C CA . THR B 1 125 ? -17.281 13.156 12.266 1 98.44 125 THR B CA 1
ATOM 2652 C C . THR B 1 125 ? -16.016 13.219 13.117 1 98.44 125 THR B C 1
ATOM 2654 O O . THR B 1 125 ? -16.078 13.398 14.336 1 98.44 125 THR B O 1
ATOM 2657 N N . VAL B 1 126 ? -14.859 13.078 12.555 1 98.81 126 VAL B N 1
ATOM 2658 C CA . VAL B 1 126 ? -13.633 13.023 13.336 1 98.81 126 VAL B CA 1
ATOM 2659 C C . VAL B 1 126 ? -13.125 14.438 13.609 1 98.81 126 VAL B C 1
ATOM 2661 O O . VAL B 1 126 ? -13.508 15.383 12.922 1 98.81 126 VAL B O 1
ATOM 2664 N N . SER B 1 127 ? -12.234 14.578 14.562 1 98.81 127 SER B N 1
ATOM 2665 C CA . SER B 1 127 ? -11.734 15.875 15 1 98.81 127 SER B CA 1
ATOM 2666 C C . SER B 1 127 ? -10.656 16.406 14.055 1 98.81 127 SER B C 1
ATOM 2668 O O . SER B 1 127 ? -10.648 17.578 13.711 1 98.81 127 SER B O 1
ATOM 2670 N N . PRO B 1 128 ? -9.68 15.562 13.625 1 98.88 128 PRO B N 1
ATOM 2671 C CA . PRO B 1 128 ? -8.703 16.094 12.672 1 98.88 128 PRO B CA 1
ATOM 2672 C C . PRO B 1 128 ? -9.344 16.625 11.391 1 98.88 128 PRO B C 1
ATOM 2674 O O . PRO B 1 128 ? -10.32 16.047 10.914 1 98.88 128 PRO B O 1
ATOM 2677 N N . THR B 1 129 ? -8.773 17.656 10.82 1 98.75 129 THR B N 1
ATOM 2678 C CA . THR B 1 129 ? -9.328 18.312 9.641 1 98.75 129 THR B CA 1
ATOM 2679 C C . THR B 1 129 ? -8.922 17.562 8.367 1 98.75 129 THR B C 1
ATOM 2681 O O . THR B 1 129 ? -7.93 16.844 8.359 1 98.75 129 THR B O 1
ATOM 2684 N N . ARG B 1 130 ? -9.766 17.719 7.324 1 98.75 130 ARG B N 1
ATOM 2685 C CA . ARG B 1 130 ? -9.438 17.281 5.973 1 98.75 130 ARG B CA 1
ATOM 2686 C C . ARG B 1 130 ? -8.609 18.328 5.242 1 98.75 130 ARG B C 1
ATOM 2688 O O . ARG B 1 130 ? -8.453 19.453 5.727 1 98.75 130 ARG B O 1
ATOM 2695 N N . ILE B 1 131 ? -8 17.922 4.176 1 98.81 131 ILE B N 1
ATOM 2696 C CA . ILE B 1 131 ? -7.172 18.828 3.395 1 98.81 131 ILE B CA 1
ATOM 2697 C C . ILE B 1 131 ? -7.871 19.172 2.08 1 98.81 131 ILE B C 1
ATOM 2699 O O . ILE B 1 131 ? -8.055 18.297 1.226 1 98.81 131 ILE B O 1
ATOM 2703 N N . LYS B 1 132 ? -8.109 20.375 1.81 1 98.44 132 LYS B N 1
ATOM 2704 C CA . LYS B 1 132 ? -8.93 20.875 0.712 1 98.44 132 LYS B CA 1
ATOM 2705 C C . LYS B 1 132 ? -8.336 20.5 -0.64 1 98.44 132 LYS B C 1
ATOM 2707 O O . LYS B 1 132 ? -9.062 20.172 -1.578 1 98.44 132 LYS B O 1
ATOM 2712 N N . GLU B 1 133 ? -7.027 20.578 -0.777 1 98.5 133 GLU B N 1
ATOM 2713 C CA . GLU B 1 133 ? -6.363 20.422 -2.066 1 98.5 133 GLU B CA 1
ATOM 2714 C C . GLU B 1 133 ? -6.301 18.953 -2.469 1 98.5 133 GLU B C 1
ATOM 2716 O O . GLU B 1 133 ? -6.016 18.625 -3.623 1 98.5 133 GLU B O 1
ATOM 2721 N N . CYS B 1 134 ? -6.539 18.016 -1.521 1 98.75 134 CYS B N 1
ATOM 2722 C CA . CYS B 1 134 ? -6.496 16.578 -1.833 1 98.75 134 CYS B CA 1
ATOM 2723 C C . CYS B 1 134 ? -7.828 16.109 -2.406 1 98.75 134 CYS B C 1
ATOM 2725 O O . CYS B 1 134 ? -8.867 16.234 -1.752 1 98.75 134 CYS B O 1
ATOM 2727 N N . PRO B 1 135 ? -7.832 15.5 -3.529 1 98.62 135 PRO B N 1
ATOM 2728 C CA . PRO B 1 135 ? -9.078 15.109 -4.191 1 98.62 135 PRO B CA 1
ATOM 2729 C C . PRO B 1 135 ? -9.852 14.047 -3.414 1 98.62 135 PRO B C 1
ATOM 2731 O O . PRO B 1 135 ? -11.07 13.938 -3.559 1 98.62 135 PRO B O 1
ATOM 2734 N N . ILE B 1 136 ? -9.172 13.227 -2.703 1 98.81 136 ILE B N 1
ATOM 2735 C CA . ILE B 1 136 ? -9.812 12.203 -1.888 1 98.81 136 ILE B CA 1
ATOM 2736 C C . ILE B 1 136 ? -9.414 12.375 -0.425 1 98.81 136 ILE B C 1
ATOM 2738 O O . ILE B 1 136 ? -8.234 12.57 -0.118 1 98.81 136 ILE B O 1
ATOM 2742 N N . GLN B 1 137 ? -10.367 12.383 0.447 1 98.88 137 GLN B N 1
ATOM 2743 C CA . GLN B 1 137 ? -10.195 12.531 1.89 1 98.88 137 GLN B CA 1
ATOM 2744 C C . GLN B 1 137 ? -11.016 11.484 2.645 1 98.88 137 GLN B C 1
ATOM 2746 O O . GLN B 1 137 ? -12.242 11.461 2.549 1 98.88 137 GLN B O 1
ATOM 2751 N N . ILE B 1 138 ? -10.375 10.648 3.447 1 98.94 138 ILE B N 1
ATOM 2752 C CA . ILE B 1 138 ? -11.055 9.547 4.121 1 98.94 138 ILE B CA 1
ATOM 2753 C C . ILE B 1 138 ? -10.977 9.75 5.637 1 98.94 138 ILE B C 1
ATOM 2755 O O . ILE B 1 138 ? -9.898 9.664 6.227 1 98.94 138 ILE B O 1
ATOM 2759 N N . GLU B 1 139 ? -12.102 10.062 6.254 1 98.94 139 GLU B N 1
ATOM 2760 C CA . GLU B 1 139 ? -12.172 10.086 7.711 1 98.94 139 GLU B CA 1
ATOM 2761 C C . GLU B 1 139 ? -12.133 8.672 8.281 1 98.94 139 GLU B C 1
ATOM 2763 O O . GLU B 1 139 ? -12.828 7.777 7.789 1 98.94 139 GLU B O 1
ATOM 2768 N N . ALA B 1 140 ? -11.352 8.5 9.344 1 98.94 140 ALA B N 1
ATOM 2769 C CA . ALA B 1 140 ? -11.203 7.133 9.836 1 98.94 140 ALA B CA 1
ATOM 2770 C C . ALA B 1 140 ? -11.039 7.109 11.352 1 98.94 140 ALA B C 1
ATOM 2772 O O . ALA B 1 140 ? -10.586 8.086 11.953 1 98.94 140 ALA B O 1
ATOM 2773 N N . GLU B 1 141 ? -11.43 6.016 11.906 1 98.88 141 GLU B N 1
ATOM 2774 C CA . GLU B 1 141 ? -11.164 5.703 13.312 1 98.88 141 GLU B CA 1
ATOM 2775 C C . GLU B 1 141 ? -10.156 4.566 13.445 1 98.88 141 GLU B C 1
ATOM 2777 O O . GLU B 1 141 ? -10.18 3.615 12.656 1 98.88 141 GLU B O 1
ATOM 2782 N N . VAL B 1 142 ? -9.297 4.664 14.445 1 98.88 142 VAL B N 1
ATOM 2783 C CA . VAL B 1 142 ? -8.312 3.617 14.711 1 98.88 142 VAL B CA 1
ATOM 2784 C C . VAL B 1 142 ? -8.969 2.475 15.477 1 98.88 142 VAL B C 1
ATOM 2786 O O . VAL B 1 142 ? -9.547 2.688 16.547 1 98.88 142 VAL B O 1
ATOM 2789 N N . LYS B 1 143 ? -8.812 1.255 14.906 1 98.81 143 LYS B N 1
ATOM 2790 C CA . LYS B 1 143 ? -9.383 0.067 15.531 1 98.81 143 LYS B CA 1
ATOM 2791 C C . LYS B 1 143 ? -8.352 -0.653 16.391 1 98.81 143 LYS B C 1
ATOM 2793 O O . LYS B 1 143 ? -8.703 -1.28 17.406 1 98.81 143 LYS B O 1
ATOM 2798 N N . HIS B 1 144 ? -7.152 -0.586 15.938 1 98.75 144 HIS B N 1
ATOM 2799 C CA . HIS B 1 144 ? -6.086 -1.314 16.609 1 98.75 144 HIS B CA 1
ATOM 2800 C C . HIS B 1 144 ? -4.715 -0.758 16.234 1 98.75 144 HIS B C 1
ATOM 2802 O O . HIS B 1 144 ? -4.5 -0.346 15.094 1 98.75 144 HIS B O 1
ATOM 2808 N N . ILE B 1 145 ? -3.854 -0.624 17.188 1 98.75 145 ILE B N 1
ATOM 2809 C CA . ILE B 1 145 ? -2.447 -0.305 16.953 1 98.75 145 ILE B CA 1
ATOM 2810 C C . ILE B 1 145 ? -1.572 -1.469 17.406 1 98.75 145 ILE B C 1
ATOM 2812 O O . ILE B 1 145 ? -1.568 -1.819 18.594 1 98.75 145 ILE B O 1
ATOM 2816 N N . ARG B 1 146 ? -0.839 -2.025 16.453 1 98.5 146 ARG B N 1
ATOM 2817 C CA . ARG B 1 146 ? 0.045 -3.154 16.719 1 98.5 146 ARG B CA 1
ATOM 2818 C C . ARG B 1 146 ? 1.509 -2.734 16.641 1 98.5 146 ARG B C 1
ATOM 2820 O O . ARG B 1 146 ? 1.939 -2.143 15.641 1 98.5 146 ARG B O 1
ATOM 2827 N N . LEU B 1 147 ? 2.18 -3.016 17.766 1 98.06 147 LEU B N 1
ATOM 2828 C CA . LEU B 1 147 ? 3.633 -2.893 17.781 1 98.06 147 LEU B CA 1
ATOM 2829 C C . LEU B 1 147 ? 4.297 -4.25 17.578 1 98.06 147 LEU B C 1
ATOM 2831 O O . LEU B 1 147 ? 4.289 -5.094 18.484 1 98.06 147 LEU B O 1
ATOM 2835 N N . PRO B 1 148 ? 4.859 -4.461 16.344 1 98.12 148 PRO B N 1
ATOM 2836 C CA . PRO B 1 148 ? 5.473 -5.773 16.125 1 98.12 148 PRO B CA 1
ATOM 2837 C C . PRO B 1 148 ? 6.598 -6.066 17.125 1 98.12 148 PRO B C 1
ATOM 2839 O O . PRO B 1 148 ? 7.395 -5.18 17.438 1 98.12 148 PRO B O 1
ATOM 2842 N N . GLU B 1 149 ? 6.699 -7.309 17.641 1 97.56 149 GLU B N 1
ATOM 2843 C CA . GLU B 1 149 ? 7.746 -7.699 18.578 1 97.56 149 GLU B CA 1
ATOM 2844 C C . GLU B 1 149 ? 9.102 -7.809 17.875 1 97.56 149 GLU B C 1
ATOM 2846 O O . GLU B 1 149 ? 10.141 -7.66 18.516 1 97.56 149 GLU B O 1
ATOM 2851 N N . TYR B 1 150 ? 9.078 -8 16.609 1 97.12 150 TYR B N 1
ATOM 2852 C CA . TYR B 1 150 ? 10.305 -8.281 15.852 1 97.12 150 TYR B CA 1
ATOM 2853 C C . TYR B 1 150 ? 10.953 -6.988 15.375 1 97.12 150 TYR B C 1
ATOM 2855 O O . TYR B 1 150 ? 12.078 -6.996 14.875 1 97.12 150 TYR B O 1
ATOM 2863 N N . GLU B 1 151 ? 10.258 -5.875 15.461 1 95.31 151 GLU B N 1
ATOM 2864 C CA . GLU B 1 151 ? 10.734 -4.586 14.977 1 95.31 151 GLU B CA 1
ATOM 2865 C C . GLU B 1 151 ? 10.156 -3.436 15.789 1 95.31 151 GLU B C 1
ATOM 2867 O O . GLU B 1 151 ? 8.961 -3.402 16.062 1 95.31 151 GLU B O 1
ATOM 2872 N N . SER B 1 152 ? 10.992 -2.471 16.203 1 95.38 152 SER B N 1
ATOM 2873 C CA . SER B 1 152 ? 10.562 -1.407 17.094 1 95.38 152 SER B CA 1
ATOM 2874 C C . SER B 1 152 ? 10.508 -0.063 16.375 1 95.38 152 SER B C 1
ATOM 2876 O O . SER B 1 152 ? 10.375 0.982 17.016 1 95.38 152 SER B O 1
ATOM 2878 N N . SER B 1 153 ? 10.609 -0.093 15.086 1 94.88 153 SER B N 1
ATOM 2879 C CA . SER B 1 153 ? 10.727 1.18 14.383 1 94.88 153 SER B CA 1
ATOM 2880 C C . SER B 1 153 ? 9.375 1.642 13.852 1 94.88 153 SER B C 1
ATOM 2882 O O . SER B 1 153 ? 9.219 2.799 13.453 1 94.88 153 SER B O 1
ATOM 2884 N N . PHE B 1 154 ? 8.414 0.689 13.797 1 97.88 154 PHE B N 1
ATOM 2885 C CA . PHE B 1 154 ? 7.129 1.106 13.242 1 97.88 154 PHE B CA 1
ATOM 2886 C C . PHE B 1 154 ? 5.98 0.389 13.938 1 97.88 154 PHE B C 1
ATOM 2888 O O . PHE B 1 154 ? 6.191 -0.604 14.633 1 97.88 154 PHE B O 1
ATOM 2895 N N . ALA B 1 155 ? 4.785 0.993 13.797 1 98.69 155 ALA B N 1
ATOM 2896 C CA . ALA B 1 155 ? 3.521 0.39 14.219 1 98.69 155 ALA B CA 1
ATOM 2897 C C . ALA B 1 155 ? 2.641 0.064 13.023 1 98.69 155 ALA B C 1
ATOM 2899 O O . ALA B 1 155 ? 2.756 0.698 11.969 1 98.69 155 ALA B O 1
ATOM 2900 N N . ILE B 1 156 ? 1.897 -0.998 13.125 1 98.94 156 ILE B N 1
ATOM 2901 C CA . ILE B 1 156 ? 0.799 -1.297 12.211 1 98.94 156 ILE B CA 1
ATOM 2902 C C . ILE B 1 156 ? -0.507 -0.745 12.773 1 98.94 156 ILE B C 1
ATOM 2904 O O . ILE B 1 156 ? -0.977 -1.197 13.82 1 98.94 156 ILE B O 1
ATOM 2908 N N . VAL B 1 157 ? -1.077 0.281 12.102 1 98.94 157 VAL B N 1
ATOM 2909 C CA . VAL B 1 157 ? -2.285 0.952 12.562 1 98.94 157 VAL B CA 1
ATOM 2910 C C . VAL B 1 157 ? -3.475 0.537 11.703 1 98.94 157 VAL B C 1
ATOM 2912 O O . VAL B 1 157 ? -3.484 0.771 10.492 1 98.94 157 VAL B O 1
ATOM 2915 N N . GLU B 1 158 ? -4.414 -0.104 12.312 1 98.94 158 GLU B N 1
ATOM 2916 C CA . GLU B 1 158 ? -5.621 -0.589 11.648 1 98.94 158 GLU B CA 1
ATOM 2917 C C . GLU B 1 158 ? -6.77 0.404 11.797 1 98.94 158 GLU B C 1
ATOM 2919 O O . GLU B 1 158 ? -7.168 0.739 12.914 1 98.94 158 GLU B O 1
ATOM 2924 N N . THR B 1 159 ? -7.258 0.894 10.648 1 98.94 159 THR B N 1
ATOM 2925 C CA . THR B 1 159 ? -8.297 1.917 10.727 1 98.94 159 THR B CA 1
ATOM 2926 C C . THR B 1 159 ? -9.547 1.477 9.977 1 98.94 159 THR B C 1
ATOM 2928 O O . THR B 1 159 ? -9.477 0.617 9.094 1 98.94 159 THR B O 1
ATOM 2931 N N . GLN B 1 160 ? -10.68 2.016 10.367 1 98.75 160 GLN B N 1
ATOM 2932 C CA . GLN B 1 160 ? -11.953 1.862 9.664 1 98.75 160 GLN B CA 1
ATOM 2933 C C . GLN B 1 160 ? -12.398 3.186 9.055 1 98.75 160 GLN B C 1
ATOM 2935 O O . GLN B 1 160 ? -12.484 4.203 9.742 1 98.75 160 GLN B O 1
ATOM 2940 N N . ALA B 1 161 ? -12.656 3.148 7.754 1 98.75 161 ALA B N 1
ATOM 2941 C CA . ALA B 1 161 ? -13.18 4.328 7.07 1 98.75 161 ALA B CA 1
ATOM 2942 C C . ALA B 1 161 ? -14.602 4.641 7.527 1 98.75 161 ALA B C 1
ATOM 2944 O O . ALA B 1 161 ? -15.453 3.75 7.566 1 98.75 161 ALA B O 1
ATOM 2945 N N . LEU B 1 162 ? -14.789 5.871 7.879 1 98.69 162 LEU B N 1
ATOM 2946 C CA . LEU B 1 162 ? -16.109 6.336 8.281 1 98.69 162 LEU B CA 1
ATOM 2947 C C . LEU B 1 162 ? -16.781 7.102 7.148 1 98.69 162 LEU B C 1
ATOM 2949 O O . LEU B 1 162 ? -17.969 6.906 6.879 1 98.69 162 LEU B O 1
ATOM 2953 N N . HIS B 1 163 ? -16.078 8.008 6.562 1 98.5 163 HIS B N 1
ATOM 2954 C CA . HIS B 1 163 ? -16.547 8.836 5.449 1 98.5 163 HIS B CA 1
ATOM 2955 C C . HIS B 1 163 ? -15.492 8.906 4.344 1 98.5 163 HIS B C 1
ATOM 2957 O O . HIS B 1 163 ? -14.297 9.031 4.621 1 98.5 163 HIS B O 1
ATOM 2963 N N . PHE B 1 164 ? -15.953 8.742 3.148 1 98.69 164 PHE B N 1
ATOM 2964 C CA . PHE B 1 164 ? -15.141 8.891 1.95 1 98.69 164 PHE B CA 1
ATOM 2965 C C . PHE B 1 164 ? -15.578 10.109 1.143 1 98.69 164 PHE B C 1
ATOM 2967 O O . PHE B 1 164 ? -16.625 10.086 0.504 1 98.69 164 PHE B O 1
ATOM 2974 N N . HIS B 1 165 ? -14.742 11.195 1.191 1 98.44 165 HIS B N 1
ATOM 2975 C CA . HIS B 1 165 ? -15.008 12.406 0.432 1 98.44 165 HIS B CA 1
ATOM 2976 C C . HIS B 1 165 ? -14.18 12.445 -0.849 1 98.44 165 HIS B C 1
ATOM 2978 O O . HIS B 1 165 ? -12.969 12.195 -0.82 1 98.44 165 HIS B O 1
ATOM 2984 N N . ALA B 1 166 ? -14.812 12.719 -1.961 1 98.5 166 ALA B N 1
ATOM 2985 C CA . ALA B 1 166 ? -14.109 12.844 -3.23 1 98.5 166 ALA B CA 1
ATOM 2986 C C . ALA B 1 166 ? -14.539 14.109 -3.977 1 98.5 166 ALA B C 1
ATOM 2988 O O . ALA B 1 166 ? -15.695 14.516 -3.906 1 98.5 166 ALA B O 1
ATOM 2989 N N . GLU B 1 167 ? -13.531 14.75 -4.605 1 97.81 167 GLU B N 1
ATOM 2990 C CA . GLU B 1 167 ? -13.891 15.82 -5.527 1 97.81 167 GLU B CA 1
ATOM 2991 C C . GLU B 1 167 ? -14.906 15.344 -6.559 1 97.81 167 GLU B C 1
ATOM 2993 O O . GLU B 1 167 ? -14.758 14.266 -7.129 1 97.81 167 GLU B O 1
ATOM 2998 N N . GLU B 1 168 ? -15.852 16.125 -6.824 1 97 168 GLU B N 1
ATOM 2999 C CA . GLU B 1 168 ? -16.938 15.742 -7.727 1 97 168 GLU B CA 1
ATOM 3000 C C . GLU B 1 168 ? -16.391 15.375 -9.109 1 97 168 GLU B C 1
ATOM 3002 O O . GLU B 1 168 ? -16.922 14.477 -9.773 1 97 168 GLU B O 1
ATOM 3007 N N . SER B 1 169 ? -15.406 16 -9.57 1 96.88 169 SER B N 1
ATOM 3008 C CA . SER B 1 169 ? -14.875 15.867 -10.93 1 96.88 169 SER B CA 1
ATOM 3009 C C . SER B 1 169 ? -14.305 14.469 -11.164 1 96.88 169 SER B C 1
ATOM 3011 O O . SER B 1 169 ? -14.094 14.07 -12.305 1 96.88 169 SER B O 1
ATOM 3013 N N . ILE B 1 170 ? -14.062 13.664 -10.102 1 97.94 170 ILE B N 1
ATOM 3014 C CA . ILE B 1 170 ? -13.438 12.359 -10.305 1 97.94 170 ILE B CA 1
ATOM 3015 C C . ILE B 1 170 ? -14.43 11.25 -9.969 1 97.94 170 ILE B C 1
ATOM 3017 O O . ILE B 1 170 ? -14.078 10.07 -9.977 1 97.94 170 ILE B O 1
ATOM 3021 N N . ILE B 1 171 ? -15.609 11.617 -9.664 1 97.62 171 ILE B N 1
ATOM 3022 C CA . ILE B 1 171 ? -16.641 10.648 -9.281 1 97.62 171 ILE B CA 1
ATOM 3023 C C . ILE B 1 171 ? -17.375 10.164 -10.531 1 97.62 171 ILE B C 1
ATOM 3025 O O . ILE B 1 171 ? -17.734 10.969 -11.398 1 97.62 171 ILE B O 1
ATOM 3029 N N . LEU B 1 172 ? -17.531 8.875 -10.703 1 96.5 172 LEU B N 1
ATOM 3030 C CA . LEU B 1 172 ? -18.297 8.289 -11.797 1 96.5 172 LEU B CA 1
ATOM 3031 C C . LEU B 1 172 ? -19.766 8.133 -11.414 1 96.5 172 LEU B C 1
ATOM 3033 O O . LEU B 1 172 ? -20.656 8.445 -12.203 1 96.5 172 LEU B O 1
ATOM 3037 N N . ASP B 1 173 ? -20.062 7.547 -10.234 1 94 173 ASP B N 1
ATOM 3038 C CA . ASP B 1 173 ? -21.391 7.371 -9.664 1 94 173 ASP B CA 1
ATOM 3039 C C . ASP B 1 173 ? -21.328 7.25 -8.141 1 94 173 ASP B C 1
ATOM 3041 O O . ASP B 1 173 ? -20.359 7.684 -7.52 1 94 173 ASP B O 1
ATOM 3045 N N . GLU B 1 174 ? -22.297 6.746 -7.531 1 91.75 174 GLU B N 1
ATOM 3046 C CA . GLU B 1 174 ? -22.406 6.758 -6.074 1 91.75 174 GLU B CA 1
ATOM 3047 C C . GLU B 1 174 ? -21.375 5.848 -5.426 1 91.75 174 GLU B C 1
ATOM 3049 O O . GLU B 1 174 ? -21.016 6.035 -4.262 1 91.75 174 GLU B O 1
ATOM 3054 N N . ASN B 1 175 ? -20.797 4.973 -6.18 1 93.25 175 ASN B N 1
ATOM 3055 C CA . ASN B 1 175 ? -19.938 3.957 -5.562 1 93.25 175 ASN B CA 1
ATOM 3056 C C . ASN B 1 175 ? -18.594 3.857 -6.258 1 93.25 175 ASN B C 1
ATOM 3058 O O . ASN B 1 175 ? -17.766 3.012 -5.906 1 93.25 175 ASN B O 1
ATOM 3062 N N . HIS B 1 176 ? -18.391 4.797 -7.242 1 96.88 176 HIS B N 1
ATOM 3063 C CA . HIS B 1 176 ? -17.188 4.574 -8.023 1 96.88 176 HIS B CA 1
ATOM 3064 C C . HIS B 1 176 ? -16.422 5.879 -8.227 1 96.88 176 HIS B C 1
ATOM 3066 O O . HIS B 1 176 ? -17.031 6.93 -8.461 1 96.88 176 HIS B O 1
ATOM 3072 N N . ILE B 1 177 ? -15.156 5.824 -8.062 1 97.81 177 ILE B N 1
ATOM 3073 C CA . ILE B 1 177 ? -14.219 6.824 -8.57 1 97.81 177 ILE B CA 1
ATOM 3074 C C . ILE B 1 177 ? -13.867 6.516 -10.023 1 97.81 177 ILE B C 1
ATOM 3076 O O . ILE B 1 177 ? -13.711 5.352 -10.398 1 97.81 177 ILE B O 1
ATOM 3080 N N . ASN B 1 178 ? -13.766 7.543 -10.859 1 96.88 178 ASN B N 1
ATOM 3081 C CA . ASN B 1 178 ? -13.344 7.391 -12.25 1 96.88 178 ASN B CA 1
ATOM 3082 C C . ASN B 1 178 ? -11.836 7.18 -12.352 1 96.88 178 ASN B C 1
ATOM 3084 O O . ASN B 1 178 ? -11.062 8.109 -12.133 1 96.88 178 ASN B O 1
ATOM 3088 N N . PRO B 1 179 ? -11.359 5.961 -12.703 1 95.62 179 PRO B N 1
ATOM 3089 C CA . PRO B 1 179 ? -9.922 5.688 -12.711 1 95.62 179 PRO B CA 1
ATOM 3090 C C . PRO B 1 179 ? -9.172 6.516 -13.75 1 95.62 179 PRO B C 1
ATOM 3092 O O . PRO B 1 179 ? -7.957 6.688 -13.648 1 95.62 179 PRO B O 1
ATOM 3095 N N . SER B 1 180 ? -9.844 6.98 -14.719 1 95 180 SER B N 1
ATOM 3096 C CA . SER B 1 180 ? -9.211 7.793 -15.758 1 95 180 SER B CA 1
ATOM 3097 C C . SER B 1 180 ? -9.055 9.242 -15.305 1 95 180 SER B C 1
ATOM 3099 O O . SER B 1 180 ? -8.305 10.008 -15.914 1 95 180 SER B O 1
ATOM 3101 N N . LYS B 1 181 ? -9.781 9.602 -14.234 1 96.62 181 LYS B N 1
ATOM 3102 C CA . LYS B 1 181 ? -9.758 10.992 -13.773 1 96.62 181 LYS B CA 1
ATOM 3103 C C . LYS B 1 181 ? -8.992 11.125 -12.461 1 96.62 181 LYS B C 1
ATOM 3105 O O . LYS B 1 181 ? -8.625 12.227 -12.055 1 96.62 181 LYS B O 1
ATOM 3110 N N . TRP B 1 182 ? -8.734 10.039 -11.812 1 97.31 182 TRP B N 1
ATOM 3111 C CA . TRP B 1 182 ? -7.977 10.039 -10.562 1 97.31 182 TRP B CA 1
ATOM 3112 C C . TRP B 1 182 ? -6.578 9.477 -10.781 1 97.31 182 TRP B C 1
ATOM 3114 O O . TRP B 1 182 ? -6.418 8.367 -11.305 1 97.31 182 TRP B O 1
ATOM 3124 N N . SER B 1 183 ? -5.605 10.203 -10.422 1 98.12 183 SER B N 1
ATOM 3125 C CA . SER B 1 183 ? -4.223 9.734 -10.336 1 98.12 183 SER B CA 1
ATOM 3126 C C . SER B 1 183 ? -3.629 10.008 -8.961 1 98.12 183 SER B C 1
ATOM 3128 O O . SER B 1 183 ? -3.514 11.164 -8.547 1 98.12 183 SER B O 1
ATOM 3130 N N . PRO B 1 184 ? -3.307 8.938 -8.211 1 98.69 184 PRO B N 1
ATOM 3131 C CA . PRO B 1 184 ? -2.58 9.156 -6.957 1 98.69 184 PRO B CA 1
ATOM 3132 C C . PRO B 1 184 ? -1.158 9.672 -7.18 1 98.69 184 PRO B C 1
ATOM 3134 O O . PRO B 1 184 ? -0.597 9.492 -8.266 1 98.69 184 PRO B O 1
ATOM 3137 N N . LEU B 1 185 ? -0.647 10.438 -6.227 1 98.88 185 LEU B N 1
ATOM 3138 C CA . LEU B 1 185 ? 0.792 10.656 -6.133 1 98.88 185 LEU B CA 1
ATOM 3139 C C . LEU B 1 185 ? 1.506 9.383 -5.684 1 98.88 185 LEU B C 1
ATOM 3141 O O . LEU B 1 185 ? 1.41 8.992 -4.52 1 98.88 185 LEU B O 1
ATOM 3145 N N . ILE B 1 186 ? 2.215 8.742 -6.625 1 98.81 186 ILE B N 1
ATOM 3146 C CA . ILE B 1 186 ? 2.844 7.457 -6.344 1 98.81 186 ILE B CA 1
ATOM 3147 C C . ILE B 1 186 ? 4.262 7.676 -5.82 1 98.81 186 ILE B C 1
ATOM 3149 O O . ILE B 1 186 ? 5.027 8.453 -6.395 1 98.81 186 ILE B O 1
ATOM 3153 N N . TYR B 1 187 ? 4.551 7.121 -4.695 1 98.75 187 TYR B N 1
ATOM 3154 C CA . TYR B 1 187 ? 5.891 7.09 -4.121 1 98.75 187 TYR B CA 1
ATOM 3155 C C . TYR B 1 187 ? 6.629 5.82 -4.535 1 98.75 187 TYR B C 1
ATOM 3157 O O . TYR B 1 187 ? 6.219 4.715 -4.18 1 98.75 187 TYR B O 1
ATOM 3165 N N . ASN B 1 188 ? 7.633 5.934 -5.371 1 98.31 188 ASN B N 1
ATOM 3166 C CA . ASN B 1 188 ? 8.391 4.852 -5.996 1 98.31 188 ASN B CA 1
ATOM 3167 C C . ASN B 1 188 ? 9.891 5.051 -5.832 1 98.31 188 ASN B C 1
ATOM 3169 O O . ASN B 1 188 ? 10.492 5.867 -6.531 1 98.31 188 ASN B O 1
ATOM 3173 N N . PHE B 1 189 ? 10.461 4.23 -4.871 1 97.44 189 PHE B N 1
ATOM 3174 C CA . PHE B 1 189 ? 11.867 4.324 -4.504 1 97.44 189 PHE B CA 1
ATOM 3175 C C . PHE B 1 189 ? 12.289 5.781 -4.328 1 97.44 189 PHE B C 1
ATOM 3177 O O . PHE B 1 189 ? 13.266 6.23 -4.938 1 97.44 189 PHE B O 1
ATOM 3184 N N . ARG B 1 190 ? 11.602 6.531 -3.57 1 97.5 190 ARG B N 1
ATOM 3185 C CA . ARG B 1 190 ? 11.852 7.867 -3.037 1 97.5 190 ARG B CA 1
ATOM 3186 C C . ARG B 1 190 ? 11.672 8.93 -4.117 1 97.5 190 ARG B C 1
ATOM 3188 O O . ARG B 1 190 ? 12.156 10.055 -3.971 1 97.5 190 ARG B O 1
ATOM 3195 N N . HIS B 1 191 ? 11.008 8.531 -5.148 1 98.5 191 HIS B N 1
ATOM 3196 C CA . HIS B 1 191 ? 10.617 9.461 -6.199 1 98.5 191 HIS B CA 1
ATOM 3197 C C . HIS B 1 191 ? 9.102 9.477 -6.379 1 98.5 191 HIS B C 1
ATOM 3199 O O . HIS B 1 191 ? 8.422 8.5 -6.059 1 98.5 191 HIS B O 1
ATOM 3205 N N . TYR B 1 192 ? 8.617 10.633 -6.84 1 98.75 192 TYR B N 1
ATOM 3206 C CA . TYR B 1 192 ? 7.184 10.828 -7.012 1 98.75 192 TYR B CA 1
ATOM 3207 C C . TYR B 1 192 ? 6.793 10.734 -8.484 1 98.75 192 TYR B C 1
ATOM 3209 O O . TYR B 1 192 ? 7.469 11.297 -9.344 1 98.75 192 TYR B O 1
ATOM 3217 N N . PHE B 1 193 ? 5.75 10 -8.719 1 98.75 193 PHE B N 1
ATOM 3218 C CA . PHE B 1 193 ? 5.219 9.82 -10.062 1 98.75 193 PHE B CA 1
ATOM 3219 C C . PHE B 1 193 ? 3.703 9.984 -10.078 1 98.75 193 PHE B C 1
ATOM 3221 O O . PHE B 1 193 ? 3.051 9.859 -9.039 1 98.75 193 PHE B O 1
ATOM 3228 N N . GLY B 1 194 ? 3.162 10.336 -11.203 1 98.38 194 GLY B N 1
ATOM 3229 C CA . GLY B 1 194 ? 1.758 10.094 -11.492 1 98.38 194 GLY B CA 1
ATOM 3230 C C . GLY B 1 194 ? 1.517 8.812 -12.258 1 98.38 194 GLY B C 1
ATOM 3231 O O . GLY B 1 194 ? 2.455 8.062 -12.531 1 98.38 194 GLY B O 1
ATOM 3232 N N . LEU B 1 195 ? 0.27 8.586 -12.523 1 98.25 195 LEU B N 1
ATOM 3233 C CA . LEU B 1 195 ? -0.064 7.434 -13.352 1 98.25 195 LEU B CA 1
ATOM 3234 C C . LEU B 1 195 ? 0.17 7.738 -14.828 1 98.25 195 LEU B C 1
ATOM 3236 O O . LEU B 1 195 ? 0.037 8.883 -15.258 1 98.25 195 LEU B O 1
ATOM 3240 N N . GLY B 1 196 ? 0.567 6.699 -15.516 1 97.25 196 GLY B N 1
ATOM 3241 C CA . GLY B 1 196 ? 0.623 6.758 -16.969 1 97.25 196 GLY B CA 1
ATOM 3242 C C . GLY B 1 196 ? -0.603 6.164 -17.641 1 97.25 196 GLY B C 1
ATOM 3243 O O . GLY B 1 196 ? -1.732 6.441 -17.234 1 97.25 196 GLY B O 1
ATOM 3244 N N . ARG B 1 197 ? -0.371 5.395 -18.609 1 93.94 197 ARG B N 1
ATOM 3245 C CA . ARG B 1 197 ? -1.449 4.816 -19.406 1 93.94 197 ARG B CA 1
ATOM 3246 C C . ARG B 1 197 ? -2.129 3.674 -18.656 1 93.94 197 ARG B C 1
ATOM 3248 O O . ARG B 1 197 ? -1.461 2.879 -18 1 93.94 197 ARG B O 1
ATOM 3255 N N . GLU B 1 198 ? -3.439 3.621 -18.875 1 97.94 198 GLU B N 1
ATOM 3256 C CA . GLU B 1 198 ? -4.168 2.42 -18.484 1 97.94 198 GLU B CA 1
ATOM 3257 C C . GLU B 1 198 ? -3.832 1.242 -19.391 1 97.94 198 GLU B C 1
ATOM 3259 O O . GLU B 1 198 ? -3.834 1.376 -20.609 1 97.94 198 GLU B O 1
ATOM 3264 N N . VAL B 1 199 ? -3.537 0.118 -18.797 1 98.56 199 VAL B N 1
ATOM 3265 C CA . VAL B 1 199 ? -3.121 -0.997 -19.641 1 98.56 199 VAL B CA 1
ATOM 3266 C C . VAL B 1 199 ? -4.172 -2.105 -19.578 1 98.56 199 VAL B C 1
ATOM 3268 O O . VAL B 1 199 ? -4.137 -3.041 -20.391 1 98.56 199 VAL B O 1
ATOM 3271 N N . GLY B 1 200 ? -5.098 -2.006 -18.656 1 98.19 200 GLY B N 1
ATOM 3272 C CA . GLY B 1 200 ? -6.137 -3.012 -18.531 1 98.19 200 GLY B CA 1
ATOM 3273 C C . GLY B 1 200 ? -6.965 -2.857 -17.266 1 98.19 200 GLY B C 1
ATOM 3274 O O . GLY B 1 200 ? -6.871 -1.839 -16.578 1 98.19 200 GLY B O 1
ATOM 3275 N N . LYS B 1 201 ? -7.855 -3.766 -17.062 1 97.69 201 LYS B N 1
ATOM 3276 C CA . LYS B 1 201 ? -8.68 -3.781 -15.852 1 97.69 201 LYS B CA 1
ATOM 3277 C C . LYS B 1 201 ? -9.008 -5.211 -15.43 1 97.69 201 LYS B C 1
ATOM 3279 O O . LYS B 1 201 ? -8.922 -6.137 -16.234 1 97.69 201 LYS B O 1
ATOM 3284 N N . THR B 1 202 ? -9.258 -5.418 -14.18 1 97.12 202 THR B N 1
ATOM 3285 C CA . THR B 1 202 ? -9.594 -6.742 -13.672 1 97.12 202 THR B CA 1
ATOM 3286 C C . THR B 1 202 ? -10.977 -7.172 -14.141 1 97.12 202 THR B C 1
ATOM 3288 O O . THR B 1 202 ? -11.828 -6.332 -14.43 1 97.12 202 THR B O 1
ATOM 3291 N N . PHE B 1 203 ? -11.258 -8.508 -14.172 1 95.25 203 PHE B N 1
ATOM 3292 C CA . PHE B 1 203 ? -12.539 -9.055 -14.586 1 95.25 203 PHE B CA 1
ATOM 3293 C C . PHE B 1 203 ? -13.656 -8.602 -13.656 1 95.25 203 PHE B C 1
ATOM 3295 O O . PHE B 1 203 ? -14.836 -8.633 -14.023 1 95.25 203 PHE B O 1
ATOM 3302 N N . ARG B 1 204 ? -13.281 -8.094 -12.477 1 92.69 204 ARG B N 1
ATOM 3303 C CA . ARG B 1 204 ? -14.258 -7.691 -11.469 1 92.69 204 ARG B CA 1
ATOM 3304 C C . ARG B 1 204 ? -14.648 -6.227 -11.641 1 92.69 204 ARG B C 1
ATOM 3306 O O . ARG B 1 204 ? -15.5 -5.719 -10.898 1 92.69 204 ARG B O 1
ATOM 3313 N N . SER B 1 205 ? -13.969 -5.512 -12.562 1 94.31 205 SER B N 1
ATOM 3314 C CA . SER B 1 205 ? -14.234 -4.086 -12.719 1 94.31 205 SER B CA 1
ATOM 3315 C C . SER B 1 205 ? -15.664 -3.84 -13.188 1 94.31 205 SER B C 1
ATOM 3317 O O . SER B 1 205 ? -16.156 -4.543 -14.07 1 94.31 205 SER B O 1
ATOM 3319 N N . GLU B 1 206 ? -16.297 -2.842 -12.602 1 92 206 GLU B N 1
ATOM 3320 C CA . GLU B 1 206 ? -17.656 -2.459 -12.984 1 92 206 GLU B CA 1
ATOM 3321 C C . GLU B 1 206 ? -17.656 -1.168 -13.797 1 92 206 GLU B C 1
ATOM 3323 O O . GLU B 1 206 ? -18.719 -0.596 -14.062 1 92 206 GLU B O 1
ATOM 3328 N N . THR B 1 207 ? -16.453 -0.709 -14.047 1 91.75 207 THR B N 1
ATOM 3329 C CA . THR B 1 207 ? -16.312 0.559 -14.75 1 91.75 207 THR B CA 1
ATOM 3330 C C . THR B 1 207 ? -15.391 0.41 -15.961 1 91.75 207 THR B C 1
ATOM 3332 O O . THR B 1 207 ? -14.562 -0.503 -16 1 91.75 207 THR B O 1
#

Secondary structure (DSSP, 8-state):
--GGGS--TTEEEE--S---EEEE-EEEEEE-TTSPEEEEEE--EEEETTEEEEEEETTSHHHHHHHHS-EEEEEE--GGGHHHHHHTTTEES-SS--HHHHHHT-EE-S-HHHHHT--EE--SSSSSPEETT-SEEEEEEEEEEE--TT-SSEEEEEEEEEEEEEEGGGEEETTEE-TTT----EEETTEEEEEEEEEEE-TT---/--GGG---TTEEEE--S---EEEE-EEEEEE-TTSPEEEEEE--EEEETTEEEEEEETTSHHHHHHHHS-EEEEEE--GGGHHHHHHTTTEES-SS--HHHHHHT-EE-S-HHHHHT--EE--SSSSSPEETT-SEEEEEEEEEEE--TT-SSEEEEEEEEEEEEEEGGGEEETTEE-TTT----EEETTEEEEEEEEEEE-TT---

InterPro domains:
  IPR002563 Flavin reductase like domain [PF01613] (21-195)
  IPR012349 FMN-binding split barrel [G3DSA:2.30.110.10] (9-207)
  IPR052174 Flavoredoxin [PTHR43567] (11-206)

Solvent-accessible surface area (backbone atoms only — not comparable to full-atom values): 21654 Å² total; per-residue (Å²): 126,74,43,87,75,56,84,58,79,57,44,43,78,42,63,51,74,58,56,43,69,33,22,29,32,30,39,39,17,24,37,42,96,86,69,46,58,40,72,42,72,46,46,31,51,34,45,60,58,59,30,39,43,32,59,41,54,54,92,42,44,61,50,57,20,40,73,74,40,50,34,31,18,50,22,35,32,34,45,87,41,51,62,36,51,53,57,41,62,44,47,32,64,35,85,80,62,52,68,71,48,42,73,74,56,42,42,71,44,64,65,44,46,70,62,24,73,53,44,71,28,69,43,93,83,48,81,21,38,36,51,64,82,25,48,32,35,30,34,28,36,57,76,45,78,40,70,53,91,91,44,84,58,40,31,46,36,34,28,37,59,74,43,40,34,31,33,54,88,29,49,68,56,67,48,38,68,30,57,91,64,53,42,40,19,27,38,30,65,50,26,31,23,27,58,39,59,75,75,49,62,47,95,81,44,90,119,127,72,44,87,76,56,83,59,80,58,44,42,77,43,63,52,72,59,55,42,67,34,22,29,32,31,40,38,18,22,36,42,96,86,71,46,56,40,73,41,73,45,44,31,51,34,45,60,57,60,29,40,44,33,58,41,54,53,92,43,43,61,49,55,20,40,73,75,39,50,34,30,18,50,23,34,32,36,46,89,40,51,62,37,50,53,58,42,62,44,47,32,64,34,84,80,63,51,69,71,49,42,73,75,56,41,42,69,44,65,65,44,45,70,64,25,72,52,44,71,28,70,44,93,83,47,81,20,38,36,50,65,83,25,47,34,34,31,34,29,37,56,78,44,78,41,70,52,92,91,43,85,57,40,30,45,36,34,27,39,59,75,44,39,34,31,32,54,90,28,49,68,54,69,47,37,69,29,57,91,63,54,44,38,19,27,37,29,65,49,26,30,23,28,58,40,58,74,76,50,61,47,93,82,44,91,119